Protein AF-A0A1K9ZCE0-F1 (afdb_monomer_lite)

Structure (mmCIF, N/CA/C/O backbone):
data_AF-A0A1K9ZCE0-F1
#
_entry.id   AF-A0A1K9ZCE0-F1
#
loop_
_atom_site.group_PDB
_atom_site.id
_atom_site.type_symbol
_atom_site.label_atom_id
_atom_site.label_alt_id
_atom_site.label_comp_id
_atom_site.label_asym_id
_atom_site.label_entity_id
_atom_site.label_seq_id
_atom_site.pdbx_PDB_ins_code
_atom_site.Cartn_x
_atom_site.Cartn_y
_atom_site.Cartn_z
_atom_site.occupancy
_atom_site.B_iso_or_equiv
_atom_site.auth_seq_id
_atom_site.auth_comp_id
_atom_site.auth_asym_id
_atom_site.auth_atom_id
_atom_site.pdbx_PDB_model_num
ATOM 1 N N . MET A 1 1 ? -47.570 14.172 38.822 1.00 47.16 1 MET A N 1
ATOM 2 C CA . MET A 1 1 ? -48.536 14.016 37.719 1.00 47.16 1 MET A CA 1
ATOM 3 C C . MET A 1 1 ? -49.362 12.780 37.988 1.00 47.16 1 MET A C 1
ATOM 5 O O . MET A 1 1 ? -48.856 11.893 38.671 1.00 47.16 1 MET A O 1
ATOM 9 N N . ALA A 1 2 ? -50.610 12.750 37.527 1.00 50.78 2 ALA A N 1
ATOM 10 C CA . ALA A 1 2 ? -51.388 11.518 37.539 1.00 50.78 2 ALA A CA 1
ATOM 11 C C . ALA A 1 2 ? -50.679 10.472 36.661 1.00 50.78 2 ALA A C 1
ATOM 13 O O . ALA A 1 2 ? -50.033 10.824 35.674 1.00 50.78 2 ALA A O 1
ATOM 14 N N . ASP A 1 3 ? -50.734 9.212 37.070 1.00 61.19 3 ASP A N 1
ATOM 15 C CA . ASP A 1 3 ? -50.201 8.098 36.297 1.00 61.19 3 ASP A CA 1
ATOM 16 C C . ASP A 1 3 ? -51.101 7.900 35.069 1.00 61.19 3 ASP A C 1
ATOM 18 O O . ASP A 1 3 ? -52.258 7.499 35.207 1.00 61.19 3 ASP A O 1
ATOM 22 N N . LEU A 1 4 ? -50.595 8.257 33.881 1.00 68.06 4 LEU A N 1
ATOM 23 C CA . LEU A 1 4 ? -51.331 8.101 32.624 1.00 68.06 4 LEU A CA 1
ATOM 24 C C . LEU A 1 4 ? -51.693 6.630 32.390 1.00 68.06 4 LEU A C 1
ATOM 26 O O . LEU A 1 4 ? -52.779 6.351 31.897 1.00 68.06 4 LEU A O 1
ATOM 30 N N . GLY A 1 5 ? -50.821 5.703 32.796 1.00 59.59 5 GLY A N 1
ATOM 31 C CA . GLY A 1 5 ? -51.084 4.270 32.731 1.00 59.59 5 GLY A CA 1
ATOM 32 C C . GLY A 1 5 ? -52.280 3.893 33.595 1.00 59.59 5 GLY A C 1
ATOM 33 O O . GLY A 1 5 ? -53.234 3.328 33.079 1.00 59.59 5 GLY A O 1
ATOM 34 N N . ALA A 1 6 ? -52.295 4.308 34.864 1.00 66.75 6 ALA A N 1
ATOM 35 C CA . ALA A 1 6 ? -53.421 4.036 35.763 1.00 66.75 6 ALA A CA 1
ATOM 36 C C . ALA A 1 6 ? -54.735 4.699 35.302 1.00 66.75 6 ALA A C 1
ATOM 38 O O . ALA A 1 6 ? -55.815 4.151 35.513 1.00 66.75 6 ALA A O 1
ATOM 39 N N . TYR A 1 7 ? -54.663 5.878 34.674 1.00 72.75 7 TYR A N 1
ATOM 40 C CA . TYR A 1 7 ? -55.834 6.550 34.107 1.00 72.75 7 TYR A CA 1
ATOM 41 C C . TYR A 1 7 ? -56.379 5.808 32.877 1.00 72.75 7 TYR A C 1
ATOM 43 O O . TYR A 1 7 ? -57.579 5.553 32.796 1.00 72.75 7 TYR A O 1
ATOM 51 N N . ILE A 1 8 ? -55.505 5.415 31.946 1.00 75.81 8 ILE A N 1
ATOM 52 C CA . ILE A 1 8 ? -55.889 4.634 30.762 1.00 75.81 8 ILE A CA 1
ATOM 53 C C . ILE A 1 8 ? -56.397 3.247 31.174 1.00 75.81 8 ILE A C 1
ATOM 55 O O . ILE A 1 8 ? -57.363 2.759 30.604 1.00 75.81 8 ILE A O 1
ATOM 59 N N . GLU A 1 9 ? -55.812 2.618 32.186 1.00 72.31 9 GLU A N 1
ATOM 60 C CA . GLU A 1 9 ? -56.247 1.304 32.665 1.00 72.31 9 GLU A CA 1
ATOM 61 C C . GLU A 1 9 ? -57.620 1.364 33.359 1.00 72.31 9 GLU A C 1
ATOM 63 O O . GLU A 1 9 ? -58.426 0.449 33.219 1.00 72.31 9 GLU A O 1
ATOM 68 N N . ALA A 1 10 ? -57.926 2.461 34.059 1.00 74.62 10 ALA A N 1
ATOM 69 C CA . ALA A 1 10 ? -59.204 2.637 34.747 1.00 74.62 10 ALA A CA 1
ATOM 70 C C . ALA A 1 10 ? -60.346 3.140 33.844 1.00 74.62 10 ALA A C 1
ATOM 72 O O . ALA A 1 10 ? -61.507 2.859 34.137 1.00 74.62 10 ALA A O 1
ATOM 73 N N . PHE A 1 11 ? -60.041 3.900 32.785 1.00 77.00 11 PHE A N 1
ATOM 74 C CA . PHE A 1 11 ? -61.051 4.622 31.991 1.00 77.00 11 PHE A CA 1
ATOM 75 C C . PHE A 1 11 ? -60.900 4.456 30.470 1.00 77.00 11 PHE A C 1
ATOM 77 O O . PHE A 1 11 ? -61.758 4.901 29.714 1.00 77.00 11 PHE A O 1
ATOM 84 N N . GLY A 1 12 ? -59.828 3.820 29.996 1.00 74.25 12 GLY A N 1
ATOM 85 C CA . GLY A 1 12 ? -59.473 3.740 28.576 1.00 74.25 12 GLY A CA 1
ATOM 86 C C . GLY A 1 12 ? -60.411 2.889 27.728 1.00 74.25 12 GLY A C 1
ATOM 87 O O . GLY A 1 12 ? -60.583 3.191 26.552 1.00 74.25 12 GLY A O 1
ATOM 88 N N . GLU A 1 13 ? -61.058 1.869 28.303 1.00 77.31 13 GLU A N 1
ATOM 89 C CA . GLU A 1 13 ? -62.031 1.035 27.575 1.00 77.31 13 GLU A CA 1
ATOM 90 C C . GLU A 1 13 ? -63.303 1.806 27.182 1.00 77.31 13 GLU A C 1
ATOM 92 O O . GLU A 1 13 ? -63.992 1.421 26.237 1.00 77.31 13 GLU A O 1
ATOM 97 N N . GLU A 1 14 ? -63.606 2.907 27.877 1.00 83.44 14 GLU A N 1
ATOM 98 C CA . GLU A 1 14 ? -64.779 3.752 27.619 1.00 83.44 14 GLU A CA 1
ATOM 99 C C . GLU A 1 14 ? -64.488 4.905 26.641 1.00 83.44 14 GLU A C 1
ATOM 101 O O . GLU A 1 14 ? -65.402 5.640 26.260 1.00 83.44 14 GLU A O 1
ATOM 106 N N . LEU A 1 15 ? -63.230 5.070 26.218 1.00 81.50 15 LEU A N 1
ATOM 107 C CA . LEU A 1 15 ? -62.775 6.189 25.395 1.00 81.50 15 LEU A CA 1
ATOM 108 C C . LEU A 1 15 ? -62.602 5.783 23.927 1.00 81.50 15 LEU A C 1
ATOM 110 O O . LEU A 1 15 ? -62.149 4.684 23.602 1.00 81.50 15 LEU A O 1
ATOM 114 N N . SER A 1 16 ? -62.948 6.693 23.012 1.00 85.19 16 SER A N 1
ATOM 115 C CA . SER A 1 16 ? -62.633 6.510 21.594 1.00 85.19 16 SER A CA 1
ATOM 116 C C . SER A 1 16 ? -61.132 6.700 21.343 1.00 85.19 16 SER A C 1
ATOM 118 O O . SER A 1 16 ? -60.430 7.307 22.151 1.00 85.19 16 SER A O 1
ATOM 120 N N . TYR A 1 17 ? -60.629 6.212 20.204 1.00 78.75 17 TYR A N 1
ATOM 121 C CA . TYR A 1 17 ? -59.225 6.413 19.828 1.00 78.75 17 TYR A CA 1
ATOM 122 C C . TYR A 1 17 ? -58.852 7.904 19.786 1.00 78.75 17 TYR A C 1
ATOM 124 O O . TYR A 1 17 ? -57.802 8.277 20.294 1.00 78.75 17 TYR A O 1
ATOM 132 N N . ASP A 1 18 ? -59.730 8.757 19.250 1.00 81.06 18 ASP A N 1
ATOM 133 C CA . ASP A 1 18 ? -59.490 10.202 19.149 1.00 81.06 18 ASP A CA 1
ATOM 134 C C . ASP A 1 18 ? -59.460 10.884 20.529 1.00 81.06 18 ASP A C 1
ATOM 136 O O . ASP A 1 18 ? -58.738 11.862 20.728 1.00 81.06 18 ASP A O 1
ATOM 140 N N . ASP A 1 19 ? -60.236 10.377 21.492 1.00 82.19 19 ASP A N 1
ATOM 141 C CA . ASP A 1 19 ? -60.225 10.887 22.867 1.00 82.19 19 ASP A CA 1
ATOM 142 C C . ASP A 1 19 ? -58.966 10.434 23.611 1.00 82.19 19 ASP A C 1
ATOM 144 O O . ASP A 1 19 ? -58.339 11.234 24.304 1.00 82.19 19 ASP A O 1
ATOM 148 N N . LEU A 1 20 ? -58.552 9.177 23.418 1.00 78.25 20 LEU A N 1
ATOM 149 C CA . LEU A 1 20 ? -57.281 8.656 23.922 1.00 78.25 20 LEU A CA 1
ATOM 150 C C . LEU A 1 20 ? -56.090 9.442 23.366 1.00 78.25 20 LEU A C 1
ATOM 152 O O . LEU A 1 20 ? -55.206 9.810 24.136 1.00 78.25 20 LEU A O 1
ATOM 156 N N . ASP A 1 21 ? -56.079 9.731 22.064 1.00 74.69 21 ASP A N 1
ATOM 157 C CA . ASP A 1 21 ? -55.005 10.487 21.411 1.00 74.69 21 ASP A CA 1
ATOM 158 C C . ASP A 1 21 ? -54.888 11.893 22.010 1.00 74.69 21 ASP A C 1
ATOM 160 O O . ASP A 1 21 ? -53.810 12.294 22.439 1.00 74.69 21 ASP A O 1
ATOM 164 N N . LYS A 1 22 ? -56.016 12.594 22.195 1.00 83.12 22 LYS A N 1
ATOM 165 C CA . LYS A 1 22 ? -56.039 13.902 22.873 1.00 83.12 22 LYS A CA 1
ATOM 166 C C . LYS A 1 22 ? -55.535 13.846 24.308 1.00 83.12 22 LYS A C 1
ATOM 168 O O . LYS A 1 22 ? -54.792 14.731 24.715 1.00 83.12 22 LYS A O 1
ATOM 173 N N . ILE A 1 23 ? -55.925 12.831 25.077 1.00 81.75 23 ILE A N 1
ATOM 174 C CA . ILE A 1 23 ? -55.481 12.675 26.470 1.00 81.75 23 ILE A CA 1
ATOM 175 C C . ILE A 1 23 ? -53.970 12.425 26.526 1.00 81.75 23 ILE A C 1
ATOM 177 O O . ILE A 1 23 ? -53.278 12.973 27.384 1.00 81.75 23 ILE A O 1
ATOM 181 N N . VAL A 1 24 ? -53.439 11.619 25.603 1.00 73.75 24 VAL A N 1
ATOM 182 C CA . VAL A 1 24 ? -51.998 11.373 25.486 1.00 73.75 24 VAL A CA 1
ATOM 183 C C . VAL A 1 24 ? -51.264 12.642 25.046 1.00 73.75 24 VAL A C 1
ATOM 185 O O . VAL A 1 24 ? -50.229 12.965 25.632 1.00 73.75 24 VAL A O 1
ATOM 188 N N . GLU A 1 25 ? -51.785 13.378 24.062 1.00 75.25 25 GLU A N 1
ATOM 189 C CA . GLU A 1 25 ? -51.228 14.655 23.600 1.00 75.25 25 GLU A CA 1
ATOM 190 C C . GLU A 1 25 ? -51.205 15.703 24.716 1.00 75.25 25 GLU A C 1
ATOM 192 O O . GLU A 1 25 ? -50.166 16.324 24.944 1.00 75.25 25 GLU A O 1
ATOM 197 N N . GLU A 1 26 ? -52.305 15.859 25.454 1.00 80.69 26 GLU A N 1
ATOM 198 C CA . GLU A 1 26 ? -52.417 16.782 26.587 1.00 80.69 26 GLU A CA 1
ATOM 199 C C . GLU A 1 26 ? -51.438 16.389 27.698 1.00 80.69 26 GLU A C 1
ATOM 201 O O . GLU A 1 26 ? -50.652 17.217 28.150 1.00 80.69 26 GLU A O 1
ATOM 206 N N . TYR A 1 27 ? -51.354 15.100 28.042 1.00 74.12 27 TYR A N 1
ATOM 207 C CA . TYR A 1 27 ? -50.365 14.605 28.998 1.00 74.12 27 TYR A CA 1
ATOM 208 C C . TYR A 1 27 ? -48.916 14.861 28.551 1.00 74.12 27 TYR A C 1
ATOM 210 O O . TYR A 1 27 ? -48.057 15.204 29.372 1.00 74.12 27 TYR A O 1
ATOM 218 N N . CYS A 1 28 ? -48.614 14.688 27.260 1.00 63.03 28 CYS A N 1
ATOM 219 C CA . CYS A 1 28 ? -47.294 14.981 26.700 1.00 63.03 28 CYS A CA 1
ATOM 220 C C . CYS A 1 28 ? -46.989 16.483 26.738 1.00 63.03 28 CYS A C 1
ATOM 222 O O . CYS A 1 28 ? -45.867 16.864 27.081 1.00 63.03 28 CYS A O 1
ATOM 224 N N . SER A 1 29 ? -47.979 17.320 26.422 1.00 69.62 29 SER A N 1
ATOM 225 C CA . SER A 1 29 ? -47.882 18.779 26.452 1.00 69.62 29 SER A CA 1
ATOM 226 C C . SER A 1 29 ? -47.656 19.290 27.876 1.00 69.62 29 SER A C 1
ATOM 228 O O . SER A 1 29 ? -46.691 20.013 28.116 1.00 69.62 29 SER A O 1
ATOM 230 N N . ASP A 1 30 ? -48.446 18.825 28.844 1.00 75.31 30 ASP A N 1
ATOM 231 C CA . ASP A 1 30 ? -48.308 19.163 30.265 1.00 75.31 30 ASP A CA 1
ATOM 232 C C . ASP A 1 30 ? -46.946 18.737 30.824 1.00 75.31 30 ASP A C 1
ATOM 234 O O . ASP A 1 30 ? -46.310 19.463 31.592 1.00 75.31 30 ASP A O 1
ATOM 238 N N . ASN A 1 31 ? -46.454 17.560 30.423 1.00 63.72 31 ASN A N 1
ATOM 239 C CA . ASN A 1 31 ? -45.106 17.113 30.772 1.00 63.72 31 ASN A CA 1
ATOM 240 C C . ASN A 1 31 ? -44.030 18.027 30.196 1.00 63.72 31 ASN A C 1
ATOM 242 O O . ASN A 1 31 ? -43.069 18.379 30.886 1.00 63.72 31 ASN A O 1
ATOM 246 N N . HIS A 1 32 ? -44.174 18.392 28.925 1.00 61.59 32 HIS A N 1
ATOM 247 C CA . HIS A 1 32 ? -43.244 19.275 28.247 1.00 61.59 32 HIS A CA 1
ATOM 248 C C . HIS A 1 32 ? -43.204 20.653 28.920 1.00 61.59 32 HIS A C 1
ATOM 250 O O . HIS A 1 32 ? -42.123 21.144 29.254 1.00 61.59 32 HIS A O 1
ATOM 256 N N . GLU A 1 33 ? -44.370 21.230 29.208 1.00 67.88 33 GLU A N 1
ATOM 257 C CA . GLU A 1 33 ? -44.502 22.525 29.870 1.00 67.88 33 GLU A CA 1
ATOM 258 C C . GLU A 1 33 ? -43.963 22.485 31.305 1.00 67.88 33 GLU A C 1
ATOM 260 O O . GLU A 1 33 ? -43.192 23.359 31.705 1.00 67.88 33 GLU A O 1
ATOM 265 N N . TYR A 1 34 ? -44.244 21.417 32.055 1.00 70.88 34 TYR A N 1
ATOM 266 C CA . TYR A 1 34 ? -43.667 21.198 33.380 1.00 70.88 34 TYR A CA 1
ATOM 267 C C . TYR A 1 34 ? -42.137 21.153 33.353 1.00 70.88 34 TYR A C 1
ATOM 269 O O . TYR A 1 34 ? -41.483 21.778 34.192 1.00 70.88 34 TYR A O 1
ATOM 277 N N . ILE A 1 35 ? -41.547 20.429 32.395 1.00 61.31 35 ILE A N 1
ATOM 278 C CA . ILE A 1 35 ? -40.091 20.366 32.239 1.00 61.31 35 ILE A CA 1
ATOM 279 C C . ILE A 1 35 ? -39.536 21.756 31.914 1.00 61.31 35 ILE A C 1
ATOM 281 O O . ILE A 1 35 ? -38.509 22.153 32.477 1.00 61.31 35 ILE A O 1
ATOM 285 N N . ILE A 1 36 ? -40.217 22.514 31.051 1.00 61.72 36 ILE A N 1
ATOM 286 C CA . ILE A 1 36 ? -39.819 23.876 30.690 1.00 61.72 36 ILE A CA 1
ATOM 287 C C . ILE A 1 36 ? -39.850 24.805 31.907 1.00 61.72 36 ILE A C 1
ATOM 289 O O . ILE A 1 36 ? -38.844 25.448 32.224 1.00 61.72 36 ILE A O 1
ATOM 293 N N . GLU A 1 37 ? -40.970 24.856 32.619 1.00 69.56 37 GLU A N 1
ATOM 294 C CA . GLU A 1 37 ? -41.144 25.717 33.789 1.00 69.56 37 GLU A CA 1
ATOM 295 C C . GLU A 1 37 ? -40.166 25.347 34.905 1.00 69.56 37 GLU A C 1
ATOM 297 O O . GLU A 1 37 ? -39.428 26.188 35.420 1.00 69.56 37 GLU A O 1
ATOM 302 N N . LYS A 1 38 ? -40.084 24.059 35.244 1.00 68.00 38 LYS A N 1
ATOM 303 C CA . LYS A 1 38 ? -39.293 23.600 36.386 1.00 68.00 38 LYS A CA 1
ATOM 304 C C . LYS A 1 38 ? -37.789 23.621 36.124 1.00 68.00 38 LYS A C 1
ATOM 306 O O . LYS A 1 38 ? -37.018 23.881 37.050 1.00 68.00 38 LYS A O 1
ATOM 311 N N . TYR A 1 39 ? -37.354 23.337 34.894 1.00 59.75 39 TYR A N 1
ATOM 312 C CA . TYR A 1 39 ? -35.941 23.071 34.597 1.00 59.75 39 TYR A CA 1
ATOM 313 C C . TYR A 1 39 ? -35.321 23.987 33.542 1.00 59.75 39 TYR A C 1
ATOM 315 O O . TYR A 1 39 ? -34.093 24.104 33.496 1.00 59.75 39 TYR A O 1
ATOM 323 N N . VAL A 1 40 ? -36.105 24.628 32.675 1.00 56.56 40 VAL A N 1
ATOM 324 C CA . VAL A 1 40 ? -35.580 25.389 31.529 1.00 56.56 40 VAL A CA 1
ATOM 325 C C . VAL A 1 40 ? -35.568 26.893 31.801 1.00 56.56 40 VAL A C 1
ATOM 327 O O . VAL A 1 40 ? -34.503 27.511 31.717 1.00 56.56 40 VAL A O 1
ATOM 330 N N . LYS A 1 41 ? -36.703 27.484 32.196 1.00 64.69 41 LYS A N 1
ATOM 331 C CA . LYS A 1 41 ? -36.850 28.946 32.360 1.00 64.69 41 LYS A CA 1
ATOM 332 C C . LYS A 1 41 ? -35.957 29.547 33.451 1.00 64.69 41 LYS A C 1
ATOM 334 O O . LYS A 1 41 ? -35.584 30.715 33.372 1.00 64.69 41 LYS A O 1
ATOM 339 N N . HIS A 1 42 ? -35.534 28.744 34.427 1.00 61.44 42 HIS A N 1
ATOM 340 C CA . HIS A 1 42 ? -34.658 29.175 35.524 1.00 61.44 42 HIS A CA 1
ATOM 341 C C . HIS A 1 42 ? -33.159 28.889 35.294 1.00 61.44 42 HIS A C 1
ATOM 343 O O . HIS A 1 42 ? -32.331 29.140 36.172 1.00 61.44 42 HIS A O 1
ATOM 349 N N . SER A 1 43 ? -32.782 28.369 34.122 1.00 58.56 43 SER A N 1
ATOM 350 C CA . SER A 1 43 ? -31.391 28.065 33.769 1.00 58.56 43 SER A CA 1
ATOM 351 C C . SER A 1 43 ? -30.654 29.284 33.209 1.00 58.56 43 SER A C 1
ATOM 353 O O . SER A 1 43 ? -31.200 30.050 32.423 1.00 58.56 43 SER A O 1
ATOM 355 N N . LYS A 1 44 ? -29.348 29.405 33.492 1.00 56.75 44 LYS A N 1
ATOM 356 C CA . LYS A 1 44 ? -28.463 30.408 32.856 1.00 56.75 44 LYS A CA 1
ATOM 357 C C . LYS A 1 44 ? -28.332 30.248 31.331 1.00 56.75 44 LYS A C 1
ATOM 359 O O . LYS A 1 44 ? -27.748 31.113 30.689 1.00 56.75 44 LYS A O 1
ATOM 364 N N . LYS A 1 45 ? -28.819 29.135 30.768 1.00 53.25 45 LYS A N 1
ATOM 365 C CA . LYS A 1 45 ? -28.816 28.835 29.327 1.00 53.25 45 LYS A CA 1
ATOM 366 C C . LYS A 1 45 ? -30.184 29.029 28.652 1.00 53.25 45 LYS A C 1
ATOM 368 O O . LYS A 1 45 ? -30.305 28.699 27.479 1.00 53.25 45 LYS A O 1
ATOM 373 N N . SER A 1 46 ? -31.196 29.557 29.350 1.00 60.31 46 SER A N 1
ATOM 374 C CA . SER A 1 46 ? -32.525 29.809 28.763 1.00 60.31 46 SER A CA 1
ATOM 375 C C . SER A 1 46 ? -32.474 30.751 27.554 1.00 60.31 46 SER A C 1
ATOM 377 O O . SER A 1 46 ? -33.225 30.570 26.608 1.00 60.31 46 SER A O 1
ATOM 379 N N . ALA A 1 47 ? -31.511 31.679 27.525 1.00 61.88 47 ALA A N 1
ATOM 380 C CA . ALA A 1 47 ? -31.267 32.584 26.398 1.00 61.88 47 ALA A CA 1
ATOM 381 C C . ALA A 1 47 ? -30.783 31.892 25.102 1.00 61.88 47 ALA A C 1
ATOM 383 O O . ALA A 1 47 ? -30.599 32.560 24.090 1.00 61.88 47 ALA A O 1
ATOM 384 N N . CYS A 1 48 ? -30.519 30.582 25.127 1.00 53.81 48 CYS A N 1
ATOM 385 C CA . CYS A 1 48 ? -30.100 29.798 23.960 1.00 53.81 48 CYS A CA 1
ATOM 386 C C . CYS A 1 48 ? -31.268 29.061 23.275 1.00 53.81 48 CYS A C 1
ATOM 388 O O . CYS A 1 48 ? -31.017 28.189 22.435 1.00 53.81 48 CYS A O 1
ATOM 390 N N . LEU A 1 49 ? -32.505 29.362 23.672 1.00 57.94 49 LEU A N 1
ATOM 391 C CA . LEU A 1 49 ? -33.729 28.741 23.177 1.00 57.94 49 LEU A CA 1
ATOM 392 C C . LEU A 1 49 ? -34.534 29.725 22.328 1.00 57.94 49 LEU A C 1
ATOM 394 O O . LEU A 1 49 ? -34.445 30.933 22.546 1.00 57.94 49 LEU A O 1
ATOM 398 N N . ASP A 1 50 ? -35.286 29.190 21.377 1.00 57.66 50 ASP A N 1
ATOM 399 C CA . ASP A 1 50 ? -36.191 29.930 20.510 1.00 57.66 50 ASP A CA 1
ATOM 400 C C . ASP A 1 50 ? -37.563 30.157 21.162 1.00 57.66 50 ASP A C 1
ATOM 402 O O . ASP A 1 50 ? -37.810 29.749 22.301 1.00 57.66 50 ASP A O 1
ATOM 406 N N . ASP A 1 51 ? -38.467 30.807 20.429 1.00 59.56 51 ASP A N 1
ATOM 407 C CA . ASP A 1 51 ? -39.821 31.122 20.899 1.00 59.56 51 ASP A CA 1
ATOM 408 C C . ASP A 1 51 ? -40.678 29.863 21.167 1.00 59.56 51 ASP A C 1
ATOM 410 O O . ASP A 1 51 ? -41.673 29.939 21.887 1.00 59.56 51 ASP A O 1
ATOM 414 N N . ASN A 1 52 ? -40.267 28.698 20.648 1.00 52.97 52 ASN A N 1
ATOM 415 C CA . ASN A 1 52 ? -40.864 27.386 20.913 1.00 52.97 52 ASN A CA 1
ATOM 416 C C . ASN A 1 52 ? -40.119 26.613 22.022 1.00 52.97 52 ASN A C 1
ATOM 418 O O . ASN A 1 52 ? -40.432 25.454 22.287 1.00 52.97 52 ASN A O 1
ATOM 422 N N . ASN A 1 53 ? -39.156 27.243 22.703 1.00 49.62 53 ASN A N 1
ATOM 423 C CA . ASN A 1 53 ? -38.253 26.640 23.687 1.00 49.62 53 ASN A CA 1
ATOM 424 C C . ASN A 1 53 ? -37.313 25.554 23.116 1.00 49.62 53 ASN A C 1
ATOM 426 O O . ASN A 1 53 ? -36.778 24.732 23.870 1.00 49.62 53 ASN A O 1
ATOM 430 N N . GLU A 1 54 ? -37.052 25.566 21.808 1.00 49.53 54 GLU A N 1
ATOM 431 C CA . GLU A 1 54 ? -36.082 24.699 21.139 1.00 49.53 54 GLU A CA 1
ATOM 432 C C . GLU A 1 54 ? -34.696 25.356 21.068 1.00 49.53 54 GLU A C 1
ATOM 434 O O . GLU A 1 54 ? -34.549 26.565 20.923 1.00 49.53 54 GLU A O 1
ATOM 439 N N . CYS A 1 55 ? -33.620 24.574 21.178 1.00 53.56 55 CYS A N 1
ATOM 440 C CA . CYS A 1 55 ? -32.267 25.133 21.161 1.00 53.56 55 CYS A CA 1
ATOM 441 C C . CYS A 1 55 ? -31.803 25.473 19.736 1.00 53.56 55 CYS A C 1
ATOM 443 O O . CYS A 1 55 ? -31.689 24.589 18.889 1.00 53.56 55 CYS A O 1
ATOM 445 N N . HIS A 1 56 ? -31.391 26.723 19.500 1.00 50.25 56 HIS A N 1
ATOM 446 C CA . HIS A 1 56 ? -30.853 27.166 18.204 1.00 50.25 56 HIS A CA 1
ATOM 447 C C . HIS A 1 56 ? -29.523 26.497 17.800 1.00 50.25 56 HIS A C 1
ATOM 449 O O . HIS A 1 56 ? -29.123 26.540 16.636 1.00 50.25 56 HIS A O 1
ATOM 455 N N . ALA A 1 57 ? -28.803 25.894 18.750 1.00 46.62 57 ALA A N 1
ATOM 456 C CA . ALA A 1 57 ? -27.484 25.303 18.540 1.00 46.62 57 ALA A CA 1
ATOM 457 C C . ALA A 1 57 ? -27.565 23.767 18.521 1.00 46.62 57 ALA A C 1
ATOM 459 O O . ALA A 1 57 ? -27.119 23.092 19.446 1.00 46.62 57 ALA A O 1
ATOM 460 N N . ALA A 1 58 ? -28.112 23.191 17.448 1.00 41.09 58 ALA A N 1
ATOM 461 C CA . ALA A 1 58 ? -28.233 21.736 17.285 1.00 41.09 58 ALA A CA 1
ATOM 462 C C . ALA A 1 58 ? -26.881 20.990 17.140 1.00 41.09 58 ALA A C 1
ATOM 464 O O . ALA A 1 58 ? -26.849 19.757 17.139 1.00 41.09 58 ALA A O 1
ATOM 465 N N . THR A 1 59 ? -25.748 21.700 17.034 1.00 39.44 59 THR A N 1
ATOM 466 C CA . THR A 1 59 ? -24.409 21.100 16.901 1.00 39.44 59 THR A CA 1
ATOM 467 C C . THR A 1 59 ? -23.321 21.920 17.602 1.00 39.44 59 THR A C 1
ATOM 469 O O . THR A 1 59 ? -23.158 23.101 17.302 1.00 39.44 59 THR A O 1
ATOM 472 N N . GLY A 1 60 ? -22.529 21.276 18.471 1.00 44.25 60 GLY A N 1
ATOM 473 C CA . GLY A 1 60 ? -21.365 21.858 19.162 1.00 44.25 60 GLY A CA 1
ATOM 474 C C . GLY A 1 60 ? -21.375 21.609 20.676 1.00 44.25 60 GLY A C 1
ATOM 475 O O . GLY A 1 60 ? -22.325 21.034 21.201 1.00 44.25 60 GLY A O 1
ATOM 476 N N . ASP A 1 61 ? -20.336 22.065 21.386 1.00 39.44 61 ASP A N 1
ATOM 477 C CA . ASP A 1 61 ? -20.160 21.900 22.847 1.00 39.44 61 ASP A CA 1
ATOM 478 C C . ASP A 1 61 ? -21.290 22.527 23.707 1.00 39.44 61 ASP A C 1
ATOM 480 O O . ASP A 1 61 ? -21.373 22.276 24.918 1.00 39.44 61 ASP A O 1
ATOM 484 N N . ASP A 1 62 ? -22.188 23.293 23.075 1.00 43.19 62 ASP A N 1
ATOM 485 C CA . ASP A 1 62 ? -23.266 24.065 23.699 1.00 43.19 62 ASP A CA 1
ATOM 486 C C . ASP A 1 62 ? -24.701 23.578 23.424 1.00 43.19 62 ASP A C 1
ATOM 488 O O . ASP A 1 62 ? -25.623 24.113 24.041 1.00 43.19 62 ASP A O 1
ATOM 492 N N . GLY A 1 63 ? -24.914 22.556 22.587 1.00 50.84 63 GLY A N 1
ATOM 493 C CA . GLY A 1 63 ? -26.264 22.054 22.276 1.00 50.84 63 GLY A CA 1
ATOM 494 C C . GLY A 1 63 ? -26.914 21.278 23.430 1.00 50.84 63 GLY A C 1
ATOM 495 O O . GLY A 1 63 ? -26.268 20.442 24.060 1.00 50.84 63 GLY A O 1
ATOM 496 N N . ILE A 1 64 ? -28.193 21.524 23.733 1.00 50.28 64 ILE A N 1
ATOM 497 C CA . ILE A 1 64 ? -28.963 20.755 24.730 1.00 50.28 64 ILE A CA 1
ATOM 498 C C . ILE A 1 64 ? -29.615 19.562 24.017 1.00 50.28 64 ILE A C 1
ATOM 500 O O . ILE A 1 64 ? -30.502 19.744 23.191 1.00 50.28 64 ILE A O 1
ATOM 504 N N . HIS A 1 65 ? -29.177 18.335 24.317 1.00 54.69 65 HIS A N 1
ATOM 505 C CA . HIS A 1 65 ? -29.737 17.124 23.709 1.00 54.69 65 HIS A CA 1
ATOM 506 C C . HIS A 1 65 ? -30.789 16.493 24.625 1.00 54.69 65 HIS A C 1
ATOM 508 O O . HIS A 1 65 ? -30.441 15.989 25.691 1.00 54.69 65 HIS A O 1
ATOM 514 N N . TYR A 1 66 ? -32.052 16.442 24.197 1.00 56.91 66 TYR A N 1
ATOM 515 C CA . TYR A 1 66 ? -33.005 15.493 24.777 1.00 56.91 66 TYR A CA 1
ATOM 516 C C . TYR A 1 66 ? -32.522 14.067 24.496 1.00 56.91 66 TYR A C 1
ATOM 518 O O . TYR A 1 66 ? -32.201 13.720 23.357 1.00 56.91 66 TYR A O 1
ATOM 526 N N . LEU A 1 67 ? -32.427 13.241 25.540 1.00 65.12 67 LEU A N 1
ATOM 527 C CA . LEU A 1 67 ? -31.897 11.888 25.421 1.00 65.12 67 LEU A CA 1
ATOM 528 C C . LEU A 1 67 ? -33.049 10.887 25.516 1.00 65.12 67 LEU A C 1
ATOM 530 O O . LEU A 1 67 ? -33.603 10.632 26.584 1.00 65.12 67 LEU A O 1
ATOM 534 N N . LYS A 1 68 ? -33.392 10.304 24.364 1.00 71.00 68 LYS A N 1
ATOM 535 C CA . LYS A 1 68 ? -34.201 9.088 24.289 1.00 71.00 68 LYS A CA 1
ATOM 536 C C . LYS A 1 68 ? -33.288 7.886 24.506 1.00 71.00 68 LYS A C 1
ATOM 538 O O . LYS A 1 68 ? -32.258 7.746 23.842 1.00 71.00 68 LYS A O 1
ATOM 543 N N . GLY A 1 69 ? -33.663 7.027 25.441 1.00 72.81 69 GLY A N 1
ATOM 544 C CA . GLY A 1 69 ? -32.996 5.770 25.723 1.00 72.81 69 GLY A CA 1
ATOM 545 C C . GLY A 1 69 ? -33.896 4.588 25.402 1.00 72.81 69 GLY A C 1
ATOM 546 O O . GLY A 1 69 ? -35.116 4.642 25.535 1.00 72.81 69 GLY A O 1
ATOM 547 N N . ASN A 1 70 ? -33.272 3.502 24.970 1.00 80.62 70 ASN A N 1
ATOM 548 C CA . ASN A 1 70 ? -33.881 2.188 24.980 1.00 80.62 70 ASN A CA 1
ATOM 549 C C . ASN A 1 70 ? -32.959 1.242 25.742 1.00 80.62 70 ASN A C 1
ATOM 551 O O . ASN A 1 70 ? -31.737 1.247 25.551 1.00 80.62 70 ASN A O 1
ATOM 555 N N . LYS A 1 71 ? -33.541 0.434 26.618 1.00 80.69 71 LYS A N 1
ATOM 556 C CA . LYS A 1 71 ? -32.810 -0.599 27.332 1.00 80.69 71 LYS A CA 1
ATOM 557 C C . LYS A 1 71 ? -33.455 -1.938 27.084 1.00 80.69 71 LYS A C 1
ATOM 559 O O . LYS A 1 71 ? -34.549 -2.210 27.552 1.00 80.69 71 LYS A O 1
ATOM 564 N N . THR A 1 72 ? -32.732 -2.757 26.348 1.00 81.88 72 THR A N 1
ATOM 565 C CA . THR A 1 72 ? -33.171 -4.074 25.919 1.00 81.88 72 THR A CA 1
ATOM 566 C C . THR A 1 72 ? -32.506 -5.142 26.772 1.00 81.88 72 THR A C 1
ATOM 568 O O . THR A 1 72 ? -31.308 -5.043 27.049 1.00 81.88 72 THR A O 1
ATOM 571 N N . TYR A 1 73 ? -33.275 -6.152 27.167 1.00 81.56 73 TYR A N 1
ATOM 572 C CA . TYR A 1 73 ? -32.804 -7.311 27.912 1.00 81.56 73 TYR A CA 1
ATOM 573 C C . TYR A 1 73 ? -32.919 -8.565 27.054 1.00 81.56 73 TYR A C 1
ATOM 575 O O . TYR A 1 73 ? -33.911 -8.777 26.361 1.00 81.56 73 TYR A O 1
ATOM 583 N N . GLN A 1 74 ? -31.928 -9.444 27.153 1.00 84.44 74 GLN A N 1
ATOM 584 C CA . GLN A 1 74 ? -32.062 -10.803 26.643 1.00 84.44 74 GLN A CA 1
ATOM 585 C C . GLN A 1 74 ? -33.074 -11.585 27.495 1.00 84.44 74 GLN A C 1
ATOM 587 O O . GLN A 1 74 ? -33.200 -11.354 28.702 1.00 84.44 74 GLN A O 1
ATOM 592 N N . GLN A 1 75 ? -33.755 -12.575 26.911 1.00 83.62 75 GLN A N 1
ATOM 593 C CA . GLN A 1 75 ? -34.765 -13.361 27.637 1.00 83.62 75 GLN A CA 1
ATOM 594 C C . GLN A 1 75 ? -34.208 -14.015 28.913 1.00 83.62 75 GLN A C 1
ATOM 596 O O . GLN A 1 75 ? -34.879 -14.056 29.946 1.00 83.62 75 GLN A O 1
ATOM 601 N N . HIS A 1 76 ? -32.954 -14.483 28.892 1.00 86.81 76 HIS A N 1
ATOM 602 C CA . HIS A 1 76 ? -32.313 -15.053 30.081 1.00 86.81 76 HIS A CA 1
ATOM 603 C C . HIS A 1 76 ? -31.950 -14.002 31.137 1.00 86.81 76 HIS A C 1
ATOM 605 O O . HIS A 1 76 ? -31.969 -14.320 32.324 1.00 86.81 76 HIS A O 1
ATOM 611 N N . GLU A 1 77 ? -31.647 -12.760 30.749 1.00 88.75 77 GLU A N 1
ATOM 612 C CA . GLU A 1 77 ? -31.444 -11.643 31.684 1.00 88.75 77 GLU A CA 1
ATOM 613 C C . GLU A 1 77 ? -32.744 -11.321 32.415 1.00 88.75 77 GLU A C 1
ATOM 615 O O . GLU A 1 77 ? -32.758 -11.225 33.645 1.00 88.75 77 GLU A O 1
ATOM 620 N N . HIS A 1 78 ? -33.849 -11.249 31.668 1.00 86.12 78 HIS A N 1
ATOM 621 C CA . HIS A 1 78 ? -35.172 -11.029 32.236 1.00 86.12 78 HIS A CA 1
ATOM 622 C C . HIS A 1 78 ? -35.597 -12.183 33.160 1.00 86.12 78 HIS A C 1
ATOM 624 O O . HIS A 1 78 ? -36.046 -11.954 34.285 1.00 86.12 78 HIS A O 1
ATOM 630 N N . LYS A 1 79 ? -35.348 -13.436 32.753 1.00 87.94 79 LYS A N 1
ATOM 631 C CA . LYS A 1 79 ? -35.576 -14.616 33.600 1.00 87.94 79 LYS A CA 1
ATOM 632 C C . LYS A 1 79 ? -34.777 -14.556 34.905 1.00 87.94 79 LYS A C 1
ATOM 634 O O . LYS A 1 79 ? -35.337 -14.823 35.962 1.00 87.94 79 LYS A O 1
ATOM 639 N N . ARG A 1 80 ? -33.505 -14.134 34.869 1.00 91.31 80 ARG A N 1
ATOM 640 C CA . ARG A 1 80 ? -32.707 -13.935 36.093 1.00 91.31 80 ARG A CA 1
ATOM 641 C C . ARG A 1 80 ? -33.337 -12.906 37.027 1.00 91.31 80 ARG A C 1
ATOM 643 O O . ARG A 1 80 ? -33.301 -13.115 38.233 1.00 91.31 80 ARG A O 1
ATOM 650 N N . ILE A 1 81 ? -33.911 -11.819 36.506 1.00 89.69 81 ILE A N 1
ATOM 651 C CA . ILE A 1 81 ? -34.634 -10.839 37.335 1.00 89.69 81 ILE A CA 1
ATOM 652 C C . ILE A 1 81 ? -35.850 -11.506 37.985 1.00 89.69 81 ILE A C 1
ATOM 654 O O . ILE A 1 81 ? -35.984 -11.443 39.206 1.00 89.69 81 ILE A O 1
ATOM 658 N N . LYS A 1 82 ? -36.677 -12.204 37.197 1.00 88.94 82 LYS A N 1
ATOM 659 C CA . LYS A 1 82 ? -37.859 -12.931 37.685 1.00 88.94 82 LYS A CA 1
ATOM 660 C C . LYS A 1 82 ? -37.507 -13.923 38.798 1.00 88.94 82 LYS A C 1
ATOM 662 O O . LYS A 1 82 ? -38.064 -13.832 39.886 1.00 88.94 82 LYS A O 1
ATOM 667 N N . ASP A 1 83 ? -36.516 -14.784 38.579 1.00 90.31 83 ASP A N 1
ATOM 668 C CA . ASP A 1 83 ? -36.081 -15.788 39.558 1.00 90.31 83 ASP A CA 1
ATOM 669 C C . ASP A 1 83 ? -35.578 -15.144 40.870 1.00 90.31 83 ASP A C 1
ATOM 671 O O . ASP A 1 83 ? -35.737 -15.691 41.967 1.00 90.31 83 ASP A O 1
ATOM 675 N N . LYS A 1 84 ? -34.952 -13.962 40.786 1.00 89.94 84 LYS A N 1
ATOM 676 C CA . LYS A 1 84 ? -34.443 -13.226 41.954 1.00 89.94 84 LYS A CA 1
ATOM 677 C C . LYS A 1 84 ? -35.541 -12.506 42.732 1.00 89.94 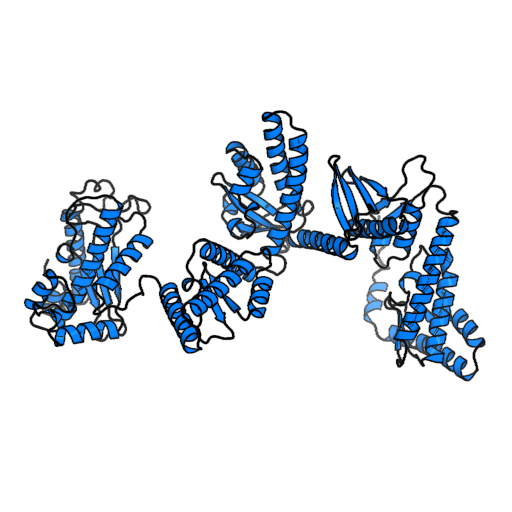84 LYS A C 1
ATOM 679 O O . LYS A 1 84 ? -35.435 -12.443 43.955 1.00 89.94 84 LYS A O 1
ATOM 684 N N . VAL A 1 85 ? -36.572 -12.009 42.049 1.00 88.12 85 VAL A N 1
ATOM 685 C CA . VAL A 1 85 ? -37.767 -11.442 42.689 1.00 88.12 85 VAL A CA 1
ATOM 686 C C . VAL A 1 85 ? -38.533 -12.546 43.412 1.00 88.12 85 VAL A C 1
ATOM 688 O O . VAL A 1 85 ? -38.687 -12.468 44.626 1.00 88.12 85 VAL A O 1
ATOM 691 N N . SER A 1 86 ? -38.874 -13.637 42.722 1.00 86.06 86 SER A N 1
ATOM 692 C CA . SER A 1 86 ? -39.675 -14.718 43.312 1.00 86.06 86 SER A CA 1
ATOM 693 C C . SER A 1 86 ? -38.956 -15.477 44.437 1.00 86.06 86 SER A C 1
ATOM 695 O O . SER A 1 86 ? -39.598 -16.107 45.271 1.00 86.06 86 SER A O 1
ATOM 697 N N . SER A 1 87 ? -37.620 -15.414 44.504 1.00 84.88 87 SER A N 1
ATOM 698 C CA . SER A 1 87 ? -36.854 -15.965 45.636 1.00 84.88 87 SER A CA 1
ATOM 699 C C . SER A 1 87 ? -36.727 -15.015 46.835 1.00 84.88 87 SER A C 1
ATOM 701 O O . SER A 1 87 ? -36.117 -15.397 47.833 1.00 84.88 87 SER A O 1
ATOM 703 N N . GLY A 1 88 ? -37.222 -13.774 46.747 1.00 80.69 88 GLY A N 1
ATOM 704 C CA . GLY A 1 88 ? -37.129 -12.760 47.807 1.00 80.69 88 GLY A CA 1
ATOM 705 C C . GLY A 1 88 ? -35.700 -12.295 48.125 1.00 80.69 88 GLY A C 1
ATOM 706 O O . GLY A 1 88 ? -35.473 -11.503 49.041 1.00 80.69 88 GLY A O 1
ATOM 707 N N . VAL A 1 89 ? -34.690 -12.758 47.376 1.00 81.44 89 VAL A N 1
ATOM 708 C CA . VAL A 1 89 ? -33.267 -12.546 47.709 1.00 81.44 89 VAL A CA 1
ATOM 709 C C . VAL A 1 89 ? -32.833 -11.079 47.593 1.00 81.44 89 VAL A C 1
ATOM 711 O O . VAL A 1 89 ? -31.785 -10.699 48.121 1.00 81.44 89 VAL A O 1
ATOM 714 N N . LEU A 1 90 ? -33.630 -10.266 46.896 1.00 81.38 90 LEU A N 1
ATOM 715 C CA . LEU A 1 90 ? -33.419 -8.833 46.693 1.00 81.38 90 LEU A CA 1
ATOM 716 C C . LEU A 1 90 ? -33.915 -7.981 47.877 1.00 81.38 90 LEU A C 1
ATOM 718 O O . LEU A 1 90 ? -33.486 -6.840 48.021 1.00 81.38 90 LEU A O 1
ATOM 722 N N . GLU A 1 91 ? -34.764 -8.536 48.746 1.00 76.75 91 GLU A N 1
ATOM 723 C CA . GLU A 1 91 ? -35.416 -7.824 49.860 1.00 76.75 91 GLU A CA 1
ATOM 724 C C . GLU A 1 91 ? -34.724 -8.080 51.213 1.00 76.75 91 GLU A C 1
ATOM 726 O O . GLU A 1 91 ? -34.825 -7.287 52.153 1.00 76.75 91 GLU A O 1
ATOM 731 N N . HIS A 1 92 ? -33.958 -9.171 51.318 1.00 73.62 92 HIS A N 1
ATOM 732 C CA . HIS A 1 92 ? -33.255 -9.543 52.544 1.00 73.62 92 HIS A CA 1
ATOM 733 C C . HIS A 1 92 ? -32.130 -8.564 52.926 1.00 73.62 92 HIS A C 1
ATOM 735 O O . HIS A 1 92 ? -31.342 -8.114 52.091 1.00 73.62 92 HIS A O 1
ATOM 741 N N . LYS A 1 93 ? -31.971 -8.329 54.241 1.00 57.94 93 LYS A N 1
ATOM 742 C CA . LYS A 1 93 ? -30.911 -7.475 54.821 1.00 57.94 93 LYS A CA 1
ATOM 743 C C . LYS A 1 93 ? -29.486 -7.900 54.434 1.00 57.94 93 LYS A C 1
ATOM 745 O O . LYS A 1 93 ? -28.604 -7.046 54.383 1.00 57.94 93 LYS A O 1
ATOM 750 N N . ASP A 1 94 ? -29.282 -9.177 54.108 1.00 64.19 94 ASP A N 1
ATOM 751 C CA . ASP A 1 94 ? -27.984 -9.736 53.709 1.00 64.19 94 ASP A CA 1
ATOM 752 C C . ASP A 1 94 ? -27.617 -9.464 52.237 1.00 64.19 94 ASP A C 1
ATOM 754 O O . ASP A 1 94 ? -26.514 -9.815 51.820 1.00 64.19 94 ASP A O 1
ATOM 758 N N . ASN A 1 95 ? -28.532 -8.868 51.453 1.00 64.38 95 ASN A N 1
ATOM 759 C CA . ASN A 1 95 ? -28.381 -8.372 50.077 1.00 64.38 95 ASN A CA 1
ATOM 760 C C . ASN A 1 95 ? -27.216 -9.004 49.286 1.00 64.38 95 ASN A C 1
ATOM 762 O O . ASN A 1 95 ? -26.242 -8.340 48.911 1.00 64.38 95 ASN A O 1
ATOM 766 N N . LYS A 1 96 ? -27.319 -10.312 49.009 1.00 70.81 96 LYS A N 1
ATOM 767 C CA . LYS A 1 96 ? -26.282 -11.070 48.282 1.00 70.81 96 LYS A CA 1
ATOM 768 C C . LYS A 1 96 ? -26.038 -10.519 46.870 1.00 70.81 96 LYS A C 1
ATOM 770 O O . LYS A 1 96 ? -24.940 -10.666 46.338 1.00 70.81 96 LYS A O 1
ATOM 775 N N . CYS A 1 97 ? -27.041 -9.857 46.290 1.00 80.19 97 CYS A N 1
ATOM 776 C CA . CYS A 1 97 ? -26.981 -9.200 44.982 1.00 80.19 97 CYS A CA 1
ATOM 777 C C . CYS A 1 97 ? -26.374 -7.786 45.023 1.00 80.19 97 CYS A C 1
ATOM 779 O O . CYS A 1 97 ? -26.124 -7.212 43.967 1.00 80.19 97 CYS A O 1
ATOM 781 N N . LYS A 1 98 ? -26.098 -7.238 46.217 1.00 83.50 98 LYS A N 1
ATOM 782 C CA . LYS A 1 98 ? -25.522 -5.901 46.449 1.00 83.50 98 LYS A CA 1
ATOM 783 C C . LYS A 1 98 ? -26.274 -4.767 45.735 1.00 83.50 98 LYS A C 1
ATOM 785 O O . LYS A 1 98 ? -25.647 -3.815 45.274 1.00 83.50 98 LYS A O 1
ATOM 790 N N . ILE A 1 99 ? -27.602 -4.860 45.650 1.00 87.88 99 ILE A N 1
ATOM 791 C CA . ILE A 1 99 ? -28.435 -3.797 45.068 1.00 87.88 99 ILE A CA 1
ATOM 792 C C . ILE A 1 99 ? -28.489 -2.559 45.976 1.00 87.88 99 ILE A C 1
ATOM 794 O O . ILE A 1 99 ? -28.182 -2.633 47.168 1.00 87.88 99 ILE A O 1
ATOM 798 N N . ASP A 1 100 ? -28.876 -1.409 45.431 1.00 88.19 100 ASP A N 1
ATOM 799 C CA . ASP A 1 100 ? -28.904 -0.160 46.193 1.00 88.19 100 ASP A CA 1
ATOM 800 C C . ASP A 1 100 ? -29.957 -0.185 47.311 1.00 88.19 100 ASP A C 1
ATOM 802 O O . ASP A 1 100 ? -31.068 -0.679 47.133 1.00 88.19 100 ASP A O 1
ATOM 806 N N . LYS A 1 101 ? -29.632 0.418 48.464 1.00 88.56 101 LYS A N 1
ATOM 807 C CA . LYS A 1 101 ? -30.555 0.511 49.615 1.00 88.56 101 LYS A CA 1
ATOM 808 C C . LYS A 1 101 ? -31.870 1.210 49.265 1.00 88.56 101 LYS A C 1
ATOM 810 O O . LYS A 1 101 ? -32.895 0.892 49.858 1.00 88.56 101 LYS A O 1
ATOM 815 N N . ASP A 1 102 ? -31.820 2.166 48.341 1.00 90.19 102 ASP A N 1
ATOM 816 C CA . ASP A 1 102 ? -32.997 2.902 47.884 1.00 90.19 102 ASP A CA 1
ATOM 817 C C . ASP A 1 102 ? -33.925 1.977 47.067 1.00 90.19 102 ASP A C 1
ATOM 819 O O . ASP A 1 102 ? -35.131 1.989 47.291 1.00 90.19 102 ASP A O 1
ATOM 823 N N . LEU A 1 103 ? -33.369 1.080 46.236 1.00 90.62 103 LEU A N 1
ATOM 824 C CA . LEU A 1 103 ? -34.143 0.053 45.528 1.00 90.62 103 LEU A CA 1
ATOM 825 C C . LEU A 1 103 ? -34.753 -0.973 46.494 1.00 90.62 103 LEU A C 1
ATOM 827 O O . LEU A 1 103 ? -35.929 -1.283 46.370 1.00 90.62 103 LEU A O 1
ATOM 831 N N . VAL A 1 104 ? -34.011 -1.442 47.505 1.00 89.56 104 VAL A N 1
ATOM 832 C CA . VAL A 1 104 ? -34.562 -2.364 48.527 1.00 89.56 104 VAL A CA 1
ATOM 833 C C . VAL A 1 104 ? -35.798 -1.767 49.211 1.00 89.56 104 VAL A C 1
ATOM 835 O O . VAL A 1 104 ? -36.782 -2.465 49.436 1.00 89.56 104 VAL A O 1
ATOM 838 N N . LYS A 1 105 ? -35.769 -0.467 49.536 1.00 89.44 105 LYS A N 1
ATOM 839 C CA . LYS A 1 105 ? -36.920 0.221 50.141 1.00 89.44 105 LYS A CA 1
ATOM 840 C C . LYS A 1 105 ? -38.127 0.269 49.208 1.00 89.44 105 LYS A C 1
ATOM 842 O O . LYS A 1 105 ? -39.232 0.067 49.693 1.00 89.44 105 LYS A O 1
ATOM 847 N N . ILE A 1 106 ? -37.910 0.524 47.915 1.00 90.12 106 ILE A N 1
ATOM 848 C CA . ILE A 1 106 ? -38.976 0.508 46.905 1.00 90.12 106 ILE A CA 1
ATOM 849 C C . ILE A 1 106 ? -39.602 -0.888 46.841 1.00 90.12 106 ILE A C 1
ATOM 851 O O . ILE A 1 106 ? -40.811 -1.011 46.980 1.00 90.12 106 ILE A O 1
ATOM 855 N N . LEU A 1 107 ? -38.786 -1.942 46.728 1.00 90.44 107 LEU A N 1
ATOM 856 C CA . LEU A 1 107 ? -39.279 -3.320 46.610 1.00 90.44 107 LEU A CA 1
ATOM 857 C C . LEU A 1 107 ? -40.095 -3.775 47.825 1.00 90.44 107 LEU A C 1
ATOM 859 O O . LEU A 1 107 ? -41.118 -4.426 47.655 1.00 90.44 107 LEU A O 1
ATOM 863 N N . ASN A 1 108 ? -39.687 -3.386 49.036 1.00 88.25 108 ASN A N 1
ATOM 864 C CA . ASN A 1 108 ? -40.428 -3.695 50.264 1.00 88.25 108 ASN A CA 1
ATOM 865 C C . ASN A 1 108 ? -41.793 -2.987 50.361 1.00 88.25 108 ASN A C 1
ATOM 867 O O . ASN A 1 108 ? -42.599 -3.358 51.210 1.00 88.25 108 ASN A O 1
ATOM 871 N N . GLY A 1 109 ? -42.029 -1.946 49.557 1.00 88.19 109 GLY A N 1
ATOM 872 C CA . GLY A 1 109 ? -43.299 -1.220 49.504 1.00 88.19 109 GLY A CA 1
ATOM 873 C C . GLY A 1 109 ? -44.281 -1.746 48.454 1.00 88.19 109 GLY A C 1
ATOM 874 O O . GLY A 1 109 ? -45.393 -1.236 48.388 1.00 88.19 109 GLY A O 1
ATOM 875 N N . LEU A 1 110 ? -43.880 -2.728 47.641 1.00 90.31 110 LEU A N 1
ATOM 876 C CA . LEU A 1 110 ? -44.673 -3.271 46.536 1.00 90.31 110 LEU A CA 1
ATOM 877 C C . LEU A 1 110 ? -45.235 -4.647 46.887 1.00 90.31 110 LEU A C 1
ATOM 879 O O . LEU A 1 110 ? -44.608 -5.428 47.610 1.00 90.31 110 LEU A O 1
ATOM 883 N N . SER A 1 111 ? -46.422 -4.942 46.365 1.00 86.19 111 SER A N 1
ATOM 884 C CA . SER A 1 111 ? -47.229 -6.085 46.796 1.00 86.19 111 SER A CA 1
ATOM 885 C C . SER A 1 111 ? -47.138 -7.281 45.849 1.00 86.19 111 SER A C 1
ATOM 887 O O . SER A 1 111 ? -47.224 -8.422 46.307 1.00 86.19 111 SER A O 1
ATOM 889 N N . SER A 1 112 ? -46.891 -7.043 44.558 1.00 87.38 112 SER A N 1
ATOM 890 C CA . SER A 1 112 ? -46.799 -8.089 43.537 1.00 87.38 112 SER A CA 1
ATOM 891 C C . SER A 1 112 ? -45.386 -8.261 42.966 1.00 87.38 112 SER A C 1
ATOM 893 O O . SER A 1 112 ? -44.573 -7.333 42.922 1.00 87.38 112 SER A O 1
ATOM 895 N N . ASP A 1 113 ? -45.087 -9.471 42.483 1.00 85.38 113 ASP A N 1
ATOM 896 C CA . ASP A 1 113 ? -43.841 -9.765 41.761 1.00 85.38 113 ASP A CA 1
ATOM 897 C C . ASP A 1 113 ? -43.719 -8.928 40.478 1.00 85.38 113 ASP A C 1
ATOM 899 O O . ASP A 1 113 ? -42.613 -8.582 40.062 1.00 85.38 113 ASP A O 1
ATOM 903 N N . GLU A 1 114 ? -44.841 -8.587 39.848 1.00 83.00 114 GLU A N 1
ATOM 904 C CA . GLU A 1 114 ? -44.877 -7.781 38.632 1.00 83.00 114 GLU A CA 1
ATOM 905 C C . GLU A 1 114 ? -44.467 -6.330 38.893 1.00 83.00 114 GLU A C 1
ATOM 907 O O . GLU A 1 114 ? -43.514 -5.852 38.271 1.00 83.00 114 GLU A O 1
ATOM 912 N N . GLU A 1 115 ? -45.075 -5.688 39.895 1.00 84.81 115 GLU A N 1
ATOM 913 C CA . GLU A 1 115 ? -44.689 -4.353 40.367 1.00 84.81 115 GLU A CA 1
ATOM 914 C C . GLU A 1 115 ? -43.197 -4.311 40.720 1.00 84.81 115 GLU A C 1
ATOM 916 O O . GLU A 1 115 ? -42.470 -3.398 40.325 1.00 84.81 115 GLU A O 1
ATOM 921 N N . LYS A 1 116 ? -42.701 -5.337 41.425 1.00 89.06 116 LYS A N 1
ATOM 922 C CA . LYS A 1 116 ? -41.286 -5.441 41.810 1.00 89.06 116 LYS A CA 1
ATOM 923 C C . LYS A 1 116 ? -40.360 -5.544 40.598 1.00 89.06 116 LYS A C 1
ATOM 925 O O . LYS A 1 116 ? -39.323 -4.879 40.565 1.00 89.06 116 LYS A O 1
ATOM 930 N N . ARG A 1 117 ? -40.705 -6.355 39.592 1.00 87.12 117 ARG A N 1
ATOM 931 C CA . ARG A 1 117 ? -39.923 -6.466 38.344 1.00 87.12 117 ARG A CA 1
ATOM 932 C C . ARG A 1 117 ? -39.913 -5.146 37.576 1.00 87.12 117 ARG A C 1
ATOM 934 O O . ARG A 1 117 ? -38.835 -4.716 37.161 1.00 87.12 117 ARG A O 1
ATOM 941 N N . SER A 1 118 ? -41.069 -4.495 37.446 1.00 84.44 118 SER A N 1
ATOM 942 C CA . SER A 1 118 ? -41.193 -3.183 36.805 1.00 84.44 118 SER A CA 1
ATOM 943 C C . SER A 1 118 ? -40.331 -2.136 37.520 1.00 84.44 118 SER A C 1
ATOM 945 O O . SER A 1 118 ? -39.502 -1.474 36.890 1.00 84.44 118 SER A O 1
ATOM 947 N N . ALA A 1 119 ? -40.397 -2.078 38.853 1.00 88.69 119 ALA A N 1
ATOM 948 C CA . ALA A 1 119 ? -39.592 -1.166 39.659 1.00 88.69 119 ALA A CA 1
ATOM 949 C C . ALA A 1 119 ? -38.081 -1.399 39.503 1.00 88.69 119 ALA A C 1
ATOM 951 O O . ALA A 1 119 ? -37.318 -0.435 39.444 1.00 88.69 119 ALA A O 1
ATOM 952 N N . ILE A 1 120 ? -37.624 -2.655 39.398 1.00 90.19 120 ILE A N 1
ATOM 953 C CA . ILE A 1 120 ? -36.211 -2.971 39.121 1.00 90.19 120 ILE A CA 1
ATOM 954 C C . ILE A 1 120 ? -35.790 -2.395 37.769 1.00 90.19 120 ILE A C 1
ATOM 956 O O . ILE A 1 120 ? -34.747 -1.743 37.687 1.00 90.19 120 ILE A O 1
ATOM 960 N N . VAL A 1 121 ? -36.578 -2.628 36.717 1.00 87.44 121 VAL A N 1
ATOM 961 C CA . VAL A 1 121 ? -36.258 -2.171 35.358 1.00 87.44 121 VAL A CA 1
ATOM 962 C C . VAL A 1 121 ? -36.189 -0.645 35.307 1.00 87.44 121 VAL A C 1
ATOM 964 O O . VAL A 1 121 ? -35.144 -0.115 34.917 1.00 87.44 121 VAL A O 1
ATOM 967 N N . THR A 1 122 ? -37.220 0.037 35.813 1.00 87.44 122 THR A N 1
ATOM 968 C CA . THR A 1 122 ? -37.286 1.503 35.933 1.00 87.44 122 THR A CA 1
ATOM 969 C C . THR A 1 122 ? -36.105 2.044 36.733 1.00 87.44 122 THR A C 1
ATOM 971 O O . THR A 1 122 ? -35.395 2.944 36.283 1.00 87.44 122 THR A O 1
ATOM 974 N N . TYR A 1 123 ? -35.811 1.460 37.899 1.00 91.69 123 TYR A N 1
ATOM 975 C CA . TYR A 1 123 ? -34.699 1.908 38.735 1.00 91.69 123 TYR A CA 1
ATOM 976 C C . TYR A 1 123 ? -33.358 1.768 38.019 1.00 91.69 123 TYR A C 1
ATOM 978 O O . TYR A 1 123 ? -32.515 2.659 38.085 1.00 91.69 123 TYR A O 1
ATOM 986 N N . MET A 1 124 ? -33.136 0.655 37.322 1.00 91.31 124 MET A N 1
ATOM 987 C CA . MET A 1 124 ? -31.899 0.449 36.580 1.00 91.31 124 MET A CA 1
ATOM 988 C C . MET A 1 124 ? -31.770 1.410 35.382 1.00 91.31 124 MET A C 1
ATOM 990 O O . MET A 1 124 ? -30.646 1.758 35.018 1.00 91.31 124 MET A O 1
ATOM 994 N N . SER A 1 125 ? -32.872 1.817 34.745 1.00 89.50 125 SER A N 1
ATOM 995 C CA . SER A 1 125 ? -32.876 2.848 33.691 1.00 89.50 125 SER A CA 1
ATOM 996 C C . SER A 1 125 ? -32.553 4.238 34.263 1.00 89.50 125 SER A C 1
ATOM 998 O O . SER A 1 125 ? -31.680 4.938 33.748 1.00 89.50 125 SER A O 1
ATOM 1000 N N . ALA A 1 126 ? -33.123 4.592 35.415 1.00 90.62 126 ALA A N 1
ATOM 1001 C CA . ALA A 1 126 ? -32.753 5.804 36.145 1.00 90.62 126 ALA A CA 1
ATOM 1002 C C . ALA A 1 126 ? -31.281 5.781 36.612 1.00 90.62 126 ALA A C 1
ATOM 1004 O O . ALA A 1 126 ? -30.566 6.782 36.545 1.00 90.62 126 ALA A O 1
ATOM 1005 N N . ASP A 1 127 ? -30.778 4.626 37.048 1.00 92.94 127 ASP A N 1
ATOM 1006 C CA . ASP A 1 127 ? -29.406 4.499 37.536 1.00 92.94 127 ASP A CA 1
ATOM 1007 C C . ASP A 1 127 ? -28.366 4.670 36.423 1.00 92.94 127 ASP A C 1
ATOM 1009 O O . ASP A 1 127 ? -27.364 5.356 36.629 1.00 92.94 127 ASP A O 1
ATOM 1013 N N . ILE A 1 128 ? -28.598 4.128 35.219 1.00 90.56 128 ILE A N 1
ATOM 1014 C CA . ILE A 1 128 ? -27.663 4.337 34.101 1.00 90.56 128 ILE A CA 1
ATOM 1015 C C . ILE A 1 128 ? -27.594 5.818 33.692 1.00 90.56 128 ILE A C 1
ATOM 1017 O O . ILE A 1 128 ? -26.504 6.318 33.393 1.00 90.56 128 ILE A O 1
ATOM 1021 N N . ILE A 1 129 ? -28.716 6.547 33.778 1.00 89.75 129 ILE A N 1
ATOM 1022 C CA . ILE A 1 129 ? -28.769 8.005 33.592 1.00 89.75 129 ILE A CA 1
ATOM 1023 C C . ILE A 1 129 ? -27.955 8.710 34.683 1.00 89.75 129 ILE A C 1
ATOM 1025 O O . ILE A 1 129 ? -27.075 9.521 34.383 1.00 89.75 129 ILE A O 1
ATOM 1029 N N . ALA A 1 130 ? -28.168 8.361 35.953 1.00 92.38 130 ALA A N 1
ATOM 1030 C CA . ALA A 1 130 ? -27.418 8.936 37.068 1.00 92.38 130 ALA A CA 1
ATOM 1031 C C . ALA A 1 130 ? -25.904 8.675 36.942 1.00 92.38 130 ALA A C 1
ATOM 1033 O O . ALA A 1 130 ? -25.076 9.554 37.203 1.00 92.38 130 ALA A O 1
ATOM 1034 N N . MET A 1 131 ? -25.505 7.479 36.504 1.00 92.88 131 MET A N 1
ATOM 1035 C CA . MET A 1 131 ? -24.109 7.135 36.229 1.00 92.88 131 MET A CA 1
ATOM 1036 C C . MET A 1 131 ? -23.525 7.985 35.096 1.00 92.88 131 MET A C 1
ATOM 1038 O O . MET A 1 131 ? -22.396 8.471 35.221 1.00 92.88 131 MET A O 1
ATOM 1042 N N . TYR A 1 132 ? -24.295 8.214 34.032 1.00 90.25 132 TYR A N 1
ATOM 1043 C CA . TYR A 1 132 ? -23.922 9.092 32.925 1.00 90.25 132 TYR A CA 1
ATOM 1044 C C . TYR A 1 132 ? -23.727 10.548 33.363 1.00 90.25 132 TYR A C 1
ATOM 1046 O O . TYR A 1 132 ? -22.699 11.160 33.049 1.00 90.25 132 TYR A O 1
ATOM 1054 N N . MET A 1 133 ? -24.648 11.074 34.172 1.00 89.06 133 MET A N 1
ATOM 1055 C CA . MET A 1 133 ? -24.545 12.407 34.766 1.00 89.06 133 MET A CA 1
ATOM 1056 C C . MET A 1 133 ? -23.294 12.541 35.644 1.00 89.06 133 MET A C 1
ATOM 1058 O O . MET A 1 133 ? -22.525 13.494 35.523 1.00 89.06 133 MET A O 1
ATOM 1062 N N . ASN A 1 134 ? -23.027 11.552 36.497 1.00 93.19 134 ASN A N 1
ATOM 1063 C CA . ASN A 1 134 ? -21.871 11.570 37.391 1.00 93.19 134 ASN A CA 1
ATOM 1064 C C . ASN A 1 134 ? -20.528 11.483 36.653 1.00 93.19 134 ASN A C 1
ATOM 1066 O O . ASN A 1 134 ? -19.577 12.170 37.033 1.00 93.19 134 ASN A O 1
ATOM 1070 N N . GLU A 1 135 ? -20.425 10.651 35.616 1.00 92.62 135 GLU A N 1
ATOM 1071 C CA . GLU A 1 135 ? -19.203 10.564 34.811 1.00 92.62 135 GLU A CA 1
ATOM 1072 C C . GLU A 1 135 ? -18.968 11.867 34.035 1.00 92.62 135 GLU A C 1
ATOM 1074 O O . GLU A 1 135 ? -17.841 12.359 33.990 1.00 92.62 135 GLU A O 1
ATOM 1079 N N . THR A 1 136 ? -20.031 12.488 33.522 1.00 88.56 136 THR A N 1
ATOM 1080 C CA . THR A 1 136 ? -19.960 13.803 32.873 1.00 88.56 136 THR A CA 1
ATOM 1081 C C . THR A 1 136 ? -19.513 14.895 33.848 1.00 88.56 136 THR A C 1
ATOM 1083 O O . THR A 1 136 ? -18.587 15.651 33.544 1.00 88.56 136 THR A O 1
ATOM 1086 N N . LYS A 1 137 ? -20.090 14.944 35.057 1.00 89.88 137 LYS A N 1
ATOM 1087 C CA . LYS A 1 137 ? -19.649 15.863 36.121 1.00 89.88 137 LYS A CA 1
ATOM 1088 C C . LYS A 1 137 ? -18.172 15.692 36.440 1.00 89.88 137 LYS A C 1
ATOM 1090 O O . LYS A 1 137 ? -17.444 16.678 36.525 1.00 89.88 137 LYS A O 1
ATOM 1095 N N . LYS A 1 138 ? -17.718 14.442 36.560 1.00 91.00 138 LYS A N 1
ATOM 1096 C CA . LYS A 1 138 ? -16.312 14.117 36.808 1.00 91.00 138 LYS A CA 1
ATOM 1097 C C . LYS A 1 138 ? -15.404 14.628 35.688 1.00 91.00 138 LYS A C 1
ATOM 1099 O O . LYS A 1 138 ? -14.371 15.216 35.986 1.00 91.00 138 LYS A O 1
ATOM 1104 N N . GLN A 1 139 ? -15.781 14.424 34.427 1.00 87.88 139 GLN A N 1
ATOM 1105 C CA . GLN A 1 139 ? -15.023 14.903 33.265 1.00 87.88 139 GLN A CA 1
ATOM 1106 C C . GLN A 1 139 ? -14.928 16.433 33.222 1.00 87.88 139 GLN A C 1
ATOM 1108 O O . GLN A 1 139 ? -13.877 16.963 32.880 1.00 87.88 139 GLN A O 1
ATOM 1113 N N . ARG A 1 140 ? -15.997 17.133 33.617 1.00 82.56 140 ARG A N 1
ATOM 1114 C CA . ARG A 1 140 ? -16.064 18.603 33.658 1.00 82.56 140 ARG A CA 1
ATOM 1115 C C . ARG A 1 140 ? -15.535 19.225 34.959 1.00 82.56 140 ARG A C 1
ATOM 1117 O O . ARG A 1 140 ? -15.583 20.439 35.110 1.00 82.56 140 ARG A O 1
ATOM 1124 N N . GLY A 1 141 ? -15.071 18.423 35.920 1.00 86.69 141 GLY A N 1
ATOM 1125 C CA . GLY A 1 141 ? -14.595 18.921 37.217 1.00 86.69 141 GLY A CA 1
ATOM 1126 C C . GLY A 1 141 ? -15.685 19.523 38.118 1.00 86.69 141 GLY A C 1
ATOM 1127 O O . GLY A 1 141 ? -15.368 20.265 39.047 1.00 86.69 141 GLY A O 1
ATOM 1128 N N . ILE A 1 142 ? -16.961 19.205 37.876 1.00 83.50 142 ILE A N 1
ATOM 1129 C 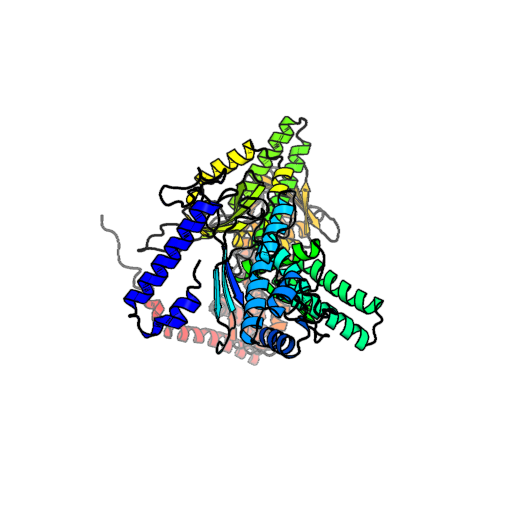CA . ILE A 1 142 ? -18.096 19.688 38.671 1.00 83.50 142 ILE A CA 1
ATOM 1130 C C . ILE A 1 142 ? -18.097 18.975 40.031 1.00 83.50 142 ILE A C 1
ATOM 1132 O O . ILE A 1 142 ? -18.156 17.745 40.105 1.00 83.50 142 ILE A O 1
ATOM 1136 N N . ARG A 1 143 ? -18.033 19.753 41.118 1.00 83.75 143 ARG A N 1
ATOM 1137 C CA . ARG A 1 143 ? -18.033 19.257 42.506 1.00 83.75 143 ARG A CA 1
ATOM 1138 C C . ARG A 1 143 ? -19.459 19.175 43.062 1.00 83.75 143 ARG A C 1
ATOM 1140 O O . ARG A 1 143 ? -20.317 19.957 42.676 1.00 83.75 143 ARG A O 1
ATOM 1147 N N . GLY A 1 144 ? -19.699 18.249 43.989 1.00 82.88 144 GLY A N 1
ATOM 1148 C CA . GLY A 1 144 ? -20.996 18.074 44.654 1.00 82.88 144 GLY A CA 1
ATOM 1149 C C . GLY A 1 144 ? -21.279 16.617 45.021 1.00 82.88 144 GLY A C 1
ATOM 1150 O O . GLY A 1 144 ? -20.446 15.735 44.784 1.00 82.88 144 GLY A O 1
ATOM 1151 N N . ARG A 1 145 ? -22.461 16.349 45.596 1.00 92.25 145 ARG A N 1
ATOM 1152 C CA . ARG A 1 145 ? -22.907 14.967 45.832 1.00 92.25 145 ARG A CA 1
ATOM 1153 C C . ARG A 1 145 ? -23.164 14.259 44.495 1.00 92.25 145 ARG A C 1
ATOM 1155 O O . ARG A 1 145 ? -23.482 14.889 43.483 1.00 92.25 145 ARG A O 1
ATOM 1162 N N . LYS A 1 146 ? -23.036 12.931 44.491 1.00 92.75 146 LYS A N 1
ATOM 1163 C CA . LYS A 1 146 ? -23.411 12.122 43.325 1.00 92.75 146 LYS A CA 1
ATOM 1164 C C . LYS A 1 146 ? -24.924 12.162 43.116 1.00 92.75 146 LYS A C 1
ATOM 1166 O O . LYS A 1 146 ? -25.678 12.134 44.090 1.00 92.75 146 LYS A O 1
ATOM 1171 N N . THR A 1 147 ? -25.323 12.182 41.851 1.00 92.69 147 THR A N 1
ATOM 1172 C CA . THR A 1 147 ? -26.700 11.912 41.420 1.00 92.69 147 THR A CA 1
ATOM 1173 C C . THR A 1 147 ? -26.976 10.432 41.618 1.00 92.69 147 THR A C 1
ATOM 1175 O O . THR A 1 147 ? -26.121 9.603 41.293 1.00 92.69 147 THR A O 1
ATOM 1178 N N . LYS A 1 148 ? -28.119 10.094 42.195 1.00 94.56 148 LYS A N 1
ATOM 1179 C CA . LYS A 1 148 ? -28.595 8.723 42.382 1.00 94.56 148 LYS A CA 1
ATOM 1180 C C . LYS A 1 148 ? -29.769 8.458 41.448 1.00 94.56 148 LYS A C 1
ATOM 1182 O O . LYS A 1 148 ? -30.407 9.402 41.005 1.00 94.56 148 LYS A O 1
ATOM 1187 N N . ALA A 1 149 ? -30.102 7.188 41.230 1.00 92.25 149 ALA A N 1
ATOM 1188 C CA . ALA A 1 149 ? -31.282 6.800 40.457 1.00 92.25 149 ALA A CA 1
ATOM 1189 C C . ALA A 1 149 ? -32.572 7.473 40.966 1.00 92.25 149 ALA A C 1
ATOM 1191 O O . ALA A 1 149 ? -33.344 7.983 40.172 1.00 92.25 149 ALA A O 1
ATOM 1192 N N . ILE A 1 150 ? -32.760 7.565 42.289 1.00 90.38 150 ILE A N 1
ATOM 1193 C CA . ILE A 1 150 ? -33.946 8.204 42.891 1.00 90.38 150 ILE A CA 1
ATOM 1194 C C . ILE A 1 150 ? -34.000 9.728 42.706 1.00 90.38 150 ILE A C 1
ATOM 1196 O O . ILE A 1 150 ? -35.036 10.333 42.947 1.00 90.38 150 ILE A O 1
ATOM 1200 N N . ASP A 1 151 ? -32.886 10.357 42.317 1.00 89.19 151 ASP A N 1
ATOM 1201 C CA . ASP A 1 151 ? -32.884 11.778 41.971 1.00 89.19 151 ASP A CA 1
ATOM 1202 C C . ASP A 1 151 ? -33.381 12.002 40.529 1.00 89.19 151 ASP A C 1
ATOM 1204 O O . ASP A 1 151 ? -33.688 13.135 40.182 1.00 89.19 151 ASP A O 1
ATOM 1208 N N . ILE A 1 152 ? -33.417 10.966 39.678 1.00 87.31 152 ILE A N 1
ATOM 1209 C CA . ILE A 1 152 ? -33.737 11.087 38.251 1.00 87.31 152 ILE A CA 1
ATOM 1210 C C . ILE A 1 152 ? -35.247 11.072 38.033 1.00 87.31 152 ILE A C 1
ATOM 1212 O O . ILE A 1 152 ? -35.931 10.120 38.399 1.00 87.31 152 ILE A O 1
ATOM 1216 N N . GLU A 1 153 ? -35.734 12.104 37.353 1.00 79.69 153 GLU A N 1
ATOM 1217 C CA . GLU A 1 153 ? -37.070 12.136 36.768 1.00 79.69 153 GLU A CA 1
ATOM 1218 C C . GLU A 1 153 ? -36.976 11.680 35.307 1.00 79.69 153 GLU A C 1
ATOM 1220 O O . GLU A 1 153 ? -36.187 12.217 34.524 1.00 79.69 153 GLU A O 1
ATOM 1225 N N . MET A 1 154 ? -37.740 10.649 34.955 1.00 80.94 154 MET A N 1
ATOM 1226 C CA . MET A 1 154 ? -37.803 10.111 33.600 1.00 80.94 154 MET A CA 1
ATOM 1227 C C . MET A 1 154 ? -39.215 9.613 33.302 1.00 80.94 154 MET A C 1
ATOM 1229 O O . MET A 1 154 ? -39.900 9.120 34.196 1.00 80.94 154 MET A O 1
ATOM 1233 N N . MET A 1 155 ? -39.610 9.693 32.036 1.00 74.75 155 MET A N 1
ATOM 1234 C CA . MET A 1 155 ? -40.769 8.966 31.524 1.00 74.75 155 MET A CA 1
ATOM 1235 C C . MET A 1 155 ? -40.277 7.619 31.009 1.00 74.75 155 MET A C 1
ATOM 1237 O O . MET A 1 155 ? -39.265 7.582 30.312 1.00 74.75 155 MET A O 1
ATOM 1241 N N . SER A 1 156 ? -40.951 6.531 31.364 1.00 75.38 156 SER A N 1
ATOM 1242 C CA . SER A 1 156 ? -40.590 5.164 30.980 1.00 75.38 156 SER A CA 1
ATOM 1243 C C . SER A 1 156 ? -41.838 4.439 30.491 1.00 75.38 156 SER A C 1
ATOM 1245 O O . SER A 1 156 ? -42.911 4.599 31.065 1.00 75.38 156 SER A O 1
ATOM 1247 N N . ASN A 1 157 ? -41.689 3.678 29.414 1.00 76.56 157 ASN A N 1
ATOM 1248 C CA . ASN A 1 157 ? -42.702 2.810 28.846 1.00 76.56 157 ASN A CA 1
ATOM 1249 C C . ASN A 1 157 ? -42.093 1.413 28.682 1.00 76.56 157 ASN A C 1
ATOM 1251 O O . ASN A 1 157 ? -41.133 1.223 27.924 1.00 76.56 157 ASN A O 1
ATOM 1255 N N . GLN A 1 158 ? -42.625 0.452 29.434 1.00 76.31 158 GLN A N 1
ATOM 1256 C CA . GLN A 1 158 ? -42.073 -0.890 29.546 1.00 76.31 158 GLN A CA 1
ATOM 1257 C C . GLN A 1 158 ? -42.811 -1.879 28.649 1.00 76.31 158 GLN A C 1
ATOM 1259 O O . GLN A 1 158 ? -44.023 -2.031 28.719 1.00 76.31 158 GLN A O 1
ATOM 1264 N N . HIS A 1 159 ? -42.029 -2.624 27.882 1.00 77.06 159 HIS A N 1
ATOM 1265 C CA . HIS A 1 159 ? -42.460 -3.636 26.934 1.00 77.06 159 HIS A CA 1
ATOM 1266 C C . HIS A 1 159 ? -41.848 -4.976 27.351 1.00 77.06 159 HIS A C 1
ATOM 1268 O O . HIS A 1 159 ? -40.734 -5.310 26.944 1.00 77.06 159 HIS A O 1
ATOM 1274 N N . ILE A 1 160 ? -42.490 -5.692 28.282 1.00 68.38 160 ILE A N 1
ATOM 1275 C CA . ILE A 1 160 ? -41.850 -6.802 29.012 1.00 68.38 160 ILE A CA 1
ATOM 1276 C C . ILE A 1 160 ? -42.556 -8.152 28.826 1.00 68.38 160 ILE A C 1
ATOM 1278 O O . ILE A 1 160 ? -41.894 -9.118 28.440 1.00 68.38 160 ILE A O 1
ATOM 1282 N N . GLU A 1 161 ? -43.850 -8.273 29.131 1.00 63.06 161 GLU A N 1
ATOM 1283 C CA . GLU A 1 161 ? -44.549 -9.565 29.060 1.00 63.06 161 GLU A CA 1
ATOM 1284 C C . GLU A 1 161 ? -45.065 -9.866 27.643 1.00 63.06 161 GLU A C 1
ATOM 1286 O O . GLU A 1 161 ? -45.645 -9.013 26.984 1.00 63.06 161 GLU A O 1
ATOM 1291 N N . GLY A 1 162 ? -44.837 -11.094 27.159 1.00 61.28 162 GLY A N 1
ATOM 1292 C CA . GLY A 1 162 ? -45.297 -11.553 25.839 1.00 61.28 162 GLY A CA 1
ATOM 1293 C C . GLY A 1 162 ? -44.443 -11.109 24.644 1.00 61.28 162 GLY A C 1
ATOM 1294 O O . GLY A 1 162 ? -44.652 -11.609 23.540 1.00 61.28 162 GLY A O 1
ATOM 1295 N N . GLU A 1 163 ? -43.453 -10.237 24.850 1.00 61.06 163 GLU A N 1
ATOM 1296 C CA . GLU A 1 163 ? -42.580 -9.753 23.781 1.00 61.06 163 GLU A CA 1
ATOM 1297 C C . GLU A 1 163 ? -41.321 -10.610 23.589 1.00 61.06 163 GLU A C 1
ATOM 1299 O O . GLU A 1 163 ? -40.662 -11.034 24.541 1.00 61.06 163 GLU A O 1
ATOM 1304 N N . GLU A 1 164 ? -40.936 -10.824 22.326 1.00 62.75 164 GLU A N 1
ATOM 1305 C CA . GLU A 1 164 ? -39.715 -11.556 21.962 1.00 62.75 164 GLU A CA 1
ATOM 1306 C C . GLU A 1 164 ? -38.448 -10.847 22.478 1.00 62.75 164 GLU A C 1
ATOM 1308 O O . GLU A 1 164 ? -37.439 -11.499 22.768 1.00 62.75 164 GLU A O 1
ATOM 1313 N N . ASN A 1 165 ? -38.531 -9.524 22.657 1.00 68.88 165 ASN A N 1
ATOM 1314 C CA . ASN A 1 165 ? -37.431 -8.648 23.030 1.00 68.88 165 ASN A CA 1
ATOM 1315 C C . ASN A 1 165 ? -37.807 -7.702 24.191 1.00 68.88 165 ASN A C 1
ATOM 1317 O O . ASN A 1 165 ? -38.075 -6.529 23.935 1.00 68.88 165 ASN A O 1
ATOM 1321 N N . PRO A 1 166 ? -37.812 -8.163 25.458 1.00 75.75 166 PRO A N 1
ATOM 1322 C CA . PRO A 1 166 ? -38.194 -7.333 26.599 1.00 75.75 166 PRO A CA 1
ATOM 1323 C C . PRO A 1 166 ? -37.339 -6.062 26.708 1.00 75.75 166 PRO A C 1
ATOM 1325 O O . PRO A 1 166 ? -36.107 -6.134 26.793 1.00 75.75 166 PRO A O 1
ATOM 1328 N N . HIS A 1 167 ? -37.962 -4.887 26.718 1.00 81.06 167 HIS A N 1
ATOM 1329 C CA . HIS A 1 167 ? -37.253 -3.612 26.730 1.00 81.06 167 HIS A CA 1
ATOM 1330 C C . HIS A 1 167 ? -38.011 -2.485 27.444 1.00 81.06 167 HIS A C 1
ATOM 1332 O O . HIS A 1 167 ? -39.204 -2.561 27.703 1.00 81.06 167 HIS A O 1
ATOM 1338 N N . ASP A 1 168 ? -37.279 -1.432 27.793 1.00 82.19 168 ASP A N 1
ATOM 1339 C CA . ASP A 1 168 ? -37.801 -0.198 28.377 1.00 82.19 168 ASP A CA 1
ATOM 1340 C C . ASP A 1 168 ? -37.428 0.983 27.476 1.00 82.19 168 ASP A C 1
ATOM 1342 O O . ASP A 1 168 ? -36.250 1.185 27.146 1.00 82.19 168 ASP A O 1
ATOM 1346 N N . HIS A 1 169 ? -38.437 1.739 27.057 1.00 79.62 169 HIS A N 1
ATOM 1347 C CA . HIS A 1 169 ? -38.294 3.011 26.373 1.00 79.62 169 HIS A CA 1
ATOM 1348 C C . HIS A 1 169 ? -38.382 4.133 27.388 1.00 79.62 169 HIS A C 1
ATOM 1350 O O . HIS A 1 169 ? -39.426 4.328 27.992 1.00 79.62 169 HIS A O 1
ATOM 1356 N N . PHE A 1 170 ? -37.324 4.927 27.521 1.00 79.00 170 PHE A N 1
ATOM 1357 C CA . PHE A 1 170 ? -37.342 6.045 28.452 1.00 79.00 170 PHE A CA 1
ATOM 1358 C C . PHE A 1 170 ? -36.875 7.348 27.820 1.00 79.00 170 PHE A C 1
ATOM 1360 O O . PHE A 1 170 ? -36.032 7.385 26.919 1.00 79.00 170 PHE A O 1
ATOM 1367 N N . MET A 1 171 ? -37.428 8.440 28.324 1.00 72.31 171 MET A N 1
ATOM 1368 C CA . MET A 1 171 ? -37.045 9.803 27.995 1.00 72.31 171 MET A CA 1
ATOM 1369 C C . MET A 1 171 ? -36.602 10.513 29.262 1.00 72.31 171 MET A C 1
ATOM 1371 O O . MET A 1 171 ? -37.261 10.427 30.298 1.00 72.31 171 MET A O 1
ATOM 1375 N N . PHE A 1 172 ? -35.483 11.229 29.171 1.00 75.75 172 PHE A N 1
ATOM 1376 C CA . PHE A 1 172 ? -34.969 12.009 30.288 1.00 75.75 172 PHE A CA 1
ATOM 1377 C C . PHE A 1 172 ? -34.340 13.322 29.826 1.00 75.75 172 PHE A C 1
ATOM 1379 O O . PHE A 1 172 ? -33.816 13.445 28.713 1.00 75.75 172 PHE A O 1
ATOM 1386 N N . SER A 1 173 ? -34.381 14.308 30.720 1.00 71.06 173 SER A N 1
ATOM 1387 C CA . SER A 1 173 ? -33.740 15.603 30.516 1.00 71.06 173 SER A CA 1
ATOM 1388 C C . SER A 1 173 ? -32.226 15.510 30.775 1.00 71.06 173 SER A C 1
ATOM 1390 O O . SER A 1 173 ? -31.809 14.860 31.738 1.00 71.06 173 SER A O 1
ATOM 1392 N N . PRO A 1 174 ? -31.368 16.196 29.991 1.00 71.94 174 PRO A N 1
ATOM 1393 C CA . PRO A 1 174 ? -29.940 16.346 30.300 1.00 71.94 174 PRO A CA 1
ATOM 1394 C C . PRO A 1 174 ? -29.662 17.213 31.547 1.00 71.94 174 PRO A C 1
ATOM 1396 O O . PRO A 1 174 ? -28.501 17.495 31.864 1.00 71.94 174 PRO A O 1
ATOM 1399 N N . PHE A 1 175 ? -30.705 17.668 32.246 1.00 76.25 175 PHE A N 1
ATOM 1400 C CA . PHE A 1 175 ? -30.618 18.382 33.511 1.00 76.25 175 PHE A CA 1
ATOM 1401 C C . PHE A 1 175 ? -30.266 17.436 34.661 1.00 76.25 175 PHE A C 1
ATOM 1403 O O . PHE A 1 175 ? -31.012 16.509 34.960 1.00 76.25 175 PHE A O 1
ATOM 1410 N N . ASP A 1 176 ? -29.147 17.686 35.341 1.00 81.75 176 ASP A N 1
ATOM 1411 C CA . ASP A 1 176 ? -28.817 16.989 36.580 1.00 81.75 176 ASP A CA 1
ATOM 1412 C C . ASP A 1 176 ? -29.453 17.704 37.784 1.00 81.75 176 ASP A C 1
ATOM 1414 O O . ASP A 1 176 ? -28.958 18.762 38.192 1.00 81.75 176 ASP A O 1
ATOM 1418 N N . PRO A 1 177 ? -30.484 17.115 38.416 1.00 78.25 177 PRO A N 1
ATOM 1419 C CA . PRO A 1 177 ? -31.258 17.762 39.476 1.00 78.25 177 PRO A CA 1
ATOM 1420 C C . PRO A 1 177 ? -30.439 18.013 40.743 1.00 78.25 177 PRO A C 1
ATOM 1422 O O . PRO A 1 177 ? -30.786 18.856 41.565 1.00 78.25 177 PRO A O 1
ATOM 1425 N N . VAL A 1 178 ? -29.316 17.311 40.899 1.00 86.12 178 VAL A N 1
ATOM 1426 C CA . VAL A 1 178 ? -28.414 17.486 42.037 1.00 86.12 178 VAL A CA 1
ATOM 1427 C C . VAL A 1 178 ? -27.485 18.675 41.866 1.00 86.12 178 VAL A C 1
ATOM 1429 O O . VAL A 1 178 ? -27.167 19.345 42.848 1.00 86.12 178 VAL A O 1
ATOM 1432 N N . SER A 1 179 ? -26.991 18.906 40.651 1.00 80.94 179 SER A N 1
ATOM 1433 C CA . SER A 1 179 ? -26.119 20.049 40.385 1.00 80.94 179 SER A CA 1
ATOM 1434 C C . SER A 1 179 ? -26.887 21.284 39.927 1.00 80.94 179 SER A C 1
ATOM 1436 O O . SER A 1 179 ? -26.316 22.371 39.939 1.00 80.94 179 SER A O 1
ATOM 1438 N N . GLY A 1 180 ? -28.160 21.133 39.550 1.00 76.62 180 GLY A N 1
ATOM 1439 C CA . GLY A 1 180 ? -28.974 22.215 39.007 1.00 76.62 180 GLY A CA 1
ATOM 1440 C C . GLY A 1 180 ? -28.499 22.668 37.625 1.00 76.62 180 GLY A C 1
ATOM 1441 O O . GLY A 1 180 ? -28.693 23.825 37.260 1.00 76.62 180 GLY A O 1
ATOM 1442 N N . MET A 1 181 ? -27.802 21.801 36.881 1.00 71.75 181 MET A N 1
ATOM 1443 C CA . MET A 1 181 ? -27.163 22.153 35.614 1.00 71.75 181 MET A CA 1
ATOM 1444 C C . MET A 1 181 ? -27.499 21.165 34.506 1.00 71.75 181 MET A C 1
ATOM 1446 O O . MET A 1 181 ? -27.528 19.954 34.715 1.00 71.75 181 MET A O 1
ATOM 1450 N N . TYR A 1 182 ? -27.624 21.691 33.291 1.00 73.38 182 TYR A N 1
ATOM 1451 C CA . TYR A 1 182 ? -27.575 20.898 32.068 1.00 73.38 182 TYR A CA 1
ATOM 1452 C C . TYR A 1 182 ? -26.153 20.408 31.808 1.00 73.38 182 TYR A C 1
ATOM 1454 O O . TYR A 1 182 ? -25.216 21.211 31.745 1.00 73.38 182 TYR A O 1
ATOM 1462 N N . ILE A 1 183 ? -25.981 19.095 31.652 1.00 73.56 183 ILE A N 1
ATOM 1463 C CA . ILE A 1 183 ? -24.659 18.485 31.512 1.00 73.56 183 ILE A CA 1
ATOM 1464 C C . ILE A 1 183 ? -24.560 17.573 30.287 1.00 73.56 183 ILE A C 1
ATOM 1466 O O . ILE A 1 183 ? -25.278 16.590 30.151 1.00 73.56 183 ILE A O 1
ATOM 1470 N N . ASN A 1 184 ? -23.578 17.865 29.428 1.00 71.62 184 ASN A N 1
ATOM 1471 C CA . ASN A 1 184 ? -23.224 17.042 28.270 1.00 71.62 184 ASN A CA 1
ATOM 1472 C C . ASN A 1 184 ? -21.806 16.470 28.410 1.00 71.62 184 ASN A C 1
ATOM 1474 O O . ASN A 1 184 ? -20.903 17.168 28.886 1.00 71.62 184 ASN A O 1
ATOM 1478 N N . PRO A 1 185 ? -21.545 15.230 27.979 1.00 73.75 185 PRO A N 1
ATOM 1479 C CA . PRO A 1 185 ? -20.201 14.666 27.997 1.00 73.75 185 PRO A CA 1
ATOM 1480 C C . PRO A 1 185 ? -19.290 15.404 27.014 1.00 73.75 185 PRO A C 1
ATOM 1482 O O . PRO A 1 185 ? -19.733 15.802 25.943 1.00 73.75 185 PRO A O 1
ATOM 1485 N N . MET A 1 186 ? -17.998 15.521 27.336 1.00 72.88 186 MET A N 1
ATOM 1486 C CA . MET A 1 186 ? -17.008 16.034 26.370 1.00 72.88 186 MET A CA 1
ATOM 1487 C C . MET A 1 186 ? -16.793 15.064 25.194 1.00 72.88 186 MET A C 1
ATOM 1489 O O . MET A 1 186 ? -16.393 15.467 24.111 1.00 72.88 186 MET A O 1
ATOM 1493 N N . ALA A 1 187 ? -17.050 13.767 25.405 1.00 76.62 187 ALA A N 1
ATOM 1494 C CA . ALA A 1 187 ? -16.962 12.734 24.377 1.00 76.62 187 ALA A CA 1
ATOM 1495 C C . ALA A 1 187 ? -18.060 11.679 24.586 1.00 76.62 187 ALA A C 1
ATOM 1497 O O . ALA A 1 187 ? -17.872 10.715 25.332 1.00 76.62 187 ALA A O 1
ATOM 1498 N N . PHE A 1 188 ? -19.207 11.856 23.919 1.00 78.31 188 PHE A N 1
ATOM 1499 C CA . PHE A 1 188 ? -20.412 11.038 24.118 1.00 78.31 188 PHE A CA 1
ATOM 1500 C C . PHE A 1 188 ? -20.148 9.527 24.078 1.00 78.31 188 PHE A C 1
ATOM 1502 O O . PHE A 1 188 ? -20.439 8.827 25.048 1.00 78.31 188 PHE A O 1
ATOM 1509 N N . SER A 1 189 ? -19.531 9.021 23.004 1.00 77.62 189 SER A N 1
ATOM 1510 C CA . SER A 1 189 ? -19.295 7.581 22.823 1.00 77.62 189 SER A CA 1
ATOM 1511 C C . SER A 1 189 ? -18.394 6.981 23.905 1.00 77.62 189 SER A C 1
ATOM 1513 O O . SER A 1 189 ? -18.652 5.878 24.387 1.00 77.62 189 SER A O 1
ATOM 1515 N N . TYR A 1 190 ? -17.360 7.715 24.326 1.00 81.38 190 TYR A N 1
ATOM 1516 C CA . TYR A 1 190 ? -16.441 7.270 25.375 1.00 81.38 190 TYR A CA 1
ATOM 1517 C C . TYR A 1 190 ? -17.125 7.246 26.747 1.00 81.38 190 TYR A C 1
ATOM 1519 O O . TYR A 1 190 ? -17.026 6.255 27.475 1.00 81.38 190 TYR A O 1
ATOM 1527 N N . THR A 1 191 ? -17.869 8.304 27.081 1.00 85.94 191 THR A N 1
ATOM 1528 C CA . THR A 1 191 ? -18.640 8.378 28.328 1.00 85.94 191 THR A CA 1
ATOM 1529 C C . THR A 1 191 ? -19.689 7.278 28.388 1.00 85.94 191 THR A C 1
ATOM 1531 O O . THR A 1 191 ? -19.742 6.551 29.380 1.00 85.94 191 THR A O 1
ATOM 1534 N N . LYS A 1 192 ? -20.458 7.085 27.309 1.00 86.19 192 LYS A N 1
ATOM 1535 C CA . LYS A 1 192 ? -21.458 6.018 27.196 1.00 86.19 192 LYS A CA 1
ATOM 1536 C C . LYS A 1 192 ? -20.836 4.643 27.436 1.00 86.19 192 LYS A C 1
ATOM 1538 O O . LYS A 1 192 ? -21.316 3.903 28.289 1.00 86.19 192 LYS A O 1
ATOM 1543 N N . GLN A 1 193 ? -19.734 4.320 26.755 1.00 86.75 193 GLN A N 1
ATOM 1544 C CA . GLN A 1 193 ? -19.055 3.035 26.935 1.00 86.75 193 GLN A CA 1
ATOM 1545 C C . GLN A 1 193 ? -18.596 2.827 28.384 1.00 86.75 193 GLN A C 1
ATOM 1547 O O . GLN A 1 193 ? -18.825 1.769 28.968 1.00 86.75 193 GLN A O 1
ATOM 1552 N N . LYS A 1 194 ? -17.973 3.839 28.991 1.00 90.19 194 LYS A N 1
ATOM 1553 C CA . LYS A 1 194 ? -17.478 3.760 30.369 1.00 90.19 194 LYS A CA 1
ATOM 1554 C C . LYS A 1 194 ? -18.605 3.567 31.386 1.00 90.19 194 LYS A C 1
ATOM 1556 O O . LYS A 1 194 ? -18.455 2.780 32.321 1.00 90.19 194 LYS A O 1
ATOM 1561 N N . VAL A 1 195 ? -19.727 4.254 31.183 1.00 91.62 195 VAL A N 1
ATOM 1562 C CA . VAL A 1 195 ? -20.940 4.115 31.997 1.00 91.62 195 VAL A CA 1
ATOM 1563 C C . VAL A 1 195 ? -21.524 2.716 31.849 1.00 91.62 195 VAL A C 1
ATOM 1565 O O . VAL A 1 195 ? -21.767 2.070 32.862 1.00 91.62 195 VAL A O 1
ATOM 1568 N N . HIS A 1 196 ? -21.657 2.207 30.623 1.00 90.44 196 HIS A N 1
ATOM 1569 C CA . HIS A 1 196 ? -22.165 0.856 30.375 1.00 90.44 196 HIS A CA 1
ATOM 1570 C C . HIS A 1 196 ? -21.272 -0.225 31.017 1.00 90.44 196 HIS A C 1
ATOM 1572 O O . HIS A 1 196 ? -21.790 -1.148 31.632 1.00 90.44 196 HIS A O 1
ATOM 1578 N N . ILE A 1 197 ? -19.938 -0.090 30.972 1.00 90.06 197 ILE A N 1
ATOM 1579 C CA . ILE A 1 197 ? -19.012 -1.024 31.651 1.00 90.06 197 ILE A CA 1
ATOM 1580 C C . ILE A 1 197 ? -19.245 -1.028 33.168 1.00 90.06 197 ILE A C 1
ATOM 1582 O O . ILE A 1 197 ? -19.249 -2.079 33.813 1.00 90.06 197 ILE A O 1
ATOM 1586 N N . ALA A 1 198 ? -19.408 0.154 33.764 1.00 92.69 198 ALA A N 1
ATOM 1587 C CA . ALA A 1 198 ? -19.678 0.263 35.190 1.00 92.69 198 ALA A CA 1
ATOM 1588 C C . ALA A 1 198 ? -21.074 -0.281 35.546 1.00 92.69 198 ALA A C 1
ATOM 1590 O O . ALA A 1 198 ? -21.231 -0.900 36.599 1.00 92.69 198 ALA A O 1
ATOM 1591 N N . PHE A 1 199 ? -22.054 -0.076 34.663 1.00 92.69 199 PHE A N 1
ATOM 1592 C CA . PHE A 1 199 ? -23.422 -0.558 34.801 1.00 92.69 199 PHE A CA 1
ATOM 1593 C C . PHE A 1 199 ? -23.473 -2.091 34.790 1.00 92.69 199 PHE A C 1
ATOM 1595 O O . PHE A 1 199 ? -23.993 -2.685 35.731 1.00 92.69 199 PHE A O 1
ATOM 1602 N N . GLU A 1 200 ? -22.836 -2.740 33.808 1.00 91.25 200 GLU A N 1
ATOM 1603 C CA . GLU A 1 200 ? -22.707 -4.204 33.758 1.00 91.25 200 GLU A CA 1
ATOM 1604 C C . GLU A 1 200 ? -22.132 -4.751 35.061 1.00 91.25 200 GLU A C 1
ATOM 1606 O O . GLU A 1 200 ? -22.713 -5.644 35.674 1.00 91.25 200 GLU A O 1
ATOM 1611 N N . LYS A 1 201 ? -21.031 -4.163 35.542 1.00 91.19 201 LYS A N 1
ATOM 1612 C CA . LYS A 1 201 ? -20.386 -4.604 36.781 1.00 91.19 201 LYS A CA 1
ATOM 1613 C C . LYS A 1 201 ? -21.320 -4.491 37.991 1.00 91.19 201 LYS A C 1
ATOM 1615 O O . LYS A 1 201 ? -21.344 -5.399 38.826 1.00 91.19 201 LYS A O 1
ATOM 1620 N N . LYS A 1 202 ? -22.072 -3.388 38.096 1.00 91.88 202 LYS A N 1
ATOM 1621 C CA . LYS A 1 202 ? -23.028 -3.145 39.189 1.00 91.88 202 LYS A CA 1
ATOM 1622 C C . LYS A 1 202 ? -24.181 -4.152 39.163 1.00 91.88 202 LYS A C 1
ATOM 1624 O O . LYS A 1 202 ? -24.535 -4.689 40.208 1.00 91.88 202 LYS A O 1
ATOM 1629 N N . TYR A 1 203 ? -24.699 -4.467 37.979 1.00 91.75 203 TYR A N 1
ATOM 1630 C CA . TYR A 1 203 ? -25.844 -5.360 37.783 1.00 91.75 203 TYR A CA 1
ATOM 1631 C C . TYR A 1 203 ? -25.456 -6.772 37.328 1.00 91.75 203 TYR A C 1
ATOM 1633 O O . TYR A 1 203 ? -26.248 -7.475 36.709 1.00 91.75 203 TYR A O 1
ATOM 1641 N N . SER A 1 204 ? -24.256 -7.234 37.685 1.00 91.12 204 SER A N 1
ATOM 1642 C CA . SER A 1 204 ? -23.726 -8.555 37.298 1.00 91.12 204 SER A CA 1
ATOM 1643 C C . SER A 1 204 ? -24.535 -9.760 37.785 1.00 91.12 204 SER A C 1
ATOM 1645 O O . SER A 1 204 ? -24.324 -10.878 37.324 1.00 91.12 204 SER A O 1
ATOM 1647 N N . TRP A 1 205 ? -25.481 -9.545 38.700 1.00 90.19 205 TRP A N 1
ATOM 1648 C CA . TRP A 1 205 ? -26.423 -10.560 39.160 1.00 90.19 205 TRP A CA 1
ATOM 1649 C C . TRP A 1 205 ? -27.571 -10.826 38.167 1.00 90.19 205 TRP A C 1
ATOM 1651 O O . TRP A 1 205 ? -28.192 -11.885 38.259 1.00 90.19 205 TRP A O 1
ATOM 1661 N N . CYS A 1 206 ? -27.851 -9.907 37.234 1.00 90.19 206 CYS A N 1
ATOM 1662 C CA . CYS A 1 206 ? -28.898 -10.063 36.215 1.00 90.19 206 CYS A CA 1
ATOM 1663 C C . CYS A 1 206 ? -28.454 -9.751 34.780 1.00 90.19 206 CYS A C 1
ATOM 1665 O O . CYS A 1 206 ? -29.033 -10.329 33.863 1.00 90.19 206 CYS A O 1
ATOM 1667 N N . VAL A 1 207 ? -27.425 -8.926 34.573 1.00 89.50 207 VAL A N 1
ATOM 1668 C CA . VAL A 1 207 ? -26.953 -8.473 33.252 1.00 89.50 207 VAL A CA 1
ATOM 1669 C C . VAL A 1 207 ? -25.675 -9.202 32.837 1.00 89.50 207 VAL A C 1
ATOM 1671 O O . VAL A 1 207 ? -24.762 -9.412 33.645 1.00 89.50 207 VAL A O 1
ATOM 1674 N N . ASP A 1 208 ? -25.591 -9.566 31.561 1.00 87.00 208 ASP A N 1
ATOM 1675 C CA . ASP A 1 208 ? -24.411 -10.193 30.979 1.00 87.00 208 ASP A CA 1
ATOM 1676 C C . ASP A 1 208 ? -23.193 -9.263 31.008 1.00 87.00 208 ASP A C 1
ATOM 1678 O O . ASP A 1 208 ? -23.262 -8.060 30.767 1.00 87.00 208 ASP A O 1
ATOM 1682 N N . GLN A 1 209 ? -22.029 -9.841 31.295 1.00 86.00 209 GLN A N 1
ATOM 1683 C CA . GLN A 1 209 ? -20.786 -9.082 31.395 1.00 86.00 209 GLN A CA 1
ATOM 1684 C C . GLN A 1 209 ? -20.055 -9.018 30.048 1.00 86.00 209 GLN A C 1
ATOM 1686 O O . GLN A 1 209 ? -19.990 -10.001 29.295 1.00 86.00 209 GLN A O 1
ATOM 1691 N N . GLY A 1 210 ? -19.431 -7.872 29.779 1.00 77.81 210 GLY A N 1
ATOM 1692 C CA . GLY A 1 210 ? -18.524 -7.664 28.658 1.00 77.81 210 GLY A CA 1
ATOM 1693 C C . GLY A 1 210 ? -19.198 -7.262 27.345 1.00 77.81 210 GLY A C 1
ATOM 1694 O O . GLY A 1 210 ? -18.529 -7.291 26.315 1.00 77.81 210 GLY A O 1
ATOM 1695 N N . ILE A 1 211 ? -20.480 -6.890 27.335 1.00 81.81 211 ILE A N 1
ATOM 1696 C CA . ILE A 1 211 ? -21.155 -6.410 26.117 1.00 81.81 211 ILE A CA 1
ATOM 1697 C C . ILE A 1 211 ? -20.699 -4.973 25.805 1.00 81.81 211 ILE A C 1
ATOM 1699 O O . ILE A 1 211 ? -20.366 -4.645 24.667 1.00 81.81 211 ILE A O 1
ATOM 1703 N N . ALA A 1 212 ? -20.559 -4.135 26.830 1.00 83.12 212 ALA A N 1
ATOM 1704 C CA . ALA A 1 212 ? -20.206 -2.722 26.768 1.00 83.12 212 ALA A CA 1
ATOM 1705 C C . ALA A 1 212 ? -18.793 -2.474 26.228 1.00 83.12 212 ALA A C 1
ATOM 1707 O O . ALA A 1 212 ? -18.537 -1.479 25.547 1.00 83.12 212 ALA A O 1
ATOM 1708 N N . ILE A 1 213 ? -17.858 -3.392 26.494 1.00 82.50 213 ILE A N 1
ATOM 1709 C CA . ILE A 1 213 ? -16.509 -3.336 25.907 1.00 82.50 213 ILE A CA 1
ATOM 1710 C C . ILE A 1 213 ? -16.508 -3.669 24.403 1.00 82.50 213 ILE A C 1
ATOM 1712 O O . ILE A 1 213 ? -15.492 -3.449 23.742 1.00 82.50 213 ILE A O 1
ATOM 1716 N N . GLY A 1 214 ? -17.638 -4.151 23.873 1.00 84.06 214 GLY A N 1
ATOM 1717 C CA . GLY A 1 214 ? -17.860 -4.566 22.492 1.00 84.06 214 GLY A CA 1
ATOM 1718 C C . GLY A 1 214 ? -17.605 -6.059 22.282 1.00 84.06 214 GLY A C 1
ATOM 1719 O O . GLY A 1 214 ? -16.591 -6.584 22.747 1.00 84.06 214 GLY A O 1
ATOM 1720 N N . TYR A 1 215 ? -18.488 -6.719 21.519 1.00 82.94 215 TYR A N 1
ATOM 1721 C CA . TYR A 1 215 ? -18.399 -8.151 21.185 1.00 82.94 215 TYR A CA 1
ATOM 1722 C C . TYR A 1 215 ? -17.005 -8.560 20.702 1.00 82.94 215 TYR A C 1
ATOM 1724 O O . TYR A 1 215 ? -16.408 -9.460 21.278 1.00 82.94 215 TYR A O 1
ATOM 1732 N N . TRP A 1 216 ? -16.420 -7.797 19.772 1.00 86.69 216 TRP A N 1
ATOM 1733 C CA . TRP A 1 216 ? -15.072 -8.052 19.249 1.00 86.69 216 TRP A CA 1
ATOM 1734 C C . TRP A 1 216 ? -14.005 -8.179 20.350 1.00 86.69 216 TRP A C 1
ATOM 1736 O O . TRP A 1 216 ? -13.159 -9.071 20.319 1.00 86.69 216 TRP A O 1
ATOM 1746 N N . LYS A 1 217 ? -14.058 -7.301 21.361 1.00 87.75 217 LYS A N 1
ATOM 1747 C CA . LYS A 1 217 ? -13.104 -7.301 22.477 1.00 87.75 217 LYS A CA 1
ATOM 1748 C C . LYS A 1 217 ? -13.408 -8.397 23.492 1.00 87.75 217 LYS A C 1
ATOM 1750 O O . LYS A 1 217 ? -12.475 -8.982 24.037 1.00 87.75 217 LYS A O 1
ATOM 1755 N N . LYS A 1 218 ? -14.688 -8.683 23.740 1.00 86.06 218 LYS A N 1
ATOM 1756 C CA . LYS A 1 218 ? -15.119 -9.800 24.591 1.00 86.06 218 LYS A CA 1
ATOM 1757 C C . LYS A 1 218 ? -14.653 -11.138 24.017 1.00 86.06 218 LYS A C 1
ATOM 1759 O O . LYS A 1 218 ? -13.990 -11.887 24.729 1.00 86.06 218 LYS A O 1
ATOM 1764 N N . GLU A 1 219 ? -14.937 -11.385 22.742 1.00 89.75 219 GLU A N 1
ATOM 1765 C CA . GLU A 1 219 ? -14.497 -12.567 21.991 1.00 89.75 219 GLU A CA 1
ATOM 1766 C C . GLU A 1 219 ? -12.975 -12.687 22.012 1.00 89.75 219 GLU A C 1
ATOM 1768 O O . GLU A 1 219 ? -12.450 -13.730 22.384 1.00 89.75 219 GLU A O 1
ATOM 1773 N N . GLY A 1 220 ? -12.254 -11.591 21.748 1.00 91.75 220 GLY A N 1
ATOM 1774 C CA . GLY A 1 220 ? -10.793 -11.604 21.741 1.00 91.75 220 GLY A CA 1
ATOM 1775 C C . GLY A 1 220 ? -10.186 -11.985 23.094 1.00 91.75 220 GLY A C 1
ATOM 1776 O O . GLY A 1 220 ? -9.266 -12.805 23.161 1.00 91.75 220 GLY A O 1
ATOM 1777 N N . LEU A 1 221 ? -10.719 -11.430 24.188 1.00 91.06 221 LEU A N 1
ATOM 1778 C CA . LEU A 1 221 ? -10.280 -11.748 25.550 1.00 91.06 221 LEU A CA 1
ATOM 1779 C C . LEU A 1 221 ? -10.597 -13.193 25.950 1.00 91.06 221 LEU A C 1
ATOM 1781 O O . LEU A 1 221 ? -9.810 -13.796 26.682 1.00 91.06 221 LEU A O 1
ATOM 1785 N N . PHE A 1 222 ? -11.736 -13.728 25.507 1.00 91.25 222 PHE A N 1
ATOM 1786 C CA . PHE A 1 222 ? -12.125 -15.112 25.755 1.00 91.25 222 PHE A CA 1
ATOM 1787 C C . PHE A 1 222 ? -11.235 -16.079 24.968 1.00 91.25 222 PHE A C 1
ATOM 1789 O O . PHE A 1 222 ? -10.577 -16.913 25.583 1.00 91.25 222 PHE A O 1
ATOM 1796 N N . ALA A 1 223 ? -11.078 -15.853 23.663 1.00 94.81 223 ALA A N 1
ATOM 1797 C CA . ALA A 1 223 ? -10.202 -16.633 22.795 1.00 94.81 223 ALA A CA 1
ATOM 1798 C C . ALA A 1 223 ? -8.751 -16.643 23.300 1.00 94.81 223 ALA A C 1
ATOM 1800 O O . ALA A 1 223 ? -8.107 -17.683 23.347 1.00 94.81 223 ALA A O 1
ATOM 1801 N N . ARG A 1 224 ? -8.233 -15.513 23.807 1.00 95.44 224 ARG A N 1
ATOM 1802 C CA . ARG A 1 224 ? -6.904 -15.492 24.445 1.00 95.44 224 ARG A CA 1
ATOM 1803 C C . ARG A 1 224 ? -6.813 -16.455 25.634 1.00 95.44 224 ARG A C 1
ATOM 1805 O O . ARG A 1 224 ? -5.772 -17.077 25.832 1.00 95.44 224 ARG A O 1
ATOM 1812 N N . ARG A 1 225 ? -7.846 -16.516 26.478 1.00 94.25 225 ARG A N 1
ATOM 1813 C CA . ARG A 1 225 ? -7.857 -17.406 27.650 1.00 94.25 225 ARG A CA 1
ATOM 1814 C C . ARG A 1 225 ? -7.945 -18.864 27.224 1.00 94.25 225 ARG A C 1
ATOM 1816 O O . ARG A 1 225 ? -7.199 -19.669 27.768 1.00 94.25 225 ARG A O 1
ATOM 1823 N N . GLU A 1 226 ? -8.808 -19.171 26.262 1.00 96.12 226 GLU A N 1
ATOM 1824 C CA . GLU A 1 226 ? -8.953 -20.523 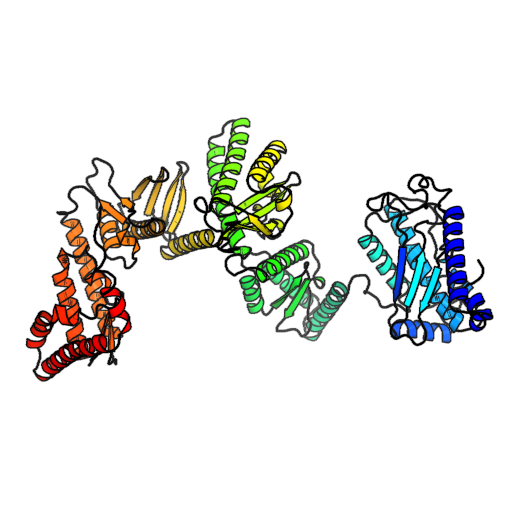25.718 1.00 96.12 226 GLU A CA 1
ATOM 1825 C C . GLU A 1 226 ? -7.674 -21.002 25.044 1.00 96.12 226 GLU A C 1
ATOM 1827 O O . GLU A 1 226 ? -7.213 -22.092 25.353 1.00 96.12 226 GLU A O 1
ATOM 1832 N N . PHE A 1 227 ? -7.031 -20.162 24.231 1.00 96.44 227 PHE A N 1
ATOM 1833 C CA . PHE A 1 227 ? -5.762 -20.495 23.590 1.00 96.44 227 PHE A CA 1
ATOM 1834 C C . PHE A 1 227 ? -4.670 -20.817 24.618 1.00 96.44 227 PHE A C 1
ATOM 1836 O O . PHE A 1 227 ? -3.997 -21.839 24.528 1.00 96.44 227 PHE A O 1
ATOM 1843 N N . LEU A 1 228 ? -4.519 -19.982 25.655 1.00 95.62 228 LEU A N 1
ATOM 1844 C CA . LEU A 1 228 ? -3.541 -20.246 26.714 1.00 95.62 228 LEU A CA 1
ATOM 1845 C C . LEU A 1 228 ? -3.874 -21.523 27.502 1.00 95.62 228 LEU A C 1
ATOM 1847 O O . LEU A 1 228 ? -2.956 -22.226 27.916 1.00 95.62 228 LEU A O 1
ATOM 1851 N N . ALA A 1 229 ? -5.158 -21.827 27.713 1.00 95.12 229 ALA A N 1
ATOM 1852 C CA . ALA A 1 229 ? -5.588 -23.068 28.353 1.00 95.12 229 ALA A CA 1
ATOM 1853 C C . ALA A 1 229 ? -5.321 -24.296 27.467 1.00 95.12 229 ALA A C 1
ATOM 1855 O O . ALA A 1 229 ? -4.855 -25.311 27.978 1.00 95.12 229 ALA A O 1
ATOM 1856 N N . GLU A 1 230 ? -5.545 -24.189 26.155 1.00 95.94 230 GLU A N 1
ATOM 1857 C CA . GLU A 1 230 ? -5.244 -25.228 25.165 1.00 95.94 230 GLU A CA 1
ATOM 1858 C C . GLU A 1 230 ? -3.742 -25.540 25.135 1.00 95.94 230 GLU A C 1
ATOM 1860 O O . GLU A 1 230 ? -3.359 -26.704 25.225 1.00 95.94 230 GLU A O 1
ATOM 1865 N N . CYS A 1 231 ? -2.873 -24.521 25.126 1.00 94.12 231 CYS A N 1
ATOM 1866 C CA . CYS A 1 231 ? -1.423 -24.725 25.207 1.00 94.12 231 CYS A CA 1
ATOM 1867 C C . CYS A 1 231 ? -1.014 -25.524 26.455 1.00 94.12 231 CYS A C 1
ATOM 1869 O O . CYS A 1 231 ? -0.187 -26.431 26.365 1.00 94.12 231 CYS A O 1
ATOM 1871 N N . ILE A 1 232 ? -1.601 -25.205 27.615 1.00 94.81 232 ILE A N 1
ATOM 1872 C CA . ILE A 1 232 ? -1.324 -25.914 28.873 1.00 94.81 232 ILE A CA 1
ATOM 1873 C C . ILE A 1 232 ? -1.849 -27.350 28.819 1.00 94.81 232 ILE A C 1
ATOM 1875 O O . ILE A 1 232 ? -1.152 -28.274 29.236 1.00 94.81 232 ILE A O 1
ATOM 1879 N N . ALA A 1 233 ? -3.056 -27.552 28.283 1.00 93.44 233 ALA A N 1
ATOM 1880 C CA . ALA A 1 233 ? -3.638 -28.879 28.097 1.00 93.44 233 ALA A CA 1
ATOM 1881 C C . ALA A 1 233 ? -2.790 -29.753 27.155 1.00 93.44 233 ALA A C 1
ATOM 1883 O O . ALA A 1 233 ? -2.675 -30.956 27.373 1.00 93.44 233 ALA A O 1
ATOM 1884 N N . ASN A 1 234 ? -2.122 -29.133 26.180 1.00 92.31 234 ASN A N 1
ATOM 1885 C CA . ASN A 1 234 ? -1.186 -29.775 25.256 1.00 92.31 234 ASN A CA 1
ATOM 1886 C C . ASN A 1 234 ? 0.233 -29.952 25.837 1.00 92.31 234 ASN A C 1
ATOM 1888 O O . ASN A 1 234 ? 1.172 -30.255 25.102 1.00 92.31 234 ASN A O 1
ATOM 1892 N N . GLY A 1 235 ? 0.410 -29.779 27.151 1.00 91.94 235 GLY A N 1
ATOM 1893 C CA . GLY A 1 235 ? 1.646 -30.109 27.864 1.00 91.94 235 GLY A CA 1
ATOM 1894 C C . GLY A 1 235 ? 2.648 -28.964 28.021 1.00 91.94 235 GLY A C 1
ATOM 1895 O O . GLY A 1 235 ? 3.724 -29.191 28.571 1.00 91.94 235 GLY A O 1
ATOM 1896 N N . GLN A 1 236 ? 2.321 -27.741 27.591 1.00 94.88 236 GLN A N 1
ATOM 1897 C CA . GLN A 1 236 ? 3.187 -26.581 27.819 1.00 94.88 236 GLN A CA 1
ATOM 1898 C C . GLN A 1 236 ? 3.055 -26.059 29.254 1.00 94.88 236 GLN A C 1
ATOM 1900 O O . GLN A 1 236 ? 1.962 -25.982 29.817 1.00 94.88 236 GLN A O 1
ATOM 1905 N N . ASN A 1 237 ? 4.156 -25.597 29.845 1.00 95.38 237 ASN A N 1
ATOM 1906 C CA . ASN A 1 237 ? 4.062 -24.800 31.068 1.00 95.38 237 ASN A CA 1
ATOM 1907 C C . ASN A 1 237 ? 3.613 -23.356 30.759 1.00 95.38 237 ASN A C 1
ATOM 1909 O O . ASN A 1 237 ? 3.626 -22.891 29.620 1.00 95.38 237 ASN A O 1
ATOM 1913 N N . TRP A 1 238 ? 3.242 -22.591 31.791 1.00 94.56 238 TRP A N 1
ATOM 1914 C CA . TRP A 1 238 ? 2.738 -21.220 31.612 1.00 94.56 238 TRP A CA 1
ATOM 1915 C C . TRP A 1 238 ? 3.719 -20.277 30.894 1.00 94.56 238 TRP A C 1
ATOM 1917 O O . TRP A 1 238 ? 3.302 -19.358 30.184 1.00 94.56 238 TRP A O 1
ATOM 1927 N N . LYS A 1 239 ? 5.031 -20.478 31.076 1.00 95.00 239 LYS A N 1
ATOM 1928 C CA . LYS A 1 239 ? 6.062 -19.654 30.433 1.00 95.00 239 LYS A CA 1
ATOM 1929 C C . LYS A 1 239 ? 6.149 -19.964 28.938 1.00 95.00 239 LYS A C 1
ATOM 1931 O O . LYS A 1 239 ? 6.270 -19.031 28.148 1.00 95.00 239 LYS A O 1
ATOM 1936 N N . GLU A 1 240 ? 6.048 -21.236 28.569 1.00 95.00 240 GLU A N 1
ATOM 1937 C CA . GLU A 1 240 ? 5.985 -21.706 27.182 1.00 95.00 240 GLU A CA 1
ATOM 1938 C C . GLU A 1 240 ? 4.706 -21.236 26.489 1.00 95.00 240 GLU A C 1
ATOM 1940 O O . GLU A 1 240 ? 4.809 -20.551 25.477 1.00 95.00 240 GLU A O 1
ATOM 1945 N N . ALA A 1 241 ? 3.533 -21.440 27.097 1.00 93.94 241 ALA A N 1
ATOM 1946 C CA . ALA A 1 241 ? 2.253 -20.977 26.550 1.00 93.94 241 ALA A CA 1
ATOM 1947 C C . ALA A 1 241 ? 2.251 -19.462 26.291 1.00 93.94 241 ALA A C 1
ATOM 1949 O O . ALA A 1 241 ? 1.827 -18.975 25.238 1.00 93.94 241 ALA A O 1
ATOM 1950 N N . ARG A 1 242 ? 2.798 -18.685 27.235 1.00 94.25 242 ARG A N 1
ATOM 1951 C CA . ARG A 1 242 ? 2.955 -17.236 27.072 1.00 94.25 242 ARG A CA 1
ATOM 1952 C C . ARG A 1 242 ? 3.942 -16.876 25.961 1.00 94.25 242 ARG A C 1
ATOM 1954 O O . ARG A 1 242 ? 3.735 -15.863 25.292 1.00 94.25 242 ARG A O 1
ATOM 1961 N N . LYS A 1 243 ? 5.012 -17.655 25.788 1.00 94.81 243 LYS A N 1
ATOM 1962 C CA . LYS A 1 243 ? 5.980 -17.468 24.704 1.00 94.81 243 LYS A CA 1
ATOM 1963 C C . LYS A 1 243 ? 5.315 -17.729 23.352 1.00 94.81 243 LYS A C 1
ATOM 1965 O O . LYS A 1 243 ? 5.309 -16.813 22.543 1.00 94.81 243 LYS A O 1
ATOM 1970 N N . SER A 1 244 ? 4.649 -18.869 23.163 1.00 92.69 244 SER A N 1
ATOM 1971 C CA . SER A 1 244 ? 3.912 -19.192 21.931 1.00 92.69 244 SER A CA 1
ATOM 1972 C C . SER A 1 244 ? 2.898 -18.107 21.557 1.00 92.69 244 SER A C 1
ATOM 1974 O O . SER A 1 244 ? 2.872 -17.637 20.422 1.00 92.69 244 SER A O 1
ATOM 1976 N N . TYR A 1 245 ? 2.128 -17.614 22.532 1.00 94.75 245 TYR A N 1
ATOM 1977 C CA . TYR A 1 245 ? 1.210 -16.489 22.328 1.00 94.75 245 TYR A CA 1
ATOM 1978 C C . TYR A 1 245 ? 1.919 -15.195 21.867 1.00 94.75 245 TYR A C 1
ATOM 1980 O O . TYR A 1 245 ? 1.438 -14.491 20.976 1.00 94.75 245 TYR A O 1
ATOM 1988 N N . ASN A 1 246 ? 3.066 -14.855 22.465 1.00 94.75 246 ASN A N 1
ATOM 1989 C CA . ASN A 1 246 ? 3.840 -13.672 22.078 1.00 94.75 246 ASN A CA 1
ATOM 1990 C C . ASN A 1 246 ? 4.530 -13.839 20.715 1.00 94.75 246 ASN A C 1
ATOM 1992 O O . ASN A 1 246 ? 4.673 -12.850 19.993 1.00 94.75 246 ASN A O 1
ATOM 1996 N N . ASP A 1 247 ? 4.930 -15.059 20.359 1.00 94.44 247 ASP A N 1
ATOM 1997 C CA . ASP A 1 247 ? 5.546 -15.383 19.073 1.00 94.44 247 ASP A CA 1
ATOM 1998 C C . ASP A 1 247 ? 4.526 -15.186 17.941 1.00 94.44 247 ASP A C 1
ATOM 2000 O O . ASP A 1 247 ? 4.838 -14.520 16.955 1.00 94.44 247 ASP A O 1
ATOM 2004 N N . ILE A 1 248 ? 3.268 -15.616 18.127 1.00 95.00 248 ILE A N 1
ATOM 2005 C CA . ILE A 1 248 ? 2.161 -15.326 17.192 1.00 95.00 248 ILE A CA 1
ATOM 2006 C C . ILE A 1 248 ? 1.997 -13.816 17.003 1.00 95.00 248 ILE A C 1
ATOM 2008 O O . ILE A 1 248 ? 1.995 -13.324 15.872 1.00 95.00 248 ILE A O 1
ATOM 2012 N N . LYS A 1 249 ? 1.909 -13.058 18.107 1.00 95.75 249 LYS A N 1
ATOM 2013 C CA . LYS A 1 249 ? 1.779 -11.594 18.049 1.00 95.75 249 LYS A CA 1
ATOM 2014 C C . LYS A 1 249 ? 2.924 -10.963 17.253 1.00 95.75 249 LYS A C 1
ATOM 2016 O O . LYS A 1 249 ? 2.680 -10.098 16.416 1.00 95.75 249 LYS A O 1
ATOM 2021 N N . SER A 1 250 ? 4.155 -11.382 17.533 1.00 94.75 250 SER A N 1
ATOM 2022 C CA . SER A 1 250 ? 5.366 -10.829 16.919 1.00 94.75 250 SER A CA 1
ATOM 2023 C C . SER A 1 250 ? 5.443 -11.173 15.434 1.00 94.75 250 SER A C 1
ATOM 2025 O O . SER A 1 250 ? 5.712 -10.291 14.625 1.00 94.75 250 SER A O 1
ATOM 2027 N N . ASN A 1 251 ? 5.123 -12.414 15.058 1.00 95.06 251 ASN A N 1
ATOM 2028 C CA . ASN A 1 251 ? 5.065 -12.852 13.664 1.00 95.06 251 ASN A CA 1
ATOM 2029 C C . ASN A 1 251 ? 4.062 -12.026 12.860 1.00 95.06 251 ASN A C 1
ATOM 2031 O O . ASN A 1 251 ? 4.415 -11.503 11.805 1.00 95.06 251 ASN A O 1
ATOM 2035 N N . ILE A 1 252 ? 2.847 -11.850 13.387 1.00 96.06 252 ILE A N 1
ATOM 2036 C CA . ILE A 1 252 ? 1.827 -11.017 12.745 1.00 96.06 252 ILE A CA 1
ATOM 2037 C C . ILE A 1 252 ? 2.326 -9.576 12.637 1.00 96.06 252 ILE A C 1
ATOM 2039 O O . ILE A 1 252 ? 2.324 -9.024 11.542 1.00 96.06 252 ILE A O 1
ATOM 2043 N N . GLN A 1 253 ? 2.792 -8.979 13.741 1.00 94.88 253 GLN A N 1
ATOM 2044 C CA . GLN A 1 253 ? 3.240 -7.585 13.766 1.00 94.88 253 GLN A CA 1
ATOM 2045 C C . GLN A 1 253 ? 4.354 -7.311 12.752 1.00 94.88 253 GLN A C 1
ATOM 2047 O O . GLN A 1 253 ? 4.295 -6.308 12.044 1.00 94.88 253 GLN A O 1
ATOM 2052 N N . ASN A 1 254 ? 5.350 -8.193 12.679 1.00 93.69 254 ASN A N 1
ATOM 2053 C CA . ASN A 1 254 ? 6.499 -8.040 11.793 1.00 93.69 254 ASN A CA 1
ATOM 2054 C C . ASN A 1 254 ? 6.090 -8.116 10.319 1.00 93.69 254 ASN A C 1
ATOM 2056 O O . ASN A 1 254 ? 6.535 -7.295 9.522 1.00 93.69 254 ASN A O 1
ATOM 2060 N N . GLU A 1 255 ? 5.217 -9.058 9.953 1.00 94.12 255 GLU A N 1
ATOM 2061 C CA . GLU A 1 255 ? 4.778 -9.205 8.562 1.00 94.12 255 GLU A CA 1
ATOM 2062 C C . GLU A 1 255 ? 3.861 -8.051 8.135 1.00 94.12 255 GLU A C 1
ATOM 2064 O O . GLU A 1 255 ? 4.102 -7.445 7.093 1.00 94.12 255 GLU A O 1
ATOM 2069 N N . ILE A 1 256 ? 2.870 -7.668 8.951 1.00 91.69 256 ILE A N 1
ATOM 2070 C CA . ILE A 1 256 ? 1.936 -6.580 8.595 1.00 91.69 256 ILE A CA 1
ATOM 2071 C C . ILE A 1 256 ? 2.587 -5.189 8.604 1.00 91.69 256 ILE A C 1
ATOM 2073 O O . ILE A 1 256 ? 2.022 -4.250 8.049 1.00 91.69 256 ILE A O 1
ATOM 2077 N N . SER A 1 257 ? 3.745 -5.046 9.258 1.00 89.00 257 SER A N 1
ATOM 2078 C CA . SER A 1 257 ? 4.532 -3.805 9.270 1.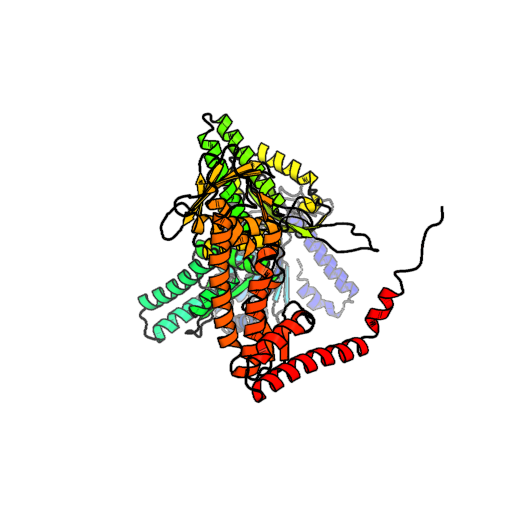00 89.00 257 SER A CA 1
ATOM 2079 C C . SER A 1 257 ? 5.618 -3.782 8.191 1.00 89.00 257 SER A C 1
ATOM 2081 O O . SER A 1 257 ? 6.349 -2.799 8.097 1.00 89.00 257 SER A O 1
ATOM 2083 N N . SER A 1 258 ? 5.764 -4.857 7.412 1.00 86.31 258 SER A N 1
ATOM 2084 C CA . SER A 1 258 ? 6.730 -4.922 6.316 1.00 86.31 258 SER A CA 1
ATOM 2085 C C . SER A 1 258 ? 6.254 -4.131 5.095 1.00 86.31 258 SER A C 1
ATOM 2087 O O . SER A 1 258 ? 5.069 -3.847 4.948 1.00 86.31 258 SER A O 1
ATOM 2089 N N . ASN A 1 259 ? 7.173 -3.829 4.176 1.00 76.50 259 ASN A N 1
ATOM 2090 C CA . ASN A 1 259 ? 6.852 -3.141 2.919 1.00 76.50 259 ASN A CA 1
ATOM 2091 C C . ASN A 1 259 ? 6.212 -4.067 1.862 1.00 76.50 259 ASN A C 1
ATOM 2093 O O . ASN A 1 259 ? 6.022 -3.654 0.723 1.00 76.50 259 ASN A O 1
ATOM 2097 N N . LYS A 1 260 ? 5.896 -5.322 2.212 1.00 83.50 260 LYS A N 1
ATOM 2098 C CA . LYS A 1 260 ? 5.282 -6.293 1.298 1.00 83.50 260 LYS A CA 1
ATOM 2099 C C . LYS A 1 260 ? 3.849 -5.886 0.938 1.00 83.50 260 LYS A C 1
ATOM 2101 O O . LYS A 1 260 ? 3.160 -5.202 1.700 1.00 83.50 260 LYS A O 1
ATOM 2106 N N . SER A 1 261 ? 3.359 -6.367 -0.203 1.00 81.50 261 SER A N 1
ATOM 2107 C CA . SER A 1 261 ? 1.946 -6.220 -0.560 1.00 81.50 261 SER A CA 1
ATOM 2108 C C . SER A 1 261 ? 1.039 -6.959 0.433 1.00 81.50 261 SER A C 1
ATOM 2110 O O . SER A 1 261 ? 1.434 -7.936 1.074 1.00 81.50 261 SER A O 1
ATOM 2112 N N . THR A 1 262 ? -0.226 -6.539 0.532 1.00 86.44 262 THR A N 1
ATOM 2113 C CA . THR A 1 262 ? -1.215 -7.184 1.415 1.00 86.44 262 THR A CA 1
ATOM 2114 C C . THR A 1 262 ? -1.366 -8.682 1.127 1.00 86.44 262 THR A C 1
ATOM 2116 O O . THR A 1 262 ? -1.514 -9.476 2.054 1.00 86.44 262 THR A O 1
ATOM 2119 N N . ALA A 1 263 ? -1.263 -9.084 -0.144 1.00 85.56 263 ALA A N 1
ATOM 2120 C CA . ALA A 1 263 ? -1.324 -10.481 -0.564 1.00 85.56 263 ALA A CA 1
ATOM 2121 C C . ALA A 1 263 ? -0.085 -11.288 -0.137 1.00 85.56 263 ALA A C 1
ATOM 2123 O O . ALA A 1 263 ? -0.231 -12.406 0.350 1.00 85.56 263 ALA A O 1
ATOM 2124 N N . GLU A 1 264 ? 1.118 -10.726 -0.279 1.00 88.81 264 GLU A N 1
ATOM 2125 C CA . GLU A 1 264 ? 2.366 -11.379 0.143 1.00 88.81 264 GLU A CA 1
ATOM 2126 C C . GLU A 1 264 ? 2.452 -11.525 1.660 1.00 88.81 264 GLU A C 1
ATOM 2128 O O . GLU A 1 264 ? 2.909 -12.556 2.144 1.00 88.81 264 GLU A O 1
ATOM 2133 N N . VAL A 1 265 ? 1.979 -10.532 2.421 1.00 91.50 265 VAL A N 1
ATOM 2134 C CA . VAL A 1 265 ? 1.878 -10.627 3.886 1.00 91.50 265 VAL A CA 1
ATOM 2135 C C . VAL A 1 265 ? 0.981 -11.797 4.290 1.00 91.50 265 VAL A C 1
ATOM 2137 O O . VAL A 1 265 ? 1.368 -12.606 5.132 1.00 91.50 265 VAL A O 1
ATOM 2140 N N . ILE A 1 266 ? -0.198 -11.917 3.668 1.00 92.06 266 ILE A N 1
ATOM 2141 C CA . ILE A 1 266 ? -1.135 -13.017 3.942 1.00 92.06 266 ILE A CA 1
ATOM 2142 C C . ILE A 1 266 ? -0.516 -14.366 3.556 1.00 92.06 266 ILE A C 1
ATOM 2144 O O . ILE A 1 266 ? -0.608 -15.313 4.331 1.00 92.06 266 ILE A O 1
ATOM 2148 N N . ALA A 1 267 ? 0.147 -14.461 2.399 1.00 93.31 267 ALA A N 1
ATOM 2149 C CA . ALA A 1 267 ? 0.816 -15.688 1.964 1.00 93.31 267 ALA A CA 1
ATOM 2150 C C . ALA A 1 267 ? 1.965 -16.094 2.907 1.00 93.31 267 ALA A C 1
ATOM 2152 O O . ALA A 1 267 ? 2.020 -17.238 3.348 1.00 93.31 267 ALA A O 1
ATOM 2153 N N . SER A 1 268 ? 2.818 -15.141 3.288 1.00 95.06 268 SER A N 1
ATOM 2154 C CA . SER A 1 268 ? 3.946 -15.331 4.213 1.00 95.06 268 SER A CA 1
ATOM 2155 C C . SER A 1 268 ? 3.493 -15.808 5.597 1.00 95.06 268 SER A C 1
ATOM 2157 O O . SER A 1 268 ? 4.114 -16.679 6.204 1.00 95.06 268 SER A O 1
ATOM 2159 N N . LEU A 1 269 ? 2.388 -15.264 6.117 1.00 96.00 269 LEU A N 1
ATOM 2160 C CA . LEU A 1 269 ? 1.822 -15.711 7.393 1.00 96.00 269 LEU A CA 1
ATOM 2161 C C . LEU A 1 269 ? 1.155 -17.082 7.282 1.00 96.00 269 LEU A C 1
ATOM 2163 O O . LEU A 1 269 ? 1.300 -17.895 8.196 1.00 96.00 269 LEU A O 1
ATOM 2167 N N . LYS A 1 270 ? 0.514 -17.373 6.147 1.00 95.44 270 LYS A N 1
ATOM 2168 C CA . LYS A 1 270 ? -0.064 -18.687 5.865 1.00 95.44 270 LYS A CA 1
ATOM 2169 C C . LYS A 1 270 ? 0.995 -19.791 5.840 1.00 95.44 270 LYS A C 1
ATOM 2171 O O . LYS A 1 270 ? 0.757 -20.860 6.382 1.00 95.44 270 LYS A O 1
ATOM 2176 N N . GLU A 1 271 ? 2.180 -19.528 5.288 1.00 94.69 271 GLU A N 1
ATOM 2177 C CA . GLU A 1 271 ? 3.321 -20.462 5.336 1.00 94.69 271 GLU A CA 1
ATOM 2178 C C . GLU A 1 271 ? 3.808 -20.750 6.768 1.00 94.69 271 GLU A C 1
ATOM 2180 O O . GLU A 1 271 ? 4.406 -21.793 7.020 1.00 94.69 271 GLU A O 1
ATOM 2185 N N . LYS A 1 272 ? 3.525 -19.851 7.719 1.00 94.19 272 LYS A N 1
ATOM 2186 C CA . LYS A 1 272 ? 3.812 -20.016 9.155 1.00 94.19 272 LYS A CA 1
ATOM 2187 C C . LYS A 1 272 ? 2.626 -20.598 9.939 1.00 94.19 272 LYS A C 1
ATOM 2189 O O . LYS A 1 272 ? 2.642 -20.547 11.167 1.00 94.19 272 LYS A O 1
ATOM 2194 N N . GLY A 1 273 ? 1.593 -21.081 9.248 1.00 95.44 273 GLY A N 1
ATOM 2195 C CA . GLY A 1 273 ? 0.374 -21.630 9.841 1.00 95.44 273 GLY A CA 1
ATOM 2196 C C . GLY A 1 273 ? -0.547 -20.596 10.491 1.00 95.44 273 GLY A C 1
ATOM 2197 O O . GLY A 1 273 ? -1.325 -20.948 11.373 1.00 95.44 273 GLY A O 1
ATOM 2198 N N . ILE A 1 274 ? -0.450 -19.318 10.098 1.00 97.25 274 ILE A N 1
ATOM 2199 C CA . ILE A 1 274 ? -1.293 -18.221 10.595 1.00 97.25 274 ILE A CA 1
ATOM 2200 C C . ILE A 1 274 ? -2.168 -17.708 9.448 1.00 97.25 274 ILE A C 1
ATOM 2202 O O . ILE A 1 274 ? -1.688 -17.033 8.534 1.00 97.25 274 ILE A O 1
ATOM 2206 N N . HIS A 1 275 ? -3.472 -17.957 9.517 1.00 96.19 275 HIS A N 1
ATOM 2207 C CA . HIS A 1 275 ? -4.429 -17.483 8.519 1.00 96.19 275 HIS A CA 1
ATOM 2208 C C . HIS A 1 275 ? -5.082 -16.194 8.996 1.00 96.19 275 HIS A C 1
ATOM 2210 O O . HIS A 1 275 ? -5.707 -16.133 10.055 1.00 96.19 275 HIS A O 1
ATOM 2216 N N . LEU A 1 276 ? -4.928 -15.142 8.196 1.00 94.75 276 LEU A N 1
ATOM 2217 C CA . LEU A 1 276 ? -5.526 -13.844 8.467 1.00 94.75 276 LEU A CA 1
ATOM 2218 C C . LEU A 1 276 ? -6.782 -13.647 7.627 1.00 94.75 276 LEU A C 1
ATOM 2220 O O . LEU A 1 276 ? -6.725 -13.728 6.400 1.00 94.75 276 LEU A O 1
ATOM 2224 N N . THR A 1 277 ? -7.875 -13.262 8.283 1.00 92.81 277 THR A N 1
ATOM 2225 C CA . THR A 1 277 ? -9.093 -12.787 7.615 1.00 92.81 277 THR A CA 1
ATOM 2226 C C . THR A 1 277 ? -9.343 -11.332 8.018 1.00 92.81 277 THR A C 1
ATOM 2228 O O . THR A 1 277 ? -9.914 -11.072 9.087 1.00 92.81 277 THR A O 1
ATOM 2231 N N . PRO A 1 278 ? -8.858 -10.355 7.223 1.00 88.44 278 PRO A N 1
ATOM 2232 C CA . PRO A 1 278 ? -8.973 -8.942 7.557 1.00 88.44 278 PRO A CA 1
ATOM 2233 C C . PRO A 1 278 ? -10.410 -8.445 7.379 1.00 88.44 278 PRO A C 1
ATOM 2235 O O . PRO A 1 278 ? -11.040 -8.681 6.349 1.00 88.44 278 PRO A O 1
ATOM 2238 N N . ASN A 1 279 ? -10.893 -7.699 8.369 1.00 83.69 279 ASN A N 1
ATOM 2239 C CA . ASN A 1 279 ? -12.150 -6.956 8.337 1.00 83.69 279 ASN A CA 1
ATOM 2240 C C . ASN A 1 279 ? -11.854 -5.443 8.384 1.00 83.69 279 ASN A C 1
ATOM 2242 O O . ASN A 1 279 ? -10.706 -5.004 8.427 1.00 83.69 279 ASN A O 1
ATOM 2246 N N . SER A 1 280 ? -12.907 -4.631 8.422 1.00 77.44 280 SER A N 1
ATOM 2247 C CA . SER A 1 280 ? -12.820 -3.171 8.498 1.00 77.44 280 SER A CA 1
ATOM 2248 C C . SER A 1 280 ? -12.346 -2.646 9.858 1.00 77.44 280 SER A C 1
ATOM 2250 O O . SER A 1 280 ? -12.688 -3.220 10.899 1.00 77.44 280 SER A O 1
ATOM 2252 N N . PHE A 1 281 ? -11.693 -1.480 9.867 1.00 79.12 281 PHE A N 1
ATOM 2253 C CA . PHE A 1 281 ? -11.404 -0.678 11.071 1.00 79.12 281 PHE A CA 1
ATOM 2254 C C . PHE A 1 281 ? -10.551 -1.380 12.148 1.00 79.12 281 PHE A C 1
ATOM 2256 O O . PHE A 1 281 ? -10.881 -1.345 13.336 1.00 79.12 281 PHE A O 1
ATOM 2263 N N . GLY A 1 282 ? -9.439 -2.013 11.764 1.00 84.56 282 GLY A N 1
ATOM 2264 C CA . GLY A 1 282 ? -8.509 -2.651 12.708 1.00 84.56 282 GLY A CA 1
ATOM 2265 C C . GLY A 1 282 ? -9.011 -3.971 13.303 1.00 84.56 282 GLY A C 1
ATOM 2266 O O . GLY A 1 282 ? -8.481 -4.458 14.307 1.00 84.56 282 GLY A O 1
ATOM 2267 N N . LYS A 1 283 ? -10.047 -4.558 12.701 1.00 90.00 283 LYS A N 1
ATOM 2268 C CA . LYS A 1 283 ? -10.580 -5.869 13.069 1.00 90.00 283 LYS A CA 1
ATOM 2269 C C . LYS A 1 283 ? -10.062 -6.910 12.086 1.00 90.00 283 LYS A C 1
ATOM 2271 O O . LYS A 1 283 ? -10.158 -6.720 10.885 1.00 90.00 283 LYS A O 1
ATOM 2276 N N . MET A 1 284 ? -9.524 -8.011 12.585 1.00 93.94 284 MET A N 1
ATOM 2277 C CA . MET A 1 284 ? -9.076 -9.145 11.778 1.00 93.94 284 MET A CA 1
ATOM 2278 C C . MET A 1 284 ? -9.189 -10.431 12.599 1.00 93.94 284 MET A C 1
ATOM 2280 O O . MET A 1 284 ? -8.817 -10.439 13.777 1.00 93.94 284 MET A O 1
ATOM 2284 N N . LYS A 1 285 ? -9.740 -11.485 11.993 1.00 95.81 285 LYS A N 1
ATOM 2285 C CA . LYS A 1 285 ? -9.741 -12.836 12.570 1.00 95.81 285 LYS A CA 1
ATOM 2286 C C . LYS A 1 285 ? -8.416 -13.526 12.262 1.00 95.81 285 LYS A C 1
ATOM 2288 O O . LYS A 1 285 ? -7.801 -13.239 11.231 1.00 95.81 285 LYS A O 1
ATOM 2293 N N . ILE A 1 286 ? -7.976 -14.375 13.180 1.00 97.06 286 ILE A N 1
ATOM 2294 C CA . ILE A 1 286 ? -6.674 -15.034 13.167 1.00 97.06 286 ILE A CA 1
ATOM 2295 C C . ILE A 1 286 ? -6.906 -16.505 13.516 1.00 97.06 286 ILE A C 1
ATOM 2297 O O . ILE A 1 286 ? -7.208 -16.835 14.662 1.00 97.06 286 ILE A O 1
ATOM 2301 N N . GLU A 1 287 ? -6.758 -17.373 12.525 1.00 96.69 287 GLU A N 1
ATOM 2302 C CA . GLU A 1 287 ? -6.830 -18.827 12.687 1.00 96.69 287 GLU A CA 1
ATOM 2303 C C . GLU A 1 287 ? -5.415 -19.409 12.636 1.00 96.69 287 GLU A C 1
ATOM 2305 O O . GLU A 1 287 ? -4.534 -18.867 11.963 1.00 96.69 287 GLU A O 1
ATOM 2310 N N . LEU A 1 288 ? -5.186 -20.496 13.369 1.00 96.00 288 LEU A N 1
ATOM 2311 C CA . LEU A 1 288 ? -3.891 -21.167 13.451 1.00 96.00 288 LEU A CA 1
ATOM 2312 C C . LEU A 1 288 ? -4.072 -22.627 13.039 1.00 96.00 288 LEU A C 1
ATOM 2314 O O . LEU A 1 288 ? -5.027 -23.252 13.489 1.00 96.00 288 LEU A O 1
ATOM 2318 N N . ASP A 1 289 ? -3.153 -23.178 12.246 1.00 92.44 289 ASP A N 1
ATOM 2319 C CA . ASP A 1 289 ? -3.241 -24.582 11.799 1.00 92.44 289 ASP A CA 1
ATOM 2320 C C . ASP A 1 289 ? -3.300 -25.569 12.976 1.00 92.44 289 ASP A C 1
ATOM 2322 O O . ASP A 1 289 ? -4.051 -26.544 12.952 1.00 92.44 289 ASP A O 1
ATOM 2326 N N . ASP A 1 290 ? -2.546 -25.273 14.035 1.00 88.38 290 ASP A N 1
ATOM 2327 C CA . ASP A 1 290 ? -2.369 -26.156 15.187 1.00 88.38 290 ASP A CA 1
ATOM 2328 C C . ASP A 1 290 ? -3.297 -25.822 16.374 1.00 88.38 290 ASP A C 1
ATOM 2330 O O . ASP A 1 290 ? -3.076 -26.318 17.480 1.00 88.38 290 ASP A O 1
ATOM 2334 N N . SER A 1 291 ? -4.321 -24.973 16.193 1.00 91.25 291 SER A N 1
ATOM 2335 C CA . SER A 1 291 ? -5.248 -24.595 17.273 1.00 91.25 291 SER A CA 1
ATOM 2336 C C . SER A 1 291 ? -6.702 -24.603 16.826 1.00 91.25 291 SER A C 1
ATOM 2338 O O . SER A 1 291 ? -7.037 -24.206 15.714 1.00 91.25 291 SER A O 1
ATOM 2340 N N . LYS A 1 292 ? -7.602 -25.006 17.729 1.00 90.25 292 LYS A N 1
ATOM 2341 C CA . LYS A 1 292 ? -9.052 -24.919 17.489 1.00 90.25 292 LYS A CA 1
ATOM 2342 C C . LYS A 1 292 ? -9.635 -23.568 17.901 1.00 90.25 292 LYS A C 1
ATOM 2344 O O . LYS A 1 292 ? -10.824 -23.331 17.694 1.00 90.25 292 LYS A O 1
ATOM 2349 N N . VAL A 1 293 ? -8.825 -22.702 18.506 1.00 93.62 293 VAL A N 1
ATOM 2350 C CA . VAL A 1 293 ? -9.258 -21.409 19.028 1.00 93.62 293 VAL A CA 1
ATOM 2351 C C . VAL A 1 293 ? -9.051 -20.325 17.971 1.00 93.62 293 VAL A C 1
ATOM 2353 O O . VAL A 1 293 ? -7.920 -19.991 17.622 1.00 93.62 293 VAL A O 1
ATOM 2356 N N . GLU A 1 294 ? -10.144 -19.726 17.494 1.00 95.75 294 GLU A N 1
ATOM 2357 C CA . GLU A 1 294 ? -10.089 -18.554 16.611 1.00 95.75 294 GLU A CA 1
ATOM 2358 C C . GLU A 1 294 ? -9.733 -17.308 17.436 1.00 95.75 294 GLU A C 1
ATOM 2360 O O . GLU A 1 294 ? -10.515 -16.832 18.264 1.00 95.75 294 GLU A O 1
ATOM 2365 N N . LEU A 1 295 ? -8.540 -16.761 17.212 1.00 96.38 295 LEU A N 1
ATOM 2366 C CA . LEU A 1 295 ? -8.116 -15.500 17.807 1.00 96.38 295 LEU A CA 1
ATOM 2367 C C . LEU A 1 295 ? -8.631 -14.322 16.976 1.00 96.38 295 LEU A C 1
ATOM 2369 O O . LEU A 1 295 ? -8.976 -14.431 15.799 1.00 96.38 295 LEU A O 1
ATOM 2373 N N . ASN A 1 296 ? -8.624 -13.134 17.572 1.00 95.44 296 ASN A N 1
ATOM 2374 C CA . ASN A 1 296 ? -8.887 -11.905 16.839 1.00 95.44 296 ASN A CA 1
ATOM 2375 C C . ASN A 1 296 ? -7.936 -10.785 17.280 1.00 95.44 296 ASN A C 1
ATOM 2377 O O . ASN A 1 296 ? -7.156 -10.935 18.221 1.00 95.44 296 ASN A O 1
ATOM 2381 N N . THR A 1 297 ? -7.963 -9.635 16.607 1.00 93.88 297 THR A N 1
ATOM 2382 C CA . THR A 1 297 ? -7.023 -8.539 16.923 1.00 93.88 297 THR A CA 1
ATOM 2383 C C . THR A 1 297 ? -7.125 -8.034 18.360 1.00 93.88 297 THR A C 1
ATOM 2385 O O . THR A 1 297 ? -6.120 -7.593 18.914 1.00 93.88 297 THR A O 1
ATOM 2388 N N . ALA A 1 298 ? -8.296 -8.145 18.993 1.00 92.88 298 ALA A N 1
ATOM 2389 C CA . ALA A 1 298 ? -8.498 -7.773 20.389 1.00 92.88 298 ALA A CA 1
ATOM 2390 C C . ALA A 1 298 ? -8.057 -8.858 21.388 1.00 92.88 298 ALA A C 1
ATOM 2392 O O . ALA A 1 298 ? -8.017 -8.590 22.592 1.00 92.88 298 ALA A O 1
ATOM 2393 N N . SER A 1 299 ? -7.683 -10.054 20.919 1.00 94.38 299 SER A N 1
ATOM 2394 C CA . SER A 1 299 ? -6.947 -11.032 21.725 1.00 94.38 299 SER A CA 1
ATOM 2395 C C . SER A 1 299 ? -5.585 -10.488 22.142 1.00 94.38 299 SER A C 1
ATOM 2397 O O . SER A 1 299 ? -5.111 -10.808 23.229 1.00 94.38 299 SER A O 1
ATOM 2399 N N . PHE A 1 300 ? -4.987 -9.613 21.330 1.00 94.38 300 PHE A N 1
ATOM 2400 C CA . PHE A 1 300 ? -3.671 -9.033 21.563 1.00 94.38 300 PHE A CA 1
ATOM 2401 C C . PHE A 1 300 ? -3.749 -7.649 22.210 1.00 94.38 300 PHE A C 1
ATOM 2403 O O . PHE A 1 300 ? -4.726 -6.920 22.085 1.00 94.38 300 PHE A O 1
ATOM 2410 N N . THR A 1 301 ? -2.688 -7.273 22.926 1.00 86.88 301 THR A N 1
ATOM 2411 C CA . THR A 1 301 ? -2.571 -5.957 23.570 1.00 86.88 301 THR A CA 1
ATOM 2412 C C . THR A 1 301 ? -1.301 -5.258 23.113 1.00 86.88 301 THR A C 1
ATOM 2414 O O . THR A 1 301 ? -0.236 -5.884 23.100 1.00 86.88 301 THR A O 1
ATOM 2417 N N . GLY A 1 302 ? -1.372 -3.960 22.828 1.00 89.06 302 GLY A N 1
ATOM 2418 C CA . GLY A 1 302 ? -0.202 -3.115 22.587 1.00 89.06 302 GLY A CA 1
ATOM 2419 C C . GLY A 1 302 ? -0.448 -2.097 21.484 1.00 89.06 302 GLY A C 1
ATOM 2420 O O . GLY A 1 302 ? -0.896 -2.459 20.401 1.00 89.06 302 GLY A O 1
ATOM 2421 N N . LYS A 1 303 ? -0.100 -0.836 21.756 1.00 88.62 303 LYS A N 1
ATOM 2422 C CA . LYS A 1 303 ? -0.367 0.293 20.858 1.00 88.62 303 LYS A CA 1
ATOM 2423 C C . LYS A 1 303 ? 0.244 0.099 19.468 1.00 88.62 303 LYS A C 1
ATOM 2425 O O . LYS A 1 303 ? -0.428 0.359 18.479 1.00 88.62 303 LYS A O 1
ATOM 2430 N N . ASP A 1 304 ? 1.473 -0.403 19.389 1.00 88.69 304 ASP A N 1
ATOM 2431 C CA . ASP A 1 304 ? 2.158 -0.585 18.102 1.00 88.69 304 ASP A CA 1
ATOM 2432 C C . ASP A 1 304 ? 1.492 -1.669 17.251 1.00 88.69 304 ASP A C 1
ATOM 2434 O O . ASP A 1 304 ? 1.303 -1.487 16.051 1.00 88.69 304 ASP A O 1
ATOM 2438 N N . PHE A 1 305 ? 1.048 -2.758 17.886 1.00 92.19 305 PHE A N 1
ATOM 2439 C CA . PHE A 1 305 ? 0.282 -3.811 17.220 1.00 92.19 305 PHE A CA 1
ATOM 2440 C C . PHE A 1 305 ? -1.066 -3.284 16.719 1.00 92.19 305 PHE A C 1
ATOM 2442 O O . PHE A 1 305 ? -1.418 -3.502 15.567 1.00 92.19 305 PHE A O 1
ATOM 2449 N N . GLU A 1 306 ? -1.797 -2.542 17.555 1.00 90.12 306 GLU A N 1
ATOM 2450 C CA . GLU A 1 306 ? -3.080 -1.934 17.179 1.00 90.12 306 GLU A CA 1
ATOM 2451 C C . GLU A 1 306 ? -2.933 -0.967 15.996 1.00 90.12 306 GLU A C 1
ATOM 2453 O O . GLU A 1 306 ? -3.745 -0.988 15.071 1.00 90.12 306 GLU A O 1
ATOM 2458 N N . VAL A 1 307 ? -1.880 -0.143 15.993 1.00 87.62 307 VAL A N 1
ATOM 2459 C CA . VAL A 1 307 ? -1.576 0.779 14.889 1.00 87.62 307 VAL A CA 1
ATOM 2460 C C . VAL A 1 307 ? -1.233 0.012 13.613 1.00 87.62 307 VAL A C 1
ATOM 2462 O O . VAL A 1 307 ? -1.767 0.345 12.554 1.00 87.62 307 VAL A O 1
ATOM 2465 N N . ALA A 1 308 ? -0.384 -1.013 13.704 1.00 89.50 308 ALA A N 1
ATOM 2466 C CA . ALA A 1 308 ? 0.016 -1.828 12.560 1.00 89.50 308 ALA A CA 1
ATOM 2467 C C . ALA A 1 308 ? -1.183 -2.571 11.947 1.00 89.50 308 ALA A C 1
ATOM 2469 O O . ALA A 1 308 ? -1.414 -2.489 10.743 1.00 89.50 308 ALA A O 1
ATOM 2470 N N . VAL A 1 309 ? -2.015 -3.200 12.783 1.00 91.69 309 VAL A N 1
ATOM 2471 C CA . VAL A 1 309 ? -3.261 -3.859 12.367 1.00 91.69 309 VAL A CA 1
ATOM 2472 C C . VAL A 1 309 ? -4.205 -2.869 11.700 1.00 91.69 309 VAL A C 1
ATOM 2474 O O . VAL A 1 309 ? -4.729 -3.156 10.627 1.00 91.69 309 VAL A O 1
ATOM 2477 N N . LYS A 1 310 ? -4.418 -1.693 12.302 1.00 88.56 310 LYS A N 1
ATOM 2478 C CA . LYS A 1 310 ? -5.293 -0.671 11.726 1.00 88.56 310 LYS A CA 1
ATOM 2479 C C . LYS A 1 310 ? -4.825 -0.282 10.324 1.00 88.56 310 LYS A C 1
ATOM 2481 O O . LYS A 1 310 ? -5.622 -0.373 9.393 1.00 88.56 310 LYS A O 1
ATOM 2486 N N . LYS A 1 311 ? -3.544 0.066 10.163 1.00 86.12 311 LYS A N 1
ATOM 2487 C CA . LYS A 1 311 ? -2.959 0.399 8.854 1.00 86.12 311 LYS A CA 1
ATOM 2488 C C . LYS A 1 311 ? -3.131 -0.736 7.845 1.00 86.12 311 LYS A C 1
ATOM 2490 O O . LYS A 1 311 ? -3.591 -0.496 6.734 1.00 86.12 311 LYS A O 1
ATOM 2495 N N . PHE A 1 312 ? -2.810 -1.967 8.245 1.00 89.62 312 PHE A N 1
ATOM 2496 C CA . PHE A 1 312 ? -2.926 -3.138 7.381 1.00 89.62 312 PHE A CA 1
ATOM 2497 C C . PHE A 1 312 ? -4.368 -3.374 6.916 1.00 89.62 312 PHE A C 1
ATOM 2499 O O . PHE A 1 312 ? -4.602 -3.551 5.725 1.00 89.62 312 PHE A O 1
ATOM 2506 N N . THR A 1 313 ? -5.346 -3.311 7.826 1.00 88.94 313 THR A N 1
ATOM 2507 C CA . THR A 1 313 ? -6.766 -3.471 7.469 1.00 88.94 313 THR A CA 1
ATOM 2508 C C . THR A 1 313 ? -7.270 -2.352 6.558 1.00 88.94 313 THR A C 1
ATOM 2510 O O . THR A 1 313 ? -7.932 -2.643 5.570 1.00 88.94 313 THR A O 1
ATOM 2513 N N . GLU A 1 314 ? -6.907 -1.090 6.818 1.00 84.88 314 GLU A N 1
ATOM 2514 C CA . GLU A 1 314 ? -7.280 0.041 5.954 1.00 84.88 314 GLU A CA 1
ATOM 2515 C C . GLU A 1 314 ? -6.689 -0.108 4.543 1.00 84.88 314 GLU A C 1
ATOM 2517 O O . GLU A 1 314 ? -7.378 0.139 3.552 1.00 84.88 314 GLU A O 1
ATOM 2522 N N . ARG A 1 315 ? -5.432 -0.564 4.440 1.00 85.38 315 ARG A N 1
ATOM 2523 C CA . ARG A 1 315 ? -4.789 -0.868 3.155 1.00 85.38 315 ARG A CA 1
ATOM 2524 C C . ARG A 1 315 ? -5.466 -2.035 2.444 1.00 85.38 315 ARG A C 1
ATOM 2526 O O . ARG A 1 315 ? -5.748 -1.928 1.258 1.00 85.38 315 ARG A O 1
ATOM 2533 N N . PHE A 1 316 ? -5.760 -3.121 3.157 1.00 85.69 316 PHE A N 1
ATOM 2534 C CA . PHE A 1 316 ? -6.448 -4.283 2.597 1.00 85.69 316 PHE A CA 1
ATOM 2535 C C . PHE A 1 316 ? -7.830 -3.917 2.045 1.00 85.69 316 PHE A C 1
ATOM 2537 O O . PHE A 1 316 ? -8.191 -4.331 0.944 1.00 85.69 316 PHE A O 1
ATOM 2544 N N . GLU A 1 317 ? -8.599 -3.107 2.775 1.00 82.19 317 GLU A N 1
ATOM 2545 C CA . GLU A 1 317 ? -9.898 -2.623 2.308 1.00 82.19 317 GLU A CA 1
ATOM 2546 C C . GLU A 1 317 ? -9.778 -1.749 1.065 1.00 82.19 317 GLU A C 1
ATOM 2548 O O . GLU A 1 317 ? -10.538 -1.941 0.112 1.00 82.19 317 GLU A O 1
ATOM 2553 N N . ALA A 1 318 ? -8.811 -0.828 1.059 1.00 78.31 318 ALA A N 1
ATOM 2554 C CA . ALA A 1 318 ? -8.517 -0.022 -0.113 1.00 78.31 318 ALA A CA 1
ATOM 2555 C C . ALA A 1 318 ? -8.189 -0.933 -1.305 1.00 78.31 318 ALA A C 1
ATOM 2557 O O . ALA A 1 318 ? -8.904 -0.894 -2.304 1.00 78.31 318 ALA A O 1
ATOM 2558 N N . ASP A 1 319 ? -7.216 -1.837 -1.168 1.00 80.31 319 ASP A N 1
ATOM 2559 C CA . ASP A 1 319 ? -6.790 -2.766 -2.222 1.00 80.31 319 ASP A CA 1
ATOM 2560 C C . ASP A 1 319 ? -7.933 -3.639 -2.755 1.00 80.31 319 ASP A C 1
ATOM 2562 O O . ASP A 1 319 ? -8.021 -3.859 -3.964 1.00 80.31 319 ASP A O 1
ATOM 2566 N N . ARG A 1 320 ? -8.842 -4.111 -1.888 1.00 75.81 320 ARG A N 1
ATOM 2567 C CA . ARG A 1 320 ? -9.984 -4.953 -2.287 1.00 75.81 320 ARG A CA 1
ATOM 2568 C C . ARG A 1 320 ? -10.932 -4.239 -3.250 1.00 75.81 320 ARG A C 1
ATOM 2570 O O . ARG A 1 320 ? -11.564 -4.882 -4.084 1.00 75.81 320 ARG A O 1
ATOM 2577 N N . THR A 1 321 ? -11.056 -2.922 -3.123 1.00 68.38 321 THR A N 1
ATOM 2578 C CA . THR A 1 321 ? -11.939 -2.108 -3.973 1.00 68.38 321 THR A CA 1
ATOM 2579 C C . THR A 1 321 ? -11.280 -1.644 -5.273 1.00 68.38 321 THR A C 1
ATOM 2581 O O . THR A 1 321 ? -11.952 -1.074 -6.136 1.00 68.38 321 THR A O 1
ATOM 2584 N N . LEU A 1 322 ? -9.979 -1.895 -5.441 1.00 69.00 322 LEU A N 1
ATOM 2585 C CA . LEU A 1 322 ? -9.167 -1.341 -6.518 1.00 69.00 322 LEU A CA 1
ATOM 2586 C C . LEU A 1 322 ? -8.848 -2.384 -7.588 1.00 69.00 322 LEU A C 1
ATOM 2588 O O . LEU A 1 322 ? -8.683 -3.575 -7.329 1.00 69.00 322 LEU A O 1
ATOM 2592 N N . LYS A 1 323 ? -8.724 -1.922 -8.837 1.00 62.59 323 LYS A N 1
ATOM 2593 C CA . LYS A 1 323 ? -8.201 -2.760 -9.926 1.00 62.59 323 LYS A CA 1
ATOM 2594 C C . LYS A 1 323 ? -6.722 -3.072 -9.667 1.00 62.59 323 LYS A C 1
ATOM 2596 O O . LYS A 1 323 ? -6.016 -2.278 -9.054 1.00 62.59 323 LYS A O 1
ATOM 2601 N N . SER A 1 324 ? -6.217 -4.186 -10.199 1.00 56.62 324 SER A N 1
ATOM 2602 C CA . SER A 1 324 ? -4.851 -4.688 -9.940 1.00 56.62 324 SER A CA 1
ATOM 2603 C C . SER A 1 324 ? -3.710 -3.695 -10.227 1.00 56.62 324 SER A C 1
ATOM 2605 O O . SER A 1 324 ? -2.634 -3.824 -9.646 1.00 56.62 324 SER A O 1
ATOM 2607 N N . GLY A 1 325 ? -3.911 -2.712 -11.111 1.00 52.97 325 GLY A N 1
ATOM 2608 C CA . GLY A 1 325 ? -2.949 -1.640 -11.411 1.00 52.97 325 GLY A CA 1
ATOM 2609 C C . GLY A 1 325 ? -3.036 -0.404 -10.504 1.00 52.97 325 GLY A C 1
ATOM 2610 O O . GLY A 1 325 ? -2.255 0.517 -10.682 1.00 52.97 325 GLY A O 1
ATOM 2611 N N . GLN A 1 326 ? -3.986 -0.360 -9.570 1.00 65.75 326 GLN A N 1
ATOM 2612 C CA . GLN A 1 326 ? -4.312 0.812 -8.741 1.00 65.75 326 GLN A CA 1
ATOM 2613 C C . GLN A 1 326 ? -4.156 0.529 -7.249 1.00 65.75 326 GLN A C 1
ATOM 2615 O O . GLN A 1 326 ? -4.614 1.312 -6.424 1.00 65.75 326 GLN A O 1
ATOM 2620 N N . LYS A 1 327 ? -3.572 -0.619 -6.912 1.00 78.44 327 LYS A N 1
ATOM 2621 C CA . LYS A 1 327 ? -3.366 -1.030 -5.533 1.00 78.44 327 LYS A CA 1
ATOM 2622 C C . LYS A 1 327 ? -2.429 -0.057 -4.810 1.00 78.44 327 LYS A C 1
ATOM 2624 O O . LYS A 1 327 ? -1.565 0.575 -5.423 1.00 78.44 327 LYS A O 1
ATOM 2629 N N . VAL A 1 328 ? -2.648 0.077 -3.507 1.00 84.31 328 VAL A N 1
ATOM 2630 C CA . VAL A 1 328 ? -1.969 1.039 -2.632 1.00 84.31 328 VAL A CA 1
ATOM 2631 C C . VAL A 1 328 ? -0.466 0.772 -2.573 1.00 84.31 328 VAL A C 1
ATOM 2633 O O . VAL A 1 328 ? 0.308 1.720 -2.501 1.00 84.31 328 VAL A O 1
ATOM 2636 N N . ASP A 1 329 ? -0.063 -0.495 -2.674 1.00 83.44 329 ASP A N 1
ATOM 2637 C CA . ASP A 1 329 ? 1.336 -0.927 -2.744 1.00 83.44 329 ASP A CA 1
ATOM 2638 C C . ASP A 1 329 ? 2.095 -0.293 -3.915 1.00 83.44 329 ASP A C 1
ATOM 2640 O O . ASP A 1 329 ? 3.143 0.309 -3.720 1.00 83.44 329 ASP A O 1
ATOM 2644 N N . LYS A 1 330 ? 1.517 -0.310 -5.114 1.00 86.88 330 LYS A N 1
ATOM 2645 C CA . LYS A 1 330 ? 2.146 0.265 -6.310 1.00 86.88 330 LYS A CA 1
ATOM 2646 C C . LYS A 1 330 ? 2.280 1.777 -6.228 1.00 86.88 330 LYS A C 1
ATOM 2648 O O . LYS A 1 330 ? 3.275 2.338 -6.678 1.00 86.88 330 LYS A O 1
ATOM 2653 N N . ILE A 1 331 ? 1.267 2.440 -5.668 1.00 90.38 331 ILE A N 1
ATOM 2654 C CA . ILE A 1 331 ? 1.303 3.887 -5.427 1.00 90.38 331 ILE A CA 1
ATOM 2655 C C . ILE A 1 331 ? 2.436 4.218 -4.448 1.00 90.38 331 ILE A C 1
ATOM 2657 O O . ILE A 1 331 ? 3.182 5.171 -4.664 1.00 90.38 331 ILE A O 1
ATOM 2661 N N . GLU A 1 332 ? 2.569 3.426 -3.386 1.00 90.81 332 GLU A N 1
ATOM 2662 C CA . GLU A 1 332 ? 3.599 3.587 -2.365 1.00 90.81 332 GLU A CA 1
ATOM 2663 C C . GLU A 1 332 ? 5.013 3.338 -2.899 1.00 90.81 332 GLU A C 1
ATOM 2665 O O . GLU A 1 332 ? 5.905 4.125 -2.591 1.00 90.81 332 GLU A O 1
ATOM 2670 N N . ASP A 1 333 ? 5.217 2.324 -3.739 1.00 89.19 333 ASP A N 1
ATOM 2671 C CA . ASP A 1 333 ? 6.501 2.050 -4.400 1.00 89.19 333 ASP A CA 1
ATOM 2672 C C . ASP A 1 333 ? 6.949 3.232 -5.276 1.00 89.19 333 ASP A C 1
ATOM 2674 O O . ASP A 1 333 ? 8.083 3.713 -5.173 1.00 89.19 333 ASP A O 1
ATOM 2678 N N . VAL A 1 334 ? 6.028 3.752 -6.101 1.00 91.56 334 VAL A N 1
ATOM 2679 C CA . VAL A 1 334 ? 6.288 4.906 -6.976 1.00 91.56 334 VAL A CA 1
ATOM 2680 C C . VAL A 1 334 ? 6.647 6.138 -6.153 1.00 91.56 334 VAL A C 1
ATOM 2682 O O . VAL A 1 334 ? 7.634 6.814 -6.443 1.00 91.56 334 VAL A O 1
ATOM 2685 N N . LEU A 1 335 ? 5.877 6.419 -5.100 1.00 93.88 335 LEU A N 1
ATOM 2686 C CA . LEU A 1 335 ? 6.134 7.543 -4.203 1.00 93.88 335 LEU A CA 1
ATOM 2687 C C . LEU A 1 335 ? 7.447 7.395 -3.433 1.00 93.88 335 LEU A C 1
ATOM 2689 O O . LEU A 1 335 ? 8.150 8.390 -3.257 1.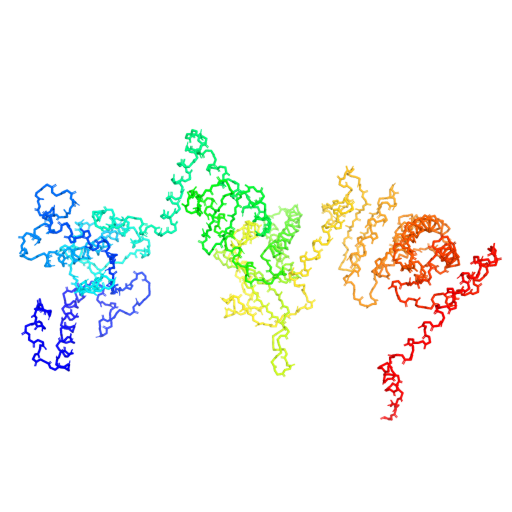00 93.88 335 LEU A O 1
ATOM 2693 N N . THR A 1 336 ? 7.782 6.179 -3.000 1.00 92.38 336 THR A N 1
ATOM 2694 C CA . THR A 1 336 ? 9.030 5.880 -2.286 1.00 92.38 336 THR A CA 1
ATOM 2695 C C . THR A 1 336 ? 10.233 6.151 -3.192 1.00 92.38 336 THR A C 1
ATOM 2697 O O . THR A 1 336 ? 11.132 6.899 -2.819 1.00 92.38 336 THR A O 1
ATOM 2700 N N . THR A 1 337 ? 10.190 5.682 -4.440 1.00 89.62 337 THR A N 1
ATOM 2701 C CA . THR A 1 337 ? 11.233 5.985 -5.433 1.00 89.62 337 THR A CA 1
ATOM 2702 C C . THR A 1 337 ? 11.366 7.491 -5.687 1.00 89.62 337 THR A C 1
ATOM 2704 O O . THR A 1 337 ? 12.473 8.024 -5.774 1.00 89.62 337 THR A O 1
ATOM 2707 N N . ILE A 1 338 ? 10.241 8.205 -5.810 1.00 92.75 338 ILE A N 1
ATOM 2708 C CA . ILE A 1 338 ? 10.244 9.656 -6.037 1.00 92.75 338 ILE A CA 1
ATOM 2709 C C . ILE A 1 338 ? 10.885 10.391 -4.855 1.00 92.75 338 ILE A C 1
ATOM 2711 O O . ILE A 1 338 ? 11.756 11.235 -5.076 1.00 92.75 338 ILE A O 1
ATOM 2715 N N . ILE A 1 339 ? 10.491 10.074 -3.616 1.00 93.56 339 ILE A N 1
ATOM 2716 C CA . ILE A 1 339 ? 11.018 10.768 -2.437 1.00 93.56 339 ILE A CA 1
ATOM 2717 C C . ILE A 1 339 ? 12.503 10.471 -2.218 1.00 93.56 339 ILE A C 1
ATOM 2719 O O . ILE A 1 339 ? 13.248 11.385 -1.875 1.00 93.56 339 ILE A O 1
ATOM 2723 N N . GLU A 1 340 ? 12.957 9.242 -2.468 1.00 89.62 340 GLU A N 1
ATOM 2724 C CA . GLU A 1 340 ? 14.374 8.870 -2.385 1.00 89.62 340 GLU A CA 1
ATOM 2725 C C . GLU A 1 340 ? 15.217 9.658 -3.387 1.00 89.62 340 GLU A C 1
ATOM 2727 O O . GLU A 1 340 ? 16.205 10.284 -3.001 1.00 89.62 340 GLU A O 1
ATOM 2732 N N . LYS A 1 341 ? 14.788 9.729 -4.653 1.00 85.44 341 LYS A N 1
ATOM 2733 C CA . LYS A 1 341 ? 15.480 10.544 -5.661 1.00 85.44 341 LYS A CA 1
ATOM 2734 C C . LYS A 1 341 ? 15.513 12.018 -5.262 1.00 85.44 341 LYS A C 1
ATOM 2736 O O . LYS A 1 341 ? 16.541 12.671 -5.402 1.00 85.44 341 LYS A O 1
ATOM 2741 N N . THR A 1 342 ? 14.403 12.559 -4.755 1.00 90.88 342 THR A N 1
ATOM 2742 C CA . THR A 1 342 ? 14.368 13.958 -4.305 1.00 90.88 342 THR A CA 1
ATOM 2743 C C . THR A 1 342 ? 15.282 14.197 -3.103 1.00 90.88 342 THR A C 1
ATOM 2745 O O . THR A 1 342 ? 15.902 15.253 -3.026 1.00 90.88 342 THR A O 1
ATOM 2748 N N . LYS A 1 343 ? 15.406 13.240 -2.174 1.00 90.44 343 LYS A N 1
ATOM 2749 C CA . LYS A 1 343 ? 16.341 13.339 -1.044 1.00 90.44 343 LYS A CA 1
ATOM 2750 C C . LYS A 1 343 ? 17.789 13.412 -1.516 1.00 90.44 343 LYS A C 1
ATOM 2752 O O . LYS A 1 343 ? 18.517 14.264 -1.025 1.00 90.44 343 LYS A O 1
ATOM 2757 N N . VAL A 1 344 ? 18.178 12.586 -2.487 1.00 84.75 344 VAL A N 1
ATOM 2758 C CA . VAL A 1 344 ? 19.535 12.611 -3.061 1.00 84.75 344 VAL A CA 1
ATOM 2759 C C . VAL A 1 344 ? 19.850 13.982 -3.668 1.00 84.75 344 VAL A C 1
ATOM 2761 O O . VAL A 1 344 ? 20.903 14.556 -3.387 1.00 84.75 344 VAL A O 1
ATOM 2764 N N . ASP A 1 345 ? 18.925 14.545 -4.451 1.00 83.50 345 ASP A N 1
ATOM 2765 C CA . ASP A 1 345 ? 19.093 15.887 -5.021 1.00 83.50 345 ASP A CA 1
ATOM 2766 C C . ASP A 1 345 ? 19.141 16.972 -3.937 1.00 83.50 345 ASP A C 1
ATOM 2768 O O . ASP A 1 345 ? 20.005 17.846 -3.973 1.00 83.50 345 ASP A O 1
ATOM 2772 N N . LEU A 1 346 ? 18.266 16.886 -2.930 1.00 90.94 346 LEU A N 1
ATOM 2773 C CA . LEU A 1 346 ? 18.254 17.819 -1.807 1.00 90.94 346 LEU A CA 1
ATOM 2774 C C . LEU A 1 346 ? 19.560 17.762 -1.005 1.00 90.94 346 LEU A C 1
ATOM 2776 O O . LEU A 1 346 ? 20.088 18.804 -0.633 1.00 90.94 346 LEU A O 1
ATOM 2780 N N . GLU A 1 347 ? 20.101 16.575 -0.734 1.00 89.12 347 GLU A N 1
ATOM 2781 C CA . GLU A 1 347 ? 21.381 16.418 -0.036 1.00 89.12 347 GLU A CA 1
ATOM 2782 C C . GLU A 1 347 ? 22.529 17.065 -0.813 1.00 89.12 347 GLU A C 1
ATOM 2784 O O . GLU A 1 347 ? 23.355 17.763 -0.219 1.00 89.12 347 GLU A O 1
ATOM 2789 N N . ARG A 1 348 ? 22.564 16.889 -2.139 1.00 84.31 348 ARG A N 1
ATOM 2790 C CA . ARG A 1 348 ? 23.531 17.566 -3.012 1.00 84.31 348 ARG A CA 1
ATOM 2791 C C . ARG A 1 348 ? 23.389 19.085 -2.915 1.00 84.31 348 ARG A C 1
ATOM 2793 O O . ARG A 1 348 ? 24.379 19.777 -2.684 1.00 84.31 348 ARG A O 1
ATOM 2800 N N . ASP A 1 349 ? 22.174 19.602 -3.048 1.00 85.50 349 ASP A N 1
ATOM 2801 C CA . ASP A 1 349 ? 21.922 21.043 -3.052 1.00 85.50 349 ASP A CA 1
ATOM 2802 C C . ASP A 1 349 ? 22.199 21.670 -1.670 1.00 85.50 349 ASP A C 1
ATOM 2804 O O . ASP A 1 349 ? 22.723 22.781 -1.580 1.00 85.50 349 ASP A O 1
ATOM 2808 N N . LEU A 1 350 ? 21.945 20.937 -0.580 1.00 89.44 350 LEU A N 1
ATOM 2809 C CA . LEU A 1 350 ? 22.280 21.358 0.784 1.00 89.44 350 LEU A CA 1
ATOM 2810 C C . LEU A 1 350 ? 23.789 21.398 1.044 1.00 89.44 350 LEU A C 1
ATOM 2812 O O . LEU A 1 350 ? 24.235 22.280 1.773 1.00 89.44 350 LEU A O 1
ATOM 2816 N N . LYS A 1 351 ? 24.584 20.499 0.446 1.00 87.94 351 LYS A N 1
ATOM 2817 C CA . LYS A 1 351 ? 26.057 20.579 0.511 1.00 87.94 351 LYS A CA 1
ATOM 2818 C C . LYS A 1 351 ? 26.590 21.848 -0.167 1.00 87.94 351 LYS A C 1
ATOM 2820 O O . LYS A 1 351 ? 27.614 22.376 0.260 1.00 87.94 351 LYS A O 1
ATOM 2825 N N . LEU A 1 352 ? 25.914 22.326 -1.216 1.00 85.19 352 LEU A N 1
ATOM 2826 C CA . LEU A 1 352 ? 26.278 23.547 -1.946 1.00 85.19 352 LEU A CA 1
ATOM 2827 C C . LEU A 1 352 ? 25.769 24.828 -1.259 1.00 85.19 352 LEU A C 1
ATOM 2829 O O . LEU A 1 352 ? 26.347 25.898 -1.446 1.00 85.19 352 LEU A O 1
ATOM 2833 N N . ALA A 1 353 ? 24.705 24.729 -0.461 1.00 89.94 353 ALA A N 1
ATOM 2834 C CA . ALA A 1 353 ? 24.101 25.844 0.260 1.00 89.94 353 ALA A CA 1
ATOM 2835 C C . ALA A 1 353 ? 24.860 26.167 1.563 1.00 89.94 353 ALA A C 1
ATOM 2837 O O . ALA A 1 353 ? 24.716 25.487 2.583 1.00 89.94 353 ALA A O 1
ATOM 2838 N N . THR A 1 354 ? 25.637 27.251 1.554 1.00 90.19 354 THR A N 1
ATOM 2839 C CA . THR A 1 354 ? 26.502 27.648 2.678 1.00 90.19 354 THR A CA 1
ATOM 2840 C C . THR A 1 354 ? 25.805 28.532 3.716 1.00 90.19 354 THR A C 1
ATOM 2842 O O . THR A 1 354 ? 26.331 28.688 4.818 1.00 90.19 354 THR A O 1
ATOM 2845 N N . THR A 1 355 ? 24.617 29.079 3.417 1.00 92.50 355 THR A N 1
ATOM 2846 C CA . THR A 1 355 ? 23.838 29.925 4.346 1.00 92.50 355 THR A CA 1
ATOM 2847 C C . THR A 1 355 ? 22.456 29.343 4.690 1.00 92.50 355 THR A C 1
ATOM 2849 O O . THR A 1 355 ? 21.887 28.598 3.886 1.00 92.50 355 THR A O 1
ATOM 2852 N N . PRO A 1 356 ? 21.861 29.695 5.851 1.00 91.44 356 PRO A N 1
ATOM 2853 C CA . PRO A 1 356 ? 20.511 29.256 6.223 1.00 91.44 356 PRO A CA 1
ATOM 2854 C C . PRO A 1 356 ? 19.431 29.622 5.193 1.00 91.44 356 PRO A C 1
ATOM 2856 O O . PRO A 1 356 ? 18.577 28.794 4.876 1.00 91.44 356 PRO A O 1
ATOM 2859 N N . GLU A 1 357 ? 19.485 30.823 4.614 1.00 91.94 357 GLU A N 1
ATOM 2860 C CA . GLU A 1 357 ? 18.577 31.253 3.545 1.00 91.94 357 GLU A CA 1
ATOM 2861 C C . GLU A 1 357 ? 18.709 30.379 2.293 1.00 91.94 357 GLU A C 1
ATOM 2863 O O . GLU A 1 357 ? 17.699 29.939 1.741 1.00 91.94 357 GLU A O 1
ATOM 2868 N N . GLN A 1 358 ? 19.938 30.070 1.864 1.00 92.12 358 GLN A N 1
ATOM 2869 C CA . GLN A 1 358 ? 20.171 29.174 0.726 1.00 92.12 358 GLN A CA 1
ATOM 2870 C C . GLN A 1 358 ? 19.647 27.764 1.011 1.00 92.12 358 GLN A C 1
ATOM 2872 O O . GLN A 1 358 ? 19.037 27.149 0.139 1.00 92.12 358 GLN A O 1
ATOM 2877 N N . GLN A 1 359 ? 19.811 27.269 2.241 1.00 92.69 359 GLN A N 1
ATOM 2878 C CA . GLN A 1 359 ? 19.273 25.972 2.653 1.00 92.69 359 GLN A CA 1
ATOM 2879 C C . GLN A 1 359 ? 17.739 25.965 2.666 1.00 92.69 359 GLN A C 1
ATOM 2881 O O . GLN A 1 359 ? 17.132 24.984 2.233 1.00 92.69 359 GLN A O 1
ATOM 2886 N N . LYS A 1 360 ? 17.092 27.054 3.111 1.00 93.06 360 LYS A N 1
ATOM 2887 C CA . LYS A 1 360 ? 15.628 27.203 3.034 1.00 93.06 360 LYS A CA 1
ATOM 2888 C C . LYS A 1 360 ? 15.155 27.151 1.579 1.00 93.06 360 LYS A C 1
ATOM 2890 O O . LYS A 1 360 ? 14.221 26.415 1.269 1.00 93.06 360 LYS A O 1
ATOM 2895 N N . ILE A 1 361 ? 15.824 27.876 0.682 1.00 93.06 361 ILE A N 1
ATOM 2896 C CA . ILE A 1 361 ? 15.511 27.878 -0.755 1.00 93.06 361 ILE A CA 1
ATOM 2897 C C . ILE A 1 361 ? 15.704 26.482 -1.364 1.00 93.06 361 ILE A C 1
ATOM 2899 O O . ILE A 1 361 ? 14.812 26.006 -2.064 1.00 93.06 361 ILE A O 1
ATOM 2903 N N . ALA A 1 362 ? 16.811 25.797 -1.058 1.00 93.25 362 ALA A N 1
ATOM 2904 C CA . ALA A 1 362 ? 17.079 24.439 -1.538 1.00 93.25 362 ALA A CA 1
ATOM 2905 C C . ALA A 1 362 ? 15.967 23.460 -1.127 1.00 93.25 362 ALA A C 1
ATOM 2907 O O . ALA A 1 362 ? 15.464 22.703 -1.955 1.00 93.25 362 ALA A O 1
ATOM 2908 N N . LYS A 1 363 ? 15.499 23.530 0.125 1.00 95.81 363 LYS A N 1
ATOM 2909 C CA . LYS A 1 363 ? 14.393 22.692 0.610 1.00 95.81 363 LYS A CA 1
ATOM 2910 C C . LYS A 1 363 ? 13.055 22.991 -0.075 1.00 95.81 363 LYS A C 1
ATOM 2912 O O . LYS A 1 363 ? 12.337 22.059 -0.438 1.00 95.81 363 LYS A O 1
ATOM 2917 N N . LEU A 1 364 ? 12.730 24.267 -0.296 1.00 94.88 364 LEU A N 1
ATOM 2918 C CA . LEU A 1 364 ? 11.520 24.662 -1.029 1.00 94.88 364 LEU A CA 1
ATOM 2919 C C . LEU A 1 364 ? 11.571 24.211 -2.495 1.00 94.88 364 LEU A C 1
ATOM 2921 O O . LEU A 1 364 ? 10.566 23.737 -3.028 1.00 94.88 364 LEU A O 1
ATOM 2925 N N . ASN A 1 365 ? 12.736 24.312 -3.137 1.00 93.94 365 ASN A N 1
ATOM 2926 C CA . ASN A 1 365 ? 12.948 23.815 -4.494 1.00 93.94 365 ASN A CA 1
ATOM 2927 C C . ASN A 1 365 ? 12.829 22.289 -4.556 1.00 93.94 365 ASN A C 1
ATOM 2929 O O . ASN A 1 365 ? 12.147 21.780 -5.441 1.00 93.94 365 ASN A O 1
ATOM 2933 N N . ALA A 1 366 ? 13.371 21.563 -3.577 1.00 95.00 366 ALA A N 1
ATOM 2934 C CA . ALA A 1 366 ? 13.202 20.117 -3.489 1.00 95.00 366 ALA A CA 1
ATOM 2935 C C . ALA A 1 366 ? 11.729 19.707 -3.315 1.00 95.00 366 ALA A C 1
ATOM 2937 O O . ALA A 1 366 ? 11.295 18.727 -3.915 1.00 95.00 366 ALA A O 1
ATOM 2938 N N . PHE A 1 367 ? 10.919 20.472 -2.570 1.00 96.12 367 PHE A N 1
ATOM 2939 C CA . PHE A 1 367 ? 9.476 20.217 -2.502 1.00 96.12 367 PHE A CA 1
ATOM 2940 C C . PHE A 1 367 ? 8.767 20.476 -3.838 1.00 96.12 367 PHE A C 1
ATOM 2942 O O . PHE A 1 367 ? 7.875 19.718 -4.220 1.00 96.12 367 PHE A O 1
ATOM 2949 N N . LYS A 1 368 ? 9.152 21.525 -4.575 1.00 94.31 368 LYS A N 1
ATOM 2950 C CA . LYS A 1 368 ? 8.637 21.763 -5.935 1.00 94.31 368 LYS A CA 1
ATOM 2951 C C . LYS A 1 368 ? 8.994 20.609 -6.868 1.00 94.31 368 LYS A C 1
ATOM 2953 O O . LYS A 1 368 ? 8.109 20.094 -7.543 1.00 94.31 368 LYS A O 1
ATOM 2958 N N . GLU A 1 369 ? 10.241 20.159 -6.830 1.00 93.69 369 GLU A N 1
ATOM 2959 C CA . GLU A 1 369 ? 10.725 19.031 -7.623 1.00 93.69 369 GLU A CA 1
ATOM 2960 C C . GLU A 1 369 ? 9.999 17.727 -7.261 1.00 93.69 369 GLU A C 1
ATOM 2962 O O . GLU A 1 369 ? 9.559 16.993 -8.142 1.00 93.69 369 GLU A O 1
ATOM 2967 N N . PHE A 1 370 ? 9.770 17.469 -5.969 1.00 95.81 370 PHE A N 1
ATOM 2968 C CA . PHE A 1 370 ? 8.938 16.354 -5.510 1.00 95.81 370 PHE A CA 1
ATOM 2969 C C . PHE A 1 370 ? 7.537 16.395 -6.132 1.00 95.81 370 PHE A C 1
ATOM 2971 O O . PHE A 1 370 ? 7.075 15.393 -6.675 1.00 95.81 370 PHE A O 1
ATOM 2978 N N . LYS A 1 371 ? 6.867 17.557 -6.105 1.00 93.69 371 LYS A N 1
ATOM 2979 C CA . LYS A 1 371 ? 5.537 17.722 -6.714 1.00 93.69 371 LYS A CA 1
ATOM 2980 C C . LYS A 1 371 ? 5.560 17.475 -8.221 1.00 93.69 371 LYS A C 1
ATOM 2982 O O . LYS A 1 371 ? 4.650 16.819 -8.717 1.00 93.69 371 LYS A O 1
ATOM 2987 N N . ILE A 1 372 ? 6.573 17.974 -8.932 1.00 91.50 372 ILE A N 1
ATOM 2988 C CA . ILE A 1 372 ? 6.728 17.772 -10.382 1.00 91.50 372 ILE A CA 1
ATOM 2989 C C . ILE A 1 372 ? 6.913 16.284 -10.690 1.00 91.50 372 ILE A C 1
ATOM 2991 O O . ILE A 1 372 ? 6.206 15.738 -11.532 1.00 91.50 372 ILE A O 1
ATOM 2995 N N . ARG A 1 373 ? 7.787 15.590 -9.954 1.00 93.12 373 ARG A N 1
ATOM 2996 C CA . ARG A 1 373 ? 7.984 14.139 -10.106 1.00 93.12 373 ARG A CA 1
ATOM 2997 C C . ARG A 1 373 ? 6.713 13.351 -9.817 1.00 9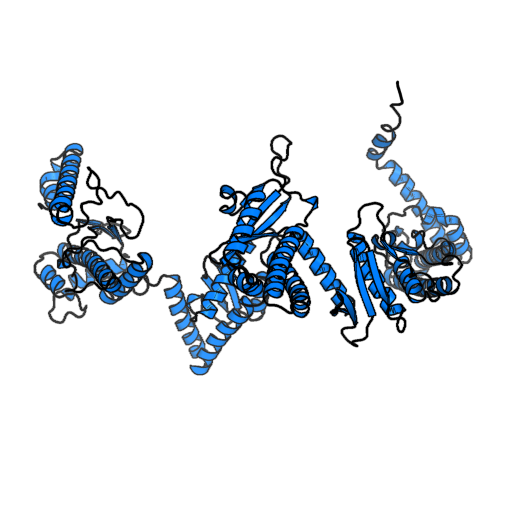3.12 373 ARG A C 1
ATOM 2999 O O . ARG A 1 373 ? 6.382 12.444 -10.573 1.00 93.12 373 ARG A O 1
ATOM 3006 N N . CYS A 1 374 ? 5.975 13.712 -8.764 1.00 93.81 374 CYS A N 1
ATOM 3007 C CA . CYS A 1 374 ? 4.659 13.134 -8.500 1.00 93.81 374 CYS A CA 1
ATOM 3008 C C . CYS A 1 374 ? 3.700 13.378 -9.668 1.00 93.81 374 CYS A C 1
ATOM 3010 O O . CYS A 1 374 ? 3.071 12.432 -10.134 1.00 93.81 374 CYS A O 1
ATOM 3012 N N . HIS A 1 375 ? 3.617 14.609 -10.169 1.00 91.56 375 HIS A N 1
ATOM 3013 C CA . HIS A 1 375 ? 2.738 14.961 -11.279 1.00 91.56 375 HIS A CA 1
ATOM 3014 C C . HIS A 1 375 ? 3.057 14.135 -12.531 1.00 91.56 375 HIS A C 1
ATOM 3016 O O . HIS A 1 375 ? 2.157 13.511 -13.086 1.00 91.56 375 HIS A O 1
ATOM 3022 N N . ASN A 1 376 ? 4.335 14.032 -12.904 1.00 90.06 376 ASN A N 1
ATOM 3023 C CA . ASN A 1 376 ? 4.798 13.235 -14.044 1.00 90.06 376 ASN A CA 1
ATOM 3024 C C . ASN A 1 376 ? 4.503 11.734 -13.873 1.00 90.06 376 ASN A C 1
ATOM 3026 O O . ASN A 1 376 ? 4.316 11.027 -14.858 1.00 90.06 376 ASN A O 1
ATOM 3030 N N . ALA A 1 377 ? 4.409 11.250 -12.633 1.00 91.00 377 ALA A N 1
ATOM 3031 C CA . ALA A 1 377 ? 4.012 9.885 -12.289 1.00 91.00 377 ALA A CA 1
ATOM 3032 C C . ALA A 1 377 ? 2.484 9.690 -12.155 1.00 91.00 377 ALA A C 1
ATOM 3034 O O . ALA A 1 377 ? 2.028 8.628 -11.720 1.00 91.00 377 ALA A O 1
ATOM 3035 N N . GLY A 1 378 ? 1.681 10.712 -12.469 1.00 91.06 378 GLY A N 1
ATOM 3036 C CA . GLY A 1 378 ? 0.222 10.661 -12.375 1.00 91.06 378 GLY A CA 1
ATOM 3037 C C . GLY A 1 378 ? -0.293 10.783 -10.945 1.00 91.06 378 GLY A C 1
ATOM 3038 O O . GLY A 1 378 ? -1.302 10.166 -10.594 1.00 91.06 378 GLY A O 1
ATOM 3039 N N . LEU A 1 379 ? 0.400 11.542 -10.094 1.00 92.81 379 LEU A N 1
ATOM 3040 C CA . LEU A 1 379 ? 0.049 11.782 -8.696 1.00 92.81 379 LEU A CA 1
ATOM 3041 C C . LEU A 1 379 ? -0.031 13.279 -8.408 1.00 92.81 379 LEU A C 1
ATOM 3043 O O . LEU A 1 379 ? 0.943 14.012 -8.543 1.00 92.81 379 LEU A O 1
ATOM 3047 N N . ILE A 1 380 ? -1.178 13.728 -7.905 1.00 91.44 380 ILE A N 1
ATOM 3048 C CA . ILE A 1 380 ? -1.349 15.103 -7.434 1.00 91.44 380 ILE A CA 1
ATOM 3049 C C . ILE A 1 380 ? -1.265 15.123 -5.910 1.00 91.44 380 ILE A C 1
ATOM 3051 O O . ILE A 1 380 ? -2.079 14.507 -5.210 1.00 91.44 380 ILE A O 1
ATOM 3055 N N . VAL A 1 381 ? -0.277 15.852 -5.400 1.00 93.00 381 VAL A N 1
ATOM 3056 C CA . VAL A 1 381 ? -0.040 16.036 -3.967 1.00 93.00 381 VAL A CA 1
ATOM 3057 C C . VAL A 1 381 ? -1.064 17.013 -3.391 1.00 93.00 381 VAL A C 1
ATOM 3059 O O . VAL A 1 381 ? -1.256 18.100 -3.923 1.00 93.00 381 VAL A O 1
ATOM 3062 N N . ASN A 1 382 ? -1.714 16.640 -2.289 1.00 91.94 382 ASN A N 1
ATOM 3063 C CA . ASN A 1 382 ? -2.554 17.534 -1.500 1.00 91.94 382 ASN A CA 1
ATOM 3064 C C . ASN A 1 382 ? -2.110 17.503 -0.034 1.00 91.94 382 ASN A C 1
ATOM 3066 O O . ASN A 1 382 ? -2.441 16.567 0.699 1.00 91.94 382 ASN A O 1
ATOM 3070 N N . LEU A 1 383 ? -1.385 18.540 0.384 1.00 92.19 383 LEU A N 1
ATOM 3071 C CA . LEU A 1 383 ? -0.922 18.745 1.756 1.00 92.19 383 LEU A CA 1
ATOM 3072 C C . LEU A 1 383 ? -1.566 19.995 2.361 1.00 92.19 383 LEU A C 1
ATOM 3074 O O . LEU A 1 383 ? -1.402 21.088 1.823 1.00 92.19 383 LEU A O 1
ATOM 3078 N N . ASN A 1 384 ? -2.257 19.850 3.493 1.00 88.06 384 ASN A N 1
ATOM 3079 C CA . ASN A 1 384 ? -2.900 20.973 4.178 1.00 88.06 384 ASN A CA 1
ATOM 3080 C C . ASN A 1 384 ? -2.095 21.491 5.386 1.00 88.06 384 ASN A C 1
ATOM 3082 O O . ASN A 1 384 ? -1.156 20.846 5.850 1.00 88.06 384 ASN A O 1
ATOM 3086 N N . LYS A 1 385 ? -2.514 22.635 5.950 1.00 86.75 385 LYS A N 1
ATOM 3087 C CA . LYS A 1 385 ? -1.834 23.279 7.091 1.00 86.75 385 LYS A CA 1
ATOM 3088 C C . LYS A 1 385 ? -1.791 22.444 8.374 1.00 86.75 385 LYS A C 1
ATOM 3090 O O . LYS A 1 385 ? -0.914 22.636 9.204 1.00 86.75 385 LYS A O 1
ATOM 3095 N N . GLN A 1 386 ? -2.724 21.506 8.553 1.00 85.88 386 GLN A N 1
ATOM 3096 C CA . GLN A 1 386 ? -2.714 20.575 9.688 1.00 85.88 386 GLN A CA 1
ATOM 3097 C C . GLN A 1 386 ? -1.717 19.413 9.495 1.00 85.88 386 GLN A C 1
ATOM 3099 O O . GLN A 1 386 ? -1.602 18.551 10.368 1.00 85.88 386 GLN A O 1
ATOM 3104 N N . GLY A 1 387 ? -1.020 19.356 8.356 1.00 86.69 387 GLY A N 1
ATOM 3105 C CA . GLY A 1 387 ? -0.123 18.262 7.990 1.00 86.69 387 GLY A CA 1
ATOM 3106 C C . GLY A 1 387 ? -0.850 16.991 7.554 1.00 86.69 387 GLY A C 1
ATOM 3107 O O . GLY A 1 387 ? -0.232 15.927 7.480 1.00 86.69 387 GLY A O 1
ATOM 3108 N N . ASN A 1 388 ? -2.154 17.077 7.267 1.00 88.75 388 ASN A N 1
ATOM 3109 C CA . ASN A 1 388 ? -2.880 15.984 6.636 1.00 88.75 388 ASN A CA 1
ATOM 3110 C C . ASN A 1 388 ? -2.541 15.970 5.151 1.00 88.75 388 ASN A C 1
ATOM 3112 O O . ASN A 1 388 ? -2.603 17.000 4.477 1.00 88.75 388 ASN A O 1
ATOM 3116 N N . MET A 1 389 ? -2.229 14.780 4.650 1.00 91.25 389 MET A N 1
ATOM 3117 C CA . MET A 1 389 ? -1.798 14.589 3.278 1.00 91.25 389 MET A CA 1
ATOM 3118 C C . MET A 1 389 ? -2.635 13.529 2.576 1.00 91.25 389 MET A C 1
ATOM 3120 O O . MET A 1 389 ? -2.983 12.496 3.159 1.00 91.25 389 MET A O 1
ATOM 3124 N N . ALA A 1 390 ? -2.941 13.789 1.313 1.00 91.69 390 ALA A N 1
ATOM 3125 C CA . ALA A 1 390 ? -3.503 12.823 0.392 1.00 91.69 390 ALA A CA 1
ATOM 3126 C C . ALA A 1 390 ? -2.838 12.946 -0.981 1.00 91.69 390 ALA A C 1
ATOM 3128 O O . ALA A 1 390 ? -2.401 14.026 -1.371 1.00 91.69 390 ALA A O 1
ATOM 3129 N N . TYR A 1 391 ? -2.820 11.845 -1.720 1.00 92.56 391 TYR A N 1
ATOM 3130 C CA . TYR A 1 391 ? -2.341 11.783 -3.094 1.00 92.56 391 TYR A CA 1
ATOM 3131 C C . TYR A 1 391 ? -3.511 11.415 -3.993 1.00 92.56 391 TYR A C 1
ATOM 3133 O O . TYR A 1 391 ? -4.254 10.479 -3.689 1.00 92.56 391 TYR A O 1
ATOM 3141 N N . HIS A 1 392 ? -3.706 12.155 -5.078 1.00 90.69 392 HIS A N 1
ATOM 3142 C CA . HIS A 1 392 ? -4.736 11.840 -6.060 1.00 90.69 392 HIS A CA 1
ATOM 3143 C C . HIS A 1 392 ? -4.085 11.167 -7.255 1.00 90.69 392 HIS A C 1
ATOM 3145 O O . HIS A 1 392 ? -3.280 11.789 -7.941 1.00 90.69 392 HIS A O 1
ATOM 3151 N N . THR A 1 393 ? -4.425 9.906 -7.506 1.00 91.56 393 THR A N 1
ATOM 3152 C CA . THR A 1 393 ? -3.938 9.200 -8.695 1.00 91.56 393 THR A CA 1
ATOM 3153 C C . THR A 1 393 ? -4.734 9.640 -9.909 1.00 91.56 393 THR A C 1
ATOM 3155 O O . THR A 1 393 ? -5.969 9.617 -9.849 1.00 91.56 393 THR A O 1
ATOM 3158 N N . VAL A 1 394 ? -4.048 9.937 -11.002 1.00 89.19 394 VAL A N 1
ATOM 3159 C CA . VAL A 1 394 ? -4.626 10.276 -12.299 1.00 89.19 394 VAL A CA 1
ATOM 3160 C C . VAL A 1 394 ? -4.782 9.019 -13.152 1.00 89.19 394 VAL A C 1
ATOM 3162 O O . VAL A 1 394 ? -3.916 8.142 -13.165 1.00 89.19 394 VAL A O 1
ATOM 3165 N N . GLN A 1 395 ? -5.924 8.900 -13.826 1.00 87.12 395 GLN A N 1
ATOM 3166 C CA . GLN A 1 395 ? -6.255 7.786 -14.713 1.00 87.12 395 GLN A CA 1
ATOM 3167 C C . GLN A 1 395 ? -7.013 8.294 -15.930 1.00 87.12 395 GLN A C 1
ATOM 3169 O O . GLN A 1 395 ? -7.856 9.182 -15.790 1.00 87.12 395 GLN A O 1
ATOM 3174 N N . ASP A 1 396 ? -6.801 7.652 -17.073 1.00 85.81 396 ASP A N 1
ATOM 3175 C CA . ASP A 1 396 ? -7.580 7.914 -18.277 1.00 85.81 396 ASP A CA 1
ATOM 3176 C C . ASP A 1 396 ? -9.063 7.621 -18.040 1.00 85.81 396 ASP A C 1
ATOM 3178 O O . ASP A 1 396 ? -9.453 6.558 -17.537 1.00 85.81 396 ASP A O 1
ATOM 3182 N N . ASN A 1 397 ? -9.911 8.559 -18.445 1.00 82.62 397 ASN A N 1
ATOM 3183 C CA . ASN A 1 397 ? -11.349 8.388 -18.453 1.00 82.62 397 ASN A CA 1
ATOM 3184 C C . ASN A 1 397 ? -11.861 8.299 -19.892 1.00 82.62 397 ASN A C 1
ATOM 3186 O O . ASN A 1 397 ? -12.069 9.299 -20.571 1.00 82.62 397 ASN A O 1
ATOM 3190 N N . ASN A 1 398 ? -12.149 7.073 -20.325 1.00 76.25 398 ASN A N 1
ATOM 3191 C CA . ASN A 1 398 ? -12.721 6.798 -21.646 1.00 76.25 398 ASN A CA 1
ATOM 3192 C C . ASN A 1 398 ? -14.256 6.883 -21.672 1.00 76.25 398 ASN A C 1
ATOM 3194 O O . ASN A 1 398 ? -14.886 6.440 -22.636 1.00 76.25 398 ASN A O 1
ATOM 3198 N N . PHE A 1 399 ? -14.881 7.402 -20.611 1.00 73.25 399 PHE A N 1
ATOM 3199 C CA . PHE A 1 399 ? -16.329 7.536 -20.554 1.00 73.25 399 PHE A CA 1
ATOM 3200 C C . PHE A 1 399 ? -16.805 8.612 -21.535 1.00 73.25 399 PHE A C 1
ATOM 3202 O O . PHE A 1 399 ? -16.475 9.790 -21.400 1.00 73.25 399 PHE A O 1
ATOM 3209 N N . LYS A 1 400 ? -17.605 8.196 -22.520 1.00 72.56 400 LYS A N 1
ATOM 3210 C CA . LYS A 1 400 ? -18.214 9.083 -23.514 1.00 72.56 400 LYS A CA 1
ATOM 3211 C C . LYS A 1 400 ? -19.676 9.312 -23.169 1.00 72.56 400 LYS A C 1
ATOM 3213 O O . LYS A 1 400 ? -20.440 8.354 -23.067 1.00 72.56 400 LYS A O 1
ATOM 3218 N N . LYS A 1 401 ? -20.081 10.575 -23.085 1.00 63.75 401 LYS A N 1
ATOM 3219 C CA . LYS A 1 401 ? -21.488 10.977 -23.027 1.00 63.75 401 LYS A CA 1
ATOM 3220 C C . LYS A 1 401 ? -21.840 11.592 -24.378 1.00 63.75 401 LYS A C 1
ATOM 3222 O O . LYS A 1 401 ? -21.165 12.506 -24.834 1.00 63.75 401 LYS A O 1
ATOM 3227 N N . ASN A 1 402 ? -22.837 11.037 -25.068 1.00 71.31 402 ASN A N 1
ATOM 3228 C CA . ASN A 1 402 ? -23.227 11.463 -26.423 1.00 71.31 402 ASN A CA 1
ATOM 3229 C C . ASN A 1 402 ? -22.069 11.474 -27.448 1.00 71.31 402 ASN A C 1
ATOM 3231 O O . ASN A 1 402 ? -22.026 12.309 -28.343 1.00 71.31 402 ASN A O 1
ATOM 3235 N N . GLY A 1 403 ? -21.103 10.557 -27.311 1.00 69.44 403 GLY A N 1
ATOM 3236 C CA . GLY A 1 403 ? -19.942 10.468 -28.207 1.00 69.44 403 GLY A CA 1
ATOM 3237 C C . GLY A 1 403 ? -18.796 11.440 -27.896 1.00 69.44 403 GLY A C 1
ATOM 3238 O O . GLY A 1 403 ? -17.731 11.296 -28.495 1.00 69.44 403 GLY A O 1
ATOM 3239 N N . VAL A 1 404 ? -18.966 12.349 -26.928 1.00 62.88 404 VAL A N 1
ATOM 3240 C CA . VAL A 1 404 ? -17.957 13.326 -26.492 1.00 62.88 404 VAL A CA 1
ATOM 3241 C C . VAL A 1 404 ? -17.386 12.920 -25.129 1.00 62.88 404 VAL A C 1
ATOM 3243 O O . VAL A 1 404 ? -18.108 12.445 -24.248 1.00 62.88 404 VAL A O 1
ATOM 3246 N N . ILE A 1 405 ? -16.073 13.074 -24.959 1.00 68.19 405 ILE A N 1
ATOM 3247 C CA . ILE A 1 405 ? -15.401 12.930 -23.662 1.00 68.19 405 ILE A CA 1
ATOM 3248 C C . ILE A 1 405 ? -15.475 14.300 -22.974 1.00 68.19 405 ILE A C 1
ATOM 3250 O O . ILE A 1 405 ? -14.762 15.214 -23.367 1.00 68.19 405 ILE A O 1
ATOM 3254 N N . GLU A 1 406 ? -16.368 14.463 -21.992 1.00 72.69 406 GLU A N 1
ATOM 3255 C CA . GLU A 1 406 ? -16.493 15.721 -21.222 1.00 72.69 406 GLU A CA 1
ATOM 3256 C C . GLU A 1 406 ? -15.334 15.908 -20.225 1.00 72.69 406 GLU A C 1
ATOM 3258 O O . GLU A 1 406 ? -14.892 17.028 -19.986 1.00 72.69 406 GLU A O 1
ATOM 3263 N N . ASN A 1 407 ? -14.846 14.803 -19.650 1.00 81.62 407 ASN A N 1
ATOM 3264 C CA . ASN A 1 407 ? -13.723 14.760 -18.715 1.00 81.62 407 ASN A CA 1
ATOM 3265 C C . ASN A 1 407 ? -12.764 13.658 -19.153 1.00 81.62 407 ASN A C 1
ATOM 3267 O O . ASN A 1 407 ? -13.162 12.490 -19.159 1.00 81.62 407 ASN A O 1
ATOM 3271 N N . ASN A 1 408 ? -11.528 14.000 -19.502 1.00 82.88 408 ASN A N 1
ATOM 3272 C CA . ASN A 1 408 ? -10.549 13.023 -19.977 1.00 82.88 408 ASN A CA 1
ATOM 3273 C C . ASN A 1 408 ? -9.859 12.235 -18.853 1.00 82.88 408 ASN A C 1
ATOM 3275 O O . ASN A 1 408 ? -9.245 11.211 -19.144 1.00 82.88 408 ASN A O 1
ATOM 3279 N N . ALA A 1 409 ? -10.006 12.642 -17.586 1.00 86.44 409 ALA A N 1
ATOM 3280 C CA . ALA A 1 409 ? -9.353 11.988 -16.459 1.00 86.44 409 ALA A CA 1
ATOM 3281 C C . ALA A 1 409 ? -10.275 11.692 -15.271 1.00 86.44 409 ALA A C 1
ATOM 3283 O O . ALA A 1 409 ? -11.254 12.387 -14.984 1.00 86.44 409 ALA A O 1
ATOM 3284 N N . LYS A 1 410 ? -9.906 10.638 -14.542 1.00 87.50 410 LYS A N 1
ATOM 3285 C CA . LYS A 1 410 ? -10.476 10.225 -13.261 1.00 87.50 410 LYS A CA 1
ATOM 3286 C C . LYS A 1 410 ? -9.401 10.323 -12.181 1.00 87.50 410 LYS A C 1
ATOM 3288 O O . LYS A 1 410 ? -8.400 9.612 -12.223 1.00 87.50 410 LYS A O 1
ATOM 3293 N N . LEU A 1 411 ? -9.652 11.150 -11.174 1.00 87.50 411 LEU A N 1
ATOM 3294 C CA . LEU A 1 411 ? -8.813 11.305 -9.992 1.00 87.50 411 LEU A CA 1
ATOM 3295 C C . LEU A 1 411 ? -9.373 10.478 -8.836 1.00 87.50 411 LEU A C 1
ATOM 3297 O O . LEU A 1 411 ? -10.568 10.544 -8.543 1.00 87.50 411 LEU A O 1
ATOM 3301 N N . THR A 1 412 ? -8.519 9.714 -8.157 1.00 87.56 412 THR A N 1
ATOM 3302 C CA . THR A 1 412 ? -8.901 8.943 -6.959 1.00 87.56 412 THR A CA 1
ATOM 3303 C C . THR A 1 412 ? -7.991 9.299 -5.796 1.00 87.56 412 THR A C 1
ATOM 3305 O O . THR A 1 412 ? -6.773 9.263 -5.934 1.00 87.56 412 THR A O 1
ATOM 3308 N N . LYS A 1 413 ? -8.586 9.663 -4.659 1.00 87.88 413 LYS A N 1
ATOM 3309 C CA . LYS A 1 413 ? -7.887 10.164 -3.475 1.00 87.88 413 LYS A CA 1
ATOM 3310 C C . LYS A 1 413 ? -7.404 9.030 -2.572 1.00 87.88 413 LYS A C 1
ATOM 3312 O O . LYS A 1 413 ? -8.199 8.207 -2.135 1.00 87.88 413 LYS A O 1
ATOM 3317 N N . TYR A 1 414 ? -6.140 9.064 -2.174 1.00 87.62 414 TYR A N 1
ATOM 3318 C CA . TYR A 1 414 ? -5.559 8.144 -1.195 1.00 87.62 414 TYR A CA 1
ATOM 3319 C C . TYR A 1 414 ? -4.988 8.941 -0.037 1.00 87.62 414 TYR A C 1
ATOM 3321 O O . TYR A 1 414 ? -4.163 9.833 -0.229 1.00 87.62 414 TYR A O 1
ATOM 3329 N N . LYS A 1 415 ? -5.452 8.662 1.182 1.00 87.56 415 LYS A N 1
ATOM 3330 C CA . LYS A 1 415 ? -4.927 9.327 2.379 1.00 87.56 415 LYS A CA 1
ATOM 3331 C C . LYS A 1 415 ? -3.530 8.788 2.655 1.00 87.56 415 LYS A C 1
ATOM 3333 O O . LYS A 1 415 ? -3.362 7.583 2.724 1.00 87.56 415 LYS A O 1
ATOM 3338 N N . ALA A 1 416 ? -2.559 9.652 2.934 1.00 89.12 416 ALA A N 1
ATOM 3339 C CA . ALA A 1 416 ? -1.196 9.205 3.228 1.00 89.12 416 ALA A CA 1
ATOM 3340 C C . ALA A 1 416 ? -1.102 8.275 4.457 1.00 89.12 416 ALA A C 1
ATOM 3342 O O . ALA A 1 416 ? -0.139 7.534 4.615 1.00 89.12 416 ALA A O 1
ATOM 3343 N N . SER A 1 417 ? -2.118 8.288 5.327 1.00 81.56 417 SER A N 1
ATOM 3344 C CA . SER A 1 417 ? -2.223 7.378 6.468 1.00 81.56 417 SER A CA 1
ATOM 3345 C C . SER A 1 417 ? -2.403 5.905 6.085 1.00 81.56 417 SER A C 1
ATOM 3347 O O . SER A 1 417 ? -2.174 5.058 6.943 1.00 81.56 417 SER A O 1
ATOM 3349 N N . THR A 1 418 ? -2.812 5.597 4.846 1.00 80.38 418 THR A N 1
ATOM 3350 C CA . THR A 1 418 ? -2.960 4.212 4.365 1.00 80.38 418 THR A CA 1
ATOM 3351 C C . THR A 1 418 ? -1.632 3.583 3.943 1.00 80.38 418 THR A C 1
ATOM 3353 O O . THR A 1 418 ? -1.575 2.369 3.769 1.00 80.38 418 THR A O 1
ATOM 3356 N N . PHE A 1 419 ? -0.573 4.382 3.774 1.00 85.12 419 PHE A N 1
ATOM 3357 C CA . PHE A 1 419 ? 0.760 3.886 3.436 1.00 85.12 419 PHE A CA 1
ATOM 3358 C C . PHE A 1 419 ? 1.495 3.378 4.679 1.00 85.12 419 PHE A C 1
ATOM 3360 O O . PHE A 1 419 ? 1.334 3.899 5.795 1.00 85.12 419 PHE A O 1
ATOM 3367 N N . ILE A 1 420 ? 2.301 2.337 4.485 1.00 81.56 420 ILE A N 1
ATOM 3368 C CA . ILE A 1 420 ? 3.102 1.734 5.551 1.00 81.56 420 ILE A CA 1
ATOM 3369 C C . ILE A 1 420 ? 4.305 2.632 5.845 1.00 81.56 420 ILE A C 1
ATOM 3371 O O . ILE A 1 420 ? 4.535 2.960 7.015 1.00 81.56 420 ILE A O 1
ATOM 3375 N N . ASN A 1 421 ? 4.975 3.105 4.793 1.00 83.44 421 ASN A N 1
ATOM 3376 C CA . ASN A 1 421 ? 6.111 4.006 4.802 1.00 83.44 421 ASN A CA 1
ATOM 3377 C C . ASN A 1 421 ? 5.732 5.345 5.469 1.00 83.44 421 ASN A C 1
ATOM 3379 O O . ASN A 1 421 ? 4.970 6.145 4.909 1.00 83.44 421 ASN A O 1
ATOM 3383 N N . PRO A 1 422 ? 6.252 5.623 6.681 1.00 83.69 422 PRO A N 1
ATOM 3384 C CA . PRO A 1 422 ? 5.925 6.837 7.417 1.00 83.69 422 PRO A CA 1
ATOM 3385 C C . PRO A 1 422 ? 6.513 8.099 6.776 1.00 83.69 422 PRO A C 1
ATOM 3387 O O . PRO A 1 422 ? 6.052 9.200 7.082 1.00 83.69 422 PRO A O 1
ATOM 3390 N N . GLU A 1 423 ? 7.502 7.976 5.892 1.00 88.19 423 GLU A N 1
ATOM 3391 C CA . GLU A 1 423 ? 8.119 9.121 5.219 1.00 88.19 423 GLU A CA 1
ATOM 3392 C C . GLU A 1 423 ? 7.180 9.781 4.208 1.00 88.19 423 GLU A C 1
ATOM 3394 O O . GLU A 1 423 ? 7.259 10.986 3.990 1.00 88.19 423 GLU A O 1
ATOM 3399 N N . LEU A 1 424 ? 6.227 9.019 3.665 1.00 90.44 424 LEU A N 1
ATOM 3400 C CA . LEU A 1 424 ? 5.225 9.512 2.718 1.00 90.44 424 LEU A CA 1
ATOM 3401 C C . LEU A 1 424 ? 4.093 10.300 3.391 1.00 90.44 424 LEU A C 1
ATOM 3403 O O . LEU A 1 424 ? 3.164 10.757 2.719 1.00 90.44 424 LEU A O 1
ATOM 3407 N N . GLN A 1 425 ? 4.130 10.437 4.719 1.00 90.06 425 GLN A N 1
ATOM 3408 C CA . GLN A 1 425 ? 3.122 11.152 5.491 1.00 90.06 425 GLN A CA 1
ATOM 3409 C C . GLN A 1 425 ? 3.409 12.654 5.536 1.00 90.06 425 GLN A C 1
ATOM 3411 O O . GLN A 1 425 ? 4.554 13.092 5.624 1.00 90.06 425 GLN A O 1
ATOM 3416 N N . GLY A 1 426 ? 2.342 13.458 5.570 1.00 91.31 426 GLY A N 1
ATOM 3417 C CA . GLY A 1 426 ? 2.442 14.917 5.473 1.00 91.31 426 GLY A CA 1
ATOM 3418 C C . GLY A 1 426 ? 3.357 15.558 6.514 1.00 91.31 426 GLY A C 1
ATOM 3419 O O . GLY A 1 426 ? 4.160 16.415 6.170 1.00 91.31 426 GLY A O 1
ATOM 3420 N N . LYS A 1 427 ? 3.303 15.108 7.774 1.00 91.88 427 LYS A N 1
ATOM 3421 C CA . LYS A 1 427 ? 4.182 15.629 8.837 1.00 91.88 427 LYS A CA 1
ATOM 3422 C C . LYS A 1 427 ? 5.663 15.343 8.575 1.00 91.88 427 LYS A C 1
ATOM 3424 O O . LYS A 1 427 ? 6.497 16.204 8.841 1.00 91.88 427 LYS A O 1
ATOM 3429 N N . SER A 1 428 ? 5.973 14.166 8.036 1.00 92.25 428 SER A N 1
ATOM 3430 C CA . SER A 1 428 ? 7.335 13.779 7.666 1.00 92.25 428 SER A CA 1
ATOM 3431 C C . SER A 1 428 ? 7.849 14.654 6.523 1.00 92.25 428 SER A C 1
ATOM 3433 O O . SER A 1 428 ? 8.944 15.199 6.628 1.00 92.25 428 SER A O 1
ATOM 3435 N N . LEU A 1 429 ? 7.035 14.884 5.485 1.00 93.25 429 LEU A N 1
ATOM 3436 C CA . LEU A 1 429 ? 7.411 15.753 4.364 1.00 93.25 429 LEU A CA 1
ATOM 3437 C C . LEU A 1 429 ? 7.543 17.228 4.758 1.00 93.25 429 LEU A C 1
ATOM 3439 O O . LEU A 1 429 ? 8.476 17.887 4.308 1.00 93.25 429 LEU A O 1
ATOM 3443 N N . ILE A 1 430 ? 6.665 17.739 5.630 1.00 94.44 430 ILE A N 1
ATOM 3444 C CA . ILE A 1 430 ? 6.791 19.097 6.187 1.00 94.44 430 ILE A CA 1
ATOM 3445 C C . ILE A 1 430 ? 8.146 19.256 6.875 1.00 94.44 430 ILE A C 1
ATOM 3447 O O . ILE A 1 430 ? 8.842 20.241 6.640 1.00 94.44 430 ILE A O 1
ATOM 3451 N N . SER A 1 431 ? 8.537 18.274 7.692 1.00 93.81 431 SER A N 1
ATOM 3452 C CA . SER A 1 431 ? 9.830 18.284 8.374 1.00 93.81 431 SER A CA 1
ATOM 3453 C C . SER A 1 431 ? 11.002 18.170 7.395 1.00 93.81 431 SER A C 1
ATOM 3455 O O . SER A 1 431 ? 11.976 18.908 7.529 1.00 93.81 431 SER A O 1
ATOM 3457 N N . LEU A 1 432 ? 10.917 17.263 6.418 1.00 94.06 432 LEU A N 1
ATOM 3458 C CA . LEU A 1 432 ? 11.969 17.014 5.429 1.00 94.06 432 LEU A CA 1
ATOM 3459 C C . LEU A 1 432 ? 12.262 18.263 4.585 1.00 94.06 432 LEU A C 1
ATOM 3461 O O . LEU A 1 432 ? 13.415 18.671 4.454 1.00 94.06 432 LEU A O 1
ATOM 3465 N N . PHE A 1 433 ? 11.212 18.901 4.068 1.00 95.69 433 PHE A N 1
ATOM 3466 C CA . PHE A 1 433 ? 11.315 20.076 3.203 1.00 95.69 433 PHE A CA 1
ATOM 3467 C C . PHE A 1 433 ? 11.228 21.412 3.954 1.00 95.69 433 PHE A C 1
ATOM 3469 O O . PHE A 1 433 ? 11.212 22.466 3.326 1.00 95.69 433 PHE A O 1
ATOM 3476 N N . GLY A 1 434 ? 11.169 21.403 5.289 1.00 92.06 434 GLY A N 1
ATOM 3477 C CA . GLY A 1 434 ? 11.096 22.624 6.099 1.00 92.06 434 GLY A CA 1
ATOM 3478 C C . GLY A 1 434 ? 9.949 23.561 5.701 1.00 92.06 434 GLY A C 1
ATOM 3479 O O . GLY A 1 434 ? 10.165 24.767 5.598 1.00 92.06 434 GLY A O 1
ATOM 3480 N N . LEU A 1 435 ? 8.761 23.009 5.430 1.00 94.12 435 LEU A N 1
ATOM 3481 C CA . LEU A 1 435 ? 7.613 23.777 4.936 1.00 94.12 435 LEU A CA 1
ATOM 3482 C C . LEU A 1 435 ? 6.972 24.585 6.070 1.00 94.12 435 LEU A C 1
ATOM 3484 O O . LEU A 1 435 ? 6.478 24.014 7.043 1.00 94.12 435 LEU A O 1
ATOM 3488 N N . ASP A 1 436 ? 6.952 25.907 5.925 1.00 92.25 436 ASP A N 1
ATOM 3489 C CA . ASP A 1 436 ? 6.179 26.805 6.783 1.00 92.25 436 ASP A CA 1
ATOM 3490 C C . ASP A 1 436 ? 4.723 26.940 6.291 1.00 92.25 436 ASP A C 1
ATOM 3492 O O . ASP A 1 436 ? 4.335 26.410 5.244 1.00 92.25 436 ASP A O 1
ATOM 3496 N N . GLU A 1 437 ? 3.877 27.609 7.082 1.00 92.06 437 GLU A N 1
ATOM 3497 C CA . GLU A 1 437 ? 2.458 27.785 6.742 1.00 92.06 437 GLU A CA 1
ATOM 3498 C C . GLU A 1 437 ? 2.282 28.520 5.405 1.00 92.06 437 GLU A C 1
ATOM 3500 O O . GLU A 1 437 ? 1.410 28.152 4.620 1.00 92.06 437 GLU A O 1
ATOM 3505 N N . GLU A 1 438 ? 3.147 29.491 5.104 1.00 92.00 438 GLU A N 1
ATOM 3506 C CA . GLU A 1 438 ? 3.132 30.231 3.841 1.00 92.00 438 GLU A CA 1
ATOM 3507 C C . GLU A 1 438 ? 3.405 29.312 2.642 1.00 92.00 438 GLU A C 1
ATOM 3509 O O . GLU A 1 438 ? 2.626 29.295 1.686 1.00 92.00 438 GLU A O 1
ATOM 3514 N N . ALA A 1 439 ? 4.446 28.475 2.704 1.00 91.94 439 ALA A N 1
ATOM 3515 C CA . ALA A 1 439 ? 4.749 27.507 1.652 1.00 91.94 439 ALA A CA 1
ATOM 3516 C C . ALA A 1 439 ? 3.598 26.511 1.421 1.00 91.94 439 ALA A C 1
ATOM 3518 O O . ALA A 1 439 ? 3.281 26.173 0.275 1.00 91.94 439 ALA A O 1
ATOM 3519 N N . ILE A 1 440 ? 2.940 26.062 2.496 1.00 92.38 440 ILE A N 1
ATOM 3520 C CA . ILE A 1 440 ? 1.783 25.159 2.407 1.00 92.38 440 ILE A CA 1
ATOM 3521 C C . ILE A 1 440 ? 0.579 25.870 1.776 1.00 92.38 440 ILE A C 1
ATOM 3523 O O . ILE A 1 440 ? -0.106 25.285 0.935 1.00 92.38 440 ILE A O 1
ATOM 3527 N N . MET A 1 441 ? 0.317 27.125 2.146 1.00 89.81 441 MET A N 1
ATOM 3528 C CA . MET A 1 441 ? -0.774 27.914 1.570 1.00 89.81 441 MET A CA 1
ATOM 3529 C C . MET A 1 441 ? -0.544 28.200 0.083 1.00 89.81 441 MET A C 1
ATOM 3531 O O . MET A 1 441 ? -1.473 28.046 -0.709 1.00 89.81 441 MET A O 1
ATOM 3535 N N . ASN A 1 442 ? 0.692 28.505 -0.319 1.00 90.38 442 ASN A N 1
ATOM 3536 C CA . ASN A 1 442 ? 1.059 28.657 -1.728 1.00 90.38 442 ASN A CA 1
ATOM 3537 C C . ASN A 1 442 ? 0.809 27.363 -2.516 1.00 90.38 442 ASN A C 1
ATOM 3539 O O . ASN A 1 442 ? 0.186 27.395 -3.574 1.00 90.38 442 ASN A O 1
ATOM 3543 N N . HIS A 1 443 ? 1.185 26.207 -1.962 1.00 91.06 443 HIS A N 1
ATOM 3544 C CA . HIS A 1 443 ? 0.866 24.917 -2.574 1.00 91.06 443 HIS A CA 1
ATOM 3545 C C . HIS A 1 443 ? -0.648 24.665 -2.691 1.00 91.06 443 HIS A C 1
ATOM 3547 O O . HIS A 1 443 ? -1.099 24.143 -3.708 1.00 91.06 443 HIS A O 1
ATOM 3553 N N . GLN A 1 444 ? -1.445 25.029 -1.683 1.00 87.75 444 GLN A N 1
ATOM 3554 C CA . GLN A 1 444 ? -2.905 24.894 -1.757 1.00 87.75 444 GLN A CA 1
ATOM 3555 C C . GLN A 1 444 ? -3.521 25.811 -2.824 1.00 87.75 444 GLN A C 1
ATOM 3557 O O . GLN A 1 444 ? -4.488 25.408 -3.467 1.00 87.75 444 GLN A O 1
ATOM 3562 N N . ASN A 1 445 ? -2.956 27.001 -3.046 1.00 86.31 445 ASN A N 1
ATOM 3563 C CA . ASN A 1 445 ? -3.387 27.898 -4.119 1.00 86.31 445 ASN A CA 1
ATOM 3564 C C . ASN A 1 445 ? -3.112 27.290 -5.502 1.00 86.31 445 ASN A C 1
ATOM 3566 O O . ASN A 1 445 ? -4.034 27.206 -6.307 1.00 86.31 445 ASN A O 1
ATOM 3570 N N . GLU A 1 446 ? -1.902 26.770 -5.737 1.00 84.88 446 GLU A N 1
ATOM 3571 C CA . GLU A 1 446 ? -1.564 26.032 -6.969 1.00 84.88 446 GLU A CA 1
ATOM 3572 C C . GLU A 1 446 ? -2.485 24.813 -7.169 1.00 84.88 446 GLU A C 1
ATOM 3574 O O . GLU A 1 446 ? -2.941 24.523 -8.273 1.00 84.88 446 GLU A O 1
ATOM 3579 N N . LEU A 1 447 ? -2.819 24.100 -6.086 1.00 83.25 447 LEU A N 1
ATOM 3580 C CA . LEU A 1 447 ? -3.715 22.947 -6.148 1.00 83.25 447 LEU A CA 1
ATOM 3581 C C . LEU A 1 447 ? -5.128 23.332 -6.609 1.00 83.25 447 LEU A C 1
ATOM 3583 O O . LEU A 1 447 ? -5.773 22.518 -7.267 1.00 83.25 447 LEU A O 1
ATOM 3587 N N . PHE A 1 448 ? -5.621 24.535 -6.290 1.00 78.88 448 PHE A N 1
ATOM 3588 C CA . PHE A 1 448 ? -6.952 24.978 -6.722 1.00 78.88 448 PHE A CA 1
ATOM 3589 C C . PHE A 1 448 ? -7.063 25.203 -8.227 1.00 78.88 448 PHE A C 1
ATOM 3591 O O . PHE A 1 448 ? -8.162 25.037 -8.760 1.00 78.88 448 PHE A O 1
ATOM 3598 N N . GLU A 1 449 ? -5.959 25.519 -8.904 1.00 74.81 449 GLU A N 1
ATOM 3599 C CA . GLU A 1 449 ? -5.924 25.640 -10.366 1.00 74.81 449 GLU A CA 1
ATOM 3600 C C . GLU A 1 449 ? -6.194 24.288 -11.041 1.00 74.81 449 GLU A C 1
ATOM 3602 O O . GLU A 1 449 ? -6.827 24.227 -12.092 1.00 74.81 449 GLU A O 1
ATOM 3607 N N . VAL A 1 450 ? -5.784 23.191 -10.393 1.00 70.75 450 VAL A N 1
ATOM 3608 C CA . VAL A 1 450 ? -5.929 21.818 -10.905 1.00 70.75 450 VAL A CA 1
ATOM 3609 C C . VAL A 1 450 ? -7.173 21.114 -10.340 1.00 70.75 450 VAL A C 1
ATOM 3611 O O . VAL A 1 450 ? -7.819 20.313 -11.018 1.00 70.75 450 VAL A O 1
ATOM 3614 N N . MET A 1 451 ? -7.533 21.392 -9.083 1.00 75.00 451 MET A N 1
ATOM 3615 C CA . MET A 1 451 ? -8.657 20.788 -8.363 1.00 75.00 451 MET A CA 1
ATOM 3616 C C . MET A 1 451 ? -9.361 21.801 -7.442 1.00 75.00 451 MET A C 1
ATOM 3618 O O . MET A 1 451 ? -8.981 21.963 -6.275 1.00 75.00 451 MET A O 1
ATOM 3622 N N . PRO A 1 452 ? -10.468 22.413 -7.900 1.00 69.50 452 PRO A N 1
ATOM 3623 C CA . PRO A 1 452 ? -11.300 23.280 -7.075 1.00 69.50 452 PRO A CA 1
ATOM 3624 C C . PRO A 1 452 ? -11.746 22.630 -5.757 1.00 69.50 452 PRO A C 1
ATOM 3626 O O . PRO A 1 452 ? -11.972 21.418 -5.660 1.00 69.50 452 PRO A O 1
ATOM 3629 N N . LYS A 1 453 ? -11.956 23.461 -4.728 1.00 66.38 453 LYS A N 1
ATOM 3630 C CA . LYS A 1 453 ? -12.288 23.037 -3.354 1.00 66.38 453 LYS A CA 1
ATOM 3631 C C . LYS A 1 453 ? -13.460 22.057 -3.267 1.00 66.38 453 LYS A C 1
ATOM 3633 O O . LYS A 1 453 ? -13.420 21.116 -2.479 1.00 66.38 453 LYS A O 1
ATOM 3638 N N . THR A 1 454 ? -14.491 22.261 -4.083 1.00 65.50 454 THR A N 1
ATOM 3639 C CA . THR A 1 454 ? -15.703 21.426 -4.132 1.00 65.50 454 THR A CA 1
ATOM 3640 C C . THR A 1 454 ? -15.428 19.991 -4.589 1.00 65.50 454 THR A C 1
ATOM 3642 O O . THR A 1 454 ? -16.164 19.075 -4.215 1.00 65.50 454 THR A O 1
ATOM 3645 N N . LEU A 1 455 ? -14.357 19.779 -5.357 1.00 68.62 455 LEU A N 1
ATOM 3646 C CA . LEU A 1 455 ? -13.933 18.475 -5.857 1.00 68.62 455 LEU A CA 1
ATOM 3647 C C . LEU A 1 455 ? -12.947 17.791 -4.900 1.00 68.62 455 LEU A C 1
ATOM 3649 O O . LEU A 1 455 ? -13.066 16.593 -4.659 1.00 68.62 455 LEU A O 1
ATOM 3653 N N . ASN A 1 456 ? -12.048 18.551 -4.269 1.00 68.19 456 ASN A N 1
ATOM 3654 C CA . ASN A 1 456 ? -10.978 18.039 -3.397 1.00 68.19 456 ASN A CA 1
ATOM 3655 C C . ASN A 1 456 ? -11.471 17.256 -2.146 1.00 68.19 456 ASN A C 1
ATOM 3657 O O . ASN A 1 456 ? -10.745 16.455 -1.541 1.00 68.19 456 ASN A O 1
ATOM 3661 N N . TYR A 1 457 ? -12.726 17.460 -1.728 1.00 69.62 457 TYR A N 1
ATOM 3662 C CA . TYR A 1 457 ? -13.331 16.700 -0.624 1.00 69.62 457 TYR A CA 1
ATOM 3663 C C . TYR A 1 457 ? -13.904 15.339 -1.040 1.00 69.62 457 TYR A C 1
ATOM 3665 O O . TYR A 1 457 ? -14.199 14.524 -0.165 1.00 69.62 457 TYR A O 1
ATOM 3673 N N . ARG A 1 458 ? -14.046 15.061 -2.341 1.00 76.06 458 ARG A N 1
ATOM 3674 C CA . ARG A 1 458 ? -14.604 13.798 -2.837 1.00 76.06 458 ARG A CA 1
ATOM 3675 C C . ARG A 1 458 ? -13.521 12.725 -2.946 1.00 76.06 458 ARG A C 1
ATOM 3677 O O . ARG A 1 458 ? -12.359 13.012 -3.209 1.00 76.06 458 ARG A O 1
ATOM 3684 N N . GLN A 1 459 ? -13.922 11.469 -2.757 1.00 81.06 459 GLN A N 1
ATOM 3685 C CA . GLN A 1 459 ? -13.025 10.315 -2.894 1.00 81.06 459 GLN A CA 1
ATOM 3686 C C . GLN A 1 459 ? -12.616 10.070 -4.355 1.00 81.06 459 GLN A C 1
ATOM 3688 O O . GLN A 1 459 ? -11.493 9.653 -4.635 1.00 81.06 459 GLN A O 1
ATOM 3693 N N . THR A 1 460 ? -13.527 10.344 -5.289 1.00 83.12 460 THR A N 1
ATOM 3694 C CA . THR A 1 460 ? -13.306 10.223 -6.730 1.00 83.12 460 THR A CA 1
ATOM 3695 C C . THR A 1 460 ? -13.870 11.447 -7.437 1.00 83.12 460 THR A C 1
ATOM 3697 O O . THR A 1 460 ? -14.973 11.898 -7.119 1.00 83.12 460 THR A O 1
ATOM 3700 N N . VAL A 1 461 ? -13.112 11.968 -8.397 1.00 81.06 461 VAL A N 1
ATOM 3701 C CA . VAL A 1 461 ? -13.437 13.162 -9.183 1.00 81.06 461 VAL A CA 1
ATOM 3702 C C . VAL A 1 461 ? -13.170 12.873 -10.657 1.00 81.06 461 VAL A C 1
ATOM 3704 O O . VAL A 1 461 ? -12.235 12.148 -10.982 1.00 81.06 461 VAL A O 1
ATOM 3707 N N . TYR A 1 462 ? -13.976 13.448 -11.544 1.00 82.94 462 TYR A N 1
ATOM 3708 C CA . TYR A 1 462 ? -13.724 13.460 -12.983 1.00 82.94 462 TYR A CA 1
ATOM 3709 C C . TYR A 1 462 ? -13.404 14.894 -13.393 1.00 82.94 462 TYR A C 1
ATOM 3711 O O . TYR A 1 462 ? -14.124 15.806 -12.988 1.00 82.94 462 TYR A O 1
ATOM 3719 N N . THR A 1 463 ? -12.310 15.087 -14.122 1.00 82.00 463 THR A N 1
ATOM 3720 C CA . THR A 1 463 ? -11.834 16.412 -14.538 1.00 82.00 463 THR A CA 1
ATOM 3721 C C . THR A 1 463 ? -11.067 16.317 -15.857 1.00 82.00 463 THR A C 1
ATOM 3723 O O . THR A 1 463 ? -10.858 15.217 -16.377 1.00 82.00 463 THR A O 1
ATOM 3726 N N . ASN A 1 464 ? -10.644 17.466 -16.380 1.00 81.69 464 ASN A N 1
ATOM 3727 C CA . ASN A 1 464 ? -9.727 17.556 -17.505 1.00 81.69 464 ASN A CA 1
ATOM 3728 C C . ASN A 1 464 ? -8.307 17.864 -17.022 1.00 81.69 464 ASN A C 1
ATOM 3730 O O . ASN A 1 464 ? -8.098 18.830 -16.293 1.00 81.69 464 ASN A O 1
ATOM 3734 N N . VAL A 1 465 ? -7.344 17.042 -17.432 1.00 81.56 465 VAL A N 1
ATOM 3735 C CA . VAL A 1 465 ? -5.901 17.260 -17.219 1.00 81.56 465 VAL A CA 1
ATOM 3736 C C . VAL A 1 465 ? -5.152 17.006 -18.522 1.00 81.56 465 VAL A C 1
ATOM 3738 O O . VAL A 1 465 ? -5.638 16.270 -19.382 1.00 81.56 465 VAL A O 1
ATOM 3741 N N . ASP A 1 466 ? -3.964 17.577 -18.679 1.00 82.06 466 ASP A N 1
ATOM 3742 C CA . ASP A 1 466 ? -3.113 17.247 -19.819 1.00 82.06 466 ASP A CA 1
ATOM 3743 C C . ASP A 1 466 ? -2.391 15.913 -19.581 1.00 82.06 466 ASP A C 1
ATOM 3745 O O . ASP A 1 466 ? -1.331 15.846 -18.960 1.00 82.06 466 ASP A O 1
ATOM 3749 N N . LEU A 1 467 ? -2.998 14.832 -20.070 1.00 82.00 467 LEU A N 1
ATOM 3750 C CA . LEU A 1 467 ? -2.460 13.476 -19.957 1.00 82.00 467 LEU A CA 1
ATOM 3751 C C . LEU A 1 467 ? -1.171 13.272 -20.769 1.00 82.00 467 LEU A C 1
ATOM 3753 O O . LEU A 1 467 ? -0.502 12.266 -20.571 1.00 82.00 467 LEU A O 1
ATOM 3757 N N . SER A 1 468 ? -0.795 14.196 -21.662 1.00 80.62 468 SER A N 1
ATOM 3758 C CA . SER A 1 468 ? 0.480 14.097 -22.388 1.00 80.62 468 SER A CA 1
ATOM 3759 C C . SER A 1 468 ? 1.696 14.408 -21.508 1.00 80.62 468 SER A C 1
ATOM 3761 O O . SER A 1 468 ? 2.807 13.995 -21.831 1.00 80.62 468 SER A O 1
ATOM 3763 N N . LEU A 1 469 ? 1.485 15.091 -20.377 1.00 80.62 469 LEU A N 1
ATOM 3764 C CA . LEU A 1 469 ? 2.540 15.514 -19.453 1.00 80.62 469 LEU A CA 1
ATOM 3765 C C . LEU A 1 469 ? 2.794 14.516 -18.315 1.00 80.62 469 LEU A C 1
ATOM 3767 O O . LEU A 1 469 ? 3.601 14.794 -17.429 1.00 80.62 469 LEU A O 1
ATOM 3771 N N . MET A 1 470 ? 2.087 13.384 -18.281 1.00 86.50 470 MET A N 1
ATOM 3772 C CA . MET A 1 470 ? 2.189 12.434 -17.175 1.00 86.50 470 MET A CA 1
ATOM 3773 C C . MET A 1 470 ? 1.954 10.985 -17.592 1.00 86.50 470 MET A C 1
ATOM 3775 O O . MET A 1 470 ? 1.125 10.679 -18.444 1.00 86.50 470 MET A O 1
ATOM 3779 N N . ASN A 1 471 ? 2.633 10.079 -16.899 1.00 86.38 471 ASN A N 1
ATOM 3780 C CA . ASN A 1 471 ? 2.283 8.670 -16.855 1.00 86.38 471 ASN A CA 1
ATOM 3781 C C . ASN A 1 471 ? 1.108 8.456 -15.895 1.00 86.38 471 ASN A C 1
ATOM 3783 O O . ASN A 1 471 ? 0.919 9.188 -14.929 1.00 86.38 471 ASN A O 1
ATOM 3787 N N . THR A 1 472 ? 0.353 7.381 -16.086 1.00 87.19 472 THR A N 1
ATOM 3788 C CA . THR A 1 472 ? -0.449 6.818 -14.993 1.00 87.19 472 THR A CA 1
ATOM 3789 C C . THR A 1 472 ? 0.472 6.132 -13.980 1.00 87.19 472 THR A C 1
ATOM 3791 O O . THR A 1 472 ? 1.500 5.563 -14.351 1.00 87.19 472 THR A O 1
ATOM 3794 N N . VAL A 1 473 ? 0.063 6.067 -12.709 1.00 88.75 473 VAL A N 1
ATOM 3795 C CA . VAL A 1 473 ? 0.836 5.367 -11.660 1.00 88.75 473 VAL A CA 1
ATOM 3796 C C . VAL A 1 473 ? 1.157 3.919 -12.038 1.00 88.75 473 VAL A C 1
ATOM 3798 O O . VAL A 1 473 ? 2.232 3.414 -11.738 1.00 88.75 473 VAL A O 1
ATOM 3801 N N . ALA A 1 474 ? 0.235 3.243 -12.727 1.00 84.19 474 ALA A N 1
ATOM 3802 C CA . ALA A 1 474 ? 0.442 1.871 -13.177 1.00 84.19 474 ALA A CA 1
ATOM 3803 C C . ALA A 1 474 ? 1.571 1.761 -14.216 1.00 84.19 474 ALA A C 1
ATOM 3805 O O . ALA A 1 474 ? 2.357 0.815 -14.159 1.00 84.19 474 ALA A O 1
ATOM 3806 N N . GLN A 1 475 ? 1.640 2.709 -15.156 1.00 84.38 475 GLN A N 1
ATOM 3807 C CA . GLN A 1 475 ? 2.717 2.782 -16.145 1.00 84.38 475 GLN A CA 1
ATOM 3808 C C . GLN A 1 475 ? 4.047 3.097 -15.464 1.00 84.38 475 GLN A C 1
ATOM 3810 O O . GLN A 1 475 ? 5.024 2.397 -15.710 1.00 84.38 475 GLN A O 1
ATOM 3815 N N . GLU A 1 476 ? 4.067 4.083 -14.566 1.00 87.44 476 GLU A N 1
ATOM 3816 C CA . GLU A 1 476 ? 5.276 4.473 -13.840 1.00 87.44 476 GLU A CA 1
ATOM 3817 C C . GLU A 1 476 ? 5.825 3.322 -12.986 1.00 87.44 476 GLU A C 1
ATOM 3819 O O . GLU A 1 476 ? 7.001 2.977 -13.082 1.00 87.44 476 GLU A O 1
ATOM 3824 N N . TRP A 1 477 ? 4.962 2.650 -12.222 1.00 89.00 477 TRP A N 1
ATOM 3825 C CA . TRP A 1 477 ? 5.346 1.479 -11.433 1.00 89.00 477 TRP A CA 1
ATOM 3826 C C . TRP A 1 477 ? 5.924 0.363 -12.311 1.00 89.00 477 TRP A C 1
ATOM 3828 O O . TRP A 1 477 ? 6.941 -0.241 -11.974 1.00 89.00 477 TRP A O 1
ATOM 3838 N N . TYR A 1 478 ? 5.304 0.098 -13.466 1.00 83.81 478 TYR A N 1
ATOM 3839 C CA . TYR A 1 478 ? 5.801 -0.909 -14.402 1.00 83.81 478 TYR A CA 1
ATOM 3840 C C . TYR A 1 478 ? 7.178 -0.537 -14.965 1.00 83.81 478 TYR A C 1
ATOM 3842 O O . TYR A 1 478 ? 8.051 -1.399 -15.044 1.00 83.81 478 TYR A O 1
ATOM 3850 N N . LEU A 1 479 ? 7.396 0.735 -15.314 1.00 81.81 479 LEU A N 1
ATOM 3851 C CA . LEU A 1 479 ? 8.699 1.230 -15.761 1.00 81.81 479 LEU A CA 1
ATOM 3852 C C . LEU A 1 479 ? 9.763 1.040 -14.675 1.00 81.81 479 LEU A C 1
ATOM 3854 O O . LEU A 1 479 ? 10.827 0.492 -14.958 1.00 81.81 479 LEU A O 1
ATOM 3858 N N . GLN A 1 480 ? 9.463 1.423 -13.433 1.00 83.81 480 GLN A N 1
ATOM 3859 C CA . GLN A 1 480 ? 10.376 1.259 -12.300 1.00 83.81 480 GLN A CA 1
ATOM 3860 C C . GLN A 1 480 ? 10.716 -0.212 -12.058 1.00 83.81 480 GLN A C 1
ATOM 3862 O O . GLN A 1 480 ? 11.892 -0.570 -11.981 1.00 83.81 480 GLN A O 1
ATOM 3867 N N . LYS A 1 481 ? 9.702 -1.086 -12.019 1.00 83.06 481 LYS A N 1
ATOM 3868 C CA . LYS A 1 481 ? 9.901 -2.522 -11.810 1.00 83.06 481 LYS A CA 1
ATOM 3869 C C . LYS A 1 481 ? 10.737 -3.148 -12.924 1.00 83.06 481 LYS A C 1
ATOM 3871 O O . LYS A 1 481 ? 11.639 -3.929 -12.648 1.00 83.06 481 LYS A O 1
ATOM 3876 N N . ARG A 1 482 ? 10.498 -2.741 -14.171 1.00 80.38 482 ARG A N 1
ATOM 3877 C CA . ARG A 1 482 ? 11.277 -3.175 -15.334 1.00 80.38 482 ARG A CA 1
ATOM 3878 C C . ARG A 1 482 ? 12.753 -2.785 -15.220 1.00 80.38 482 ARG A C 1
ATOM 3880 O O . ARG A 1 482 ? 13.609 -3.614 -15.510 1.00 80.38 482 ARG A O 1
ATOM 3887 N N . PHE A 1 483 ? 13.063 -1.564 -14.779 1.00 81.06 483 PHE A N 1
ATOM 3888 C CA . PHE A 1 483 ? 14.452 -1.151 -14.539 1.00 81.06 483 PHE A CA 1
ATOM 3889 C C . PHE A 1 483 ? 15.087 -1.901 -13.364 1.00 81.06 483 PHE A C 1
ATOM 3891 O O . PHE A 1 483 ? 16.246 -2.294 -13.457 1.00 81.06 483 PHE A O 1
ATOM 3898 N N . GLN A 1 484 ? 14.337 -2.154 -12.291 1.00 82.50 484 GLN A N 1
ATOM 3899 C CA . GLN A 1 484 ? 14.827 -2.951 -11.167 1.00 82.50 484 GLN A CA 1
ATOM 3900 C C . GLN A 1 484 ? 15.188 -4.376 -11.610 1.00 82.50 484 GLN A C 1
ATOM 3902 O O . GLN A 1 484 ? 16.304 -4.833 -11.373 1.00 82.50 484 GLN A O 1
ATOM 3907 N N . ASP A 1 485 ? 14.279 -5.042 -12.324 1.00 81.94 485 ASP A N 1
ATOM 3908 C CA . ASP A 1 485 ? 14.497 -6.393 -12.844 1.00 81.94 485 ASP A CA 1
ATOM 3909 C C . ASP A 1 485 ? 15.670 -6.425 -13.845 1.00 81.94 485 ASP A C 1
ATOM 3911 O O . ASP A 1 485 ? 16.448 -7.379 -13.868 1.00 81.94 485 ASP A O 1
ATOM 3915 N N . PHE A 1 486 ? 15.845 -5.358 -14.634 1.00 83.75 486 PHE A N 1
ATOM 3916 C CA . PHE A 1 486 ? 16.999 -5.168 -15.513 1.00 83.75 486 PHE A CA 1
ATOM 3917 C C . PHE A 1 486 ? 18.323 -5.119 -14.734 1.00 83.75 486 PHE A C 1
ATOM 3919 O O . PHE A 1 486 ? 19.250 -5.867 -15.058 1.00 83.75 486 PHE A O 1
ATOM 3926 N N . PHE A 1 487 ? 18.416 -4.280 -13.699 1.00 86.38 487 PHE A N 1
ATOM 3927 C CA . PHE A 1 487 ? 19.619 -4.171 -12.870 1.00 86.38 487 PHE A CA 1
ATOM 3928 C C . PHE A 1 487 ? 19.911 -5.474 -12.117 1.00 86.38 487 PHE A C 1
ATOM 3930 O O . PHE A 1 487 ? 21.066 -5.877 -11.992 1.00 86.38 487 PHE A O 1
ATOM 3937 N N . ASP A 1 488 ? 18.880 -6.185 -11.663 1.00 85.81 488 ASP A N 1
ATOM 3938 C CA . ASP A 1 488 ? 19.046 -7.474 -10.992 1.00 85.81 488 ASP A CA 1
ATOM 3939 C C . ASP A 1 488 ? 19.524 -8.572 -11.953 1.00 85.81 488 ASP A C 1
ATOM 3941 O O . ASP A 1 488 ? 20.439 -9.322 -11.610 1.00 85.81 488 ASP A O 1
ATOM 3945 N N . TYR A 1 489 ? 18.995 -8.625 -13.181 1.00 85.44 489 TYR A N 1
ATOM 3946 C CA . TYR A 1 489 ? 19.454 -9.558 -14.216 1.00 85.44 489 TYR A CA 1
ATOM 3947 C C . TYR A 1 489 ? 20.928 -9.341 -14.585 1.00 85.44 489 TYR A C 1
ATOM 3949 O O . TYR A 1 489 ? 21.697 -10.300 -14.673 1.00 85.44 489 TYR A O 1
ATOM 3957 N N . TRP A 1 490 ? 21.335 -8.082 -14.767 1.00 84.25 490 TRP A N 1
ATOM 3958 C CA . TRP A 1 490 ? 22.723 -7.726 -15.078 1.00 84.25 490 TRP A CA 1
ATOM 3959 C C . TRP A 1 490 ? 23.643 -7.723 -13.854 1.00 84.25 490 TRP A C 1
ATOM 3961 O O . TRP A 1 490 ? 24.848 -7.523 -14.008 1.00 84.25 490 TRP A O 1
ATOM 3971 N N . LYS A 1 491 ? 23.095 -7.964 -12.655 1.00 89.25 491 LYS A N 1
ATOM 3972 C CA . LYS A 1 491 ? 23.793 -7.843 -11.372 1.00 89.25 491 LYS A CA 1
ATOM 3973 C C . LYS A 1 491 ? 24.526 -6.511 -11.252 1.00 89.25 491 LYS A C 1
ATOM 3975 O O . LYS A 1 491 ? 25.701 -6.465 -10.896 1.00 89.25 491 LYS A O 1
ATOM 3980 N N . THR A 1 492 ? 23.842 -5.425 -11.574 1.00 89.44 492 THR A N 1
ATOM 3981 C CA . THR A 1 492 ? 24.408 -4.081 -11.577 1.00 89.44 492 THR A CA 1
ATOM 3982 C C . THR A 1 492 ? 23.761 -3.197 -10.532 1.00 89.44 492 THR A C 1
ATOM 3984 O O . THR A 1 492 ? 22.559 -3.258 -10.295 1.00 89.44 492 THR A O 1
ATOM 3987 N N . GLU A 1 493 ? 24.567 -2.374 -9.876 1.00 89.31 493 GLU A N 1
ATOM 3988 C CA . GLU A 1 493 ? 24.096 -1.315 -8.989 1.00 89.31 493 GLU A CA 1
ATOM 3989 C C . GLU A 1 493 ? 24.417 0.054 -9.586 1.00 89.31 493 GLU A C 1
ATOM 3991 O O . GLU A 1 493 ? 25.462 0.247 -10.208 1.00 89.31 493 GLU A O 1
ATOM 3996 N N . ALA A 1 494 ? 23.502 1.002 -9.402 1.00 87.75 494 ALA A N 1
ATOM 3997 C CA . ALA A 1 494 ? 23.668 2.387 -9.812 1.00 87.75 494 ALA A CA 1
ATOM 3998 C C . ALA A 1 494 ? 23.993 3.246 -8.584 1.00 87.75 494 ALA A C 1
ATOM 4000 O O . ALA A 1 494 ? 23.328 3.139 -7.554 1.00 87.75 494 ALA A O 1
ATOM 4001 N N . ARG A 1 495 ? 25.001 4.113 -8.689 1.00 85.12 495 ARG A N 1
ATOM 4002 C CA . ARG A 1 495 ? 25.379 5.072 -7.645 1.00 85.12 495 ARG A CA 1
ATOM 4003 C C . ARG A 1 495 ? 25.384 6.484 -8.208 1.00 85.12 495 ARG A C 1
ATOM 4005 O O . ARG A 1 495 ? 26.001 6.742 -9.240 1.00 85.12 495 ARG A O 1
ATOM 4012 N N . HIS A 1 496 ? 24.720 7.396 -7.510 1.00 80.88 496 HIS A N 1
ATOM 4013 C CA . HIS A 1 496 ? 24.732 8.816 -7.844 1.00 80.88 496 HIS A CA 1
ATOM 4014 C C . HIS A 1 496 ? 26.042 9.459 -7.375 1.00 80.88 496 HIS A C 1
ATOM 4016 O O . HIS A 1 496 ? 26.454 9.276 -6.231 1.00 80.88 496 HIS A O 1
ATOM 4022 N N . ASN A 1 497 ? 26.686 10.218 -8.259 1.00 80.88 497 ASN A N 1
ATOM 4023 C CA . ASN A 1 497 ? 27.908 10.965 -7.977 1.00 80.88 497 ASN A CA 1
ATOM 4024 C C . ASN A 1 497 ? 27.584 12.436 -7.670 1.00 80.88 497 ASN A C 1
ATOM 4026 O O . ASN A 1 497 ? 26.610 12.989 -8.186 1.00 80.88 497 ASN A O 1
ATOM 4030 N N . ASP A 1 498 ? 28.456 13.113 -6.916 1.00 75.94 498 ASP A N 1
ATOM 4031 C CA . ASP A 1 498 ? 28.263 14.521 -6.521 1.00 75.94 498 ASP A CA 1
ATOM 4032 C C . ASP A 1 498 ? 28.145 15.488 -7.723 1.00 75.94 498 ASP A C 1
ATOM 4034 O O . ASP A 1 498 ? 27.516 16.538 -7.629 1.00 75.94 498 ASP A O 1
ATOM 4038 N N . ASN A 1 499 ? 28.707 15.126 -8.883 1.00 75.00 499 ASN A N 1
ATOM 4039 C CA . ASN A 1 499 ? 28.658 15.917 -10.121 1.00 75.00 499 ASN A CA 1
ATOM 4040 C C . ASN A 1 499 ? 27.374 15.708 -10.959 1.00 75.00 499 ASN A C 1
ATOM 4042 O O . ASN A 1 499 ? 27.331 16.133 -12.119 1.00 75.00 499 ASN A O 1
ATOM 4046 N N . GLY A 1 500 ? 26.376 15.008 -10.410 1.00 70.75 500 GLY A N 1
ATOM 4047 C CA . GLY A 1 500 ? 25.100 14.709 -11.066 1.00 70.75 500 GLY A CA 1
ATOM 4048 C C . GLY A 1 500 ? 25.130 13.528 -12.042 1.00 70.75 500 GLY A C 1
ATOM 4049 O O . GLY A 1 500 ? 24.112 13.235 -12.660 1.00 70.75 500 GLY A O 1
ATOM 4050 N N . SER A 1 501 ? 26.267 12.842 -12.200 1.00 85.69 501 SER A N 1
ATOM 4051 C CA . SER A 1 501 ? 26.342 11.613 -13.002 1.00 85.69 501 SER A CA 1
ATOM 4052 C C . SER A 1 501 ? 25.928 10.373 -12.204 1.00 85.69 501 SER A C 1
ATOM 4054 O O . SER A 1 501 ? 25.965 10.370 -10.974 1.00 85.69 501 SER A O 1
ATOM 4056 N N . ILE A 1 502 ? 25.562 9.304 -12.905 1.00 88.50 502 ILE A N 1
ATOM 4057 C CA . ILE A 1 502 ? 25.251 7.989 -12.347 1.00 88.50 502 ILE A CA 1
ATOM 4058 C C . ILE A 1 502 ? 26.331 7.013 -12.804 1.00 88.50 502 ILE A C 1
ATOM 4060 O O . ILE A 1 502 ? 26.534 6.832 -14.002 1.00 88.50 502 ILE A O 1
ATOM 4064 N N . SER A 1 503 ? 27.019 6.376 -11.862 1.00 92.44 503 SER A N 1
ATOM 4065 C CA . SER A 1 503 ? 27.968 5.297 -12.143 1.00 92.44 503 SER A CA 1
ATOM 4066 C C . SER A 1 503 ? 27.323 3.936 -11.914 1.00 92.44 503 SER A C 1
ATOM 4068 O O . SER A 1 503 ? 26.661 3.721 -10.902 1.00 92.44 503 SER A O 1
ATOM 4070 N N . TYR A 1 504 ? 27.551 3.012 -12.838 1.00 93.25 504 TYR A N 1
ATOM 4071 C CA . TYR A 1 504 ? 27.065 1.640 -12.790 1.00 93.25 504 TYR A CA 1
ATOM 4072 C C . TYR A 1 504 ? 28.218 0.695 -12.453 1.00 93.25 504 TYR A C 1
ATOM 4074 O O . TYR A 1 504 ? 29.270 0.748 -13.096 1.00 93.25 504 TYR A O 1
ATOM 4082 N N . PHE A 1 505 ? 28.011 -0.181 -11.473 1.00 92.19 505 PHE A N 1
ATOM 4083 C CA . PHE A 1 505 ? 29.000 -1.148 -10.999 1.00 92.19 505 PHE A CA 1
ATOM 4084 C C . PHE A 1 505 ? 28.433 -2.560 -11.030 1.00 92.19 505 PHE A C 1
ATOM 4086 O O . PHE A 1 505 ? 27.228 -2.755 -10.887 1.00 92.19 505 PHE A O 1
ATOM 4093 N N . ASN A 1 506 ? 29.302 -3.553 -11.180 1.00 90.50 506 ASN A N 1
ATOM 4094 C CA . ASN A 1 506 ? 28.937 -4.943 -10.947 1.00 90.50 506 ASN A CA 1
ATOM 4095 C C . ASN A 1 506 ? 28.745 -5.178 -9.435 1.00 90.50 506 ASN A C 1
ATOM 4097 O O . ASN A 1 506 ? 29.645 -4.884 -8.653 1.00 90.50 506 ASN A O 1
ATOM 4101 N N . LYS A 1 507 ? 27.594 -5.722 -9.022 1.00 90.50 507 LYS A N 1
ATOM 4102 C CA . LYS A 1 507 ? 27.250 -5.993 -7.614 1.00 90.50 507 LYS A CA 1
ATOM 4103 C C . LYS A 1 507 ? 28.181 -7.015 -6.957 1.00 90.50 507 LYS A C 1
ATOM 4105 O O . LYS A 1 507 ? 28.463 -6.894 -5.771 1.00 90.50 507 LYS A O 1
ATOM 4110 N N . ASP A 1 508 ? 28.642 -8.014 -7.710 1.00 87.88 508 ASP A N 1
ATOM 4111 C CA . ASP A 1 508 ? 29.455 -9.112 -7.177 1.00 87.88 508 ASP A CA 1
ATOM 4112 C C . ASP A 1 508 ? 30.934 -8.704 -7.054 1.00 87.88 508 ASP A C 1
ATOM 4114 O O . ASP A 1 508 ? 31.594 -9.059 -6.078 1.00 87.88 508 ASP A O 1
ATOM 4118 N N . THR A 1 509 ? 31.468 -7.972 -8.041 1.00 87.94 509 THR A N 1
ATOM 4119 C CA . THR A 1 509 ? 32.906 -7.635 -8.110 1.00 87.94 509 THR A CA 1
ATOM 4120 C C . THR A 1 509 ? 33.235 -6.204 -7.687 1.00 87.94 509 THR A C 1
ATOM 4122 O O . THR A 1 509 ? 34.390 -5.908 -7.389 1.00 87.94 509 THR A O 1
ATOM 4125 N N . GLY A 1 510 ? 32.252 -5.300 -7.667 1.00 86.81 510 GLY A N 1
ATOM 4126 C CA . GLY A 1 510 ? 32.453 -3.866 -7.440 1.00 86.81 510 GLY A CA 1
ATOM 4127 C C . GLY A 1 510 ? 33.119 -3.129 -8.610 1.00 86.81 510 GLY A C 1
ATOM 4128 O O . GLY A 1 510 ? 33.424 -1.944 -8.494 1.00 86.81 510 GLY A O 1
ATOM 4129 N N . GLU A 1 511 ? 33.363 -3.801 -9.739 1.00 88.81 511 GLU A N 1
ATOM 4130 C CA . GLU A 1 511 ? 34.019 -3.202 -10.903 1.00 88.81 511 GLU A CA 1
ATOM 4131 C C . GLU A 1 511 ? 33.102 -2.192 -11.604 1.00 88.81 511 GLU A C 1
ATOM 4133 O O . GLU A 1 511 ? 31.917 -2.452 -11.826 1.00 88.81 511 GLU A O 1
ATOM 4138 N N . ALA A 1 512 ? 33.663 -1.042 -11.988 1.00 90.56 512 ALA A N 1
ATOM 4139 C CA . ALA A 1 512 ? 32.945 -0.026 -12.749 1.00 90.56 512 ALA A CA 1
ATOM 4140 C C . ALA A 1 512 ? 32.617 -0.532 -14.160 1.00 90.56 512 ALA A C 1
ATOM 4142 O O . ALA A 1 512 ? 33.456 -1.138 -14.823 1.00 90.56 512 ALA A O 1
ATOM 4143 N N . ILE A 1 513 ? 31.410 -0.250 -14.639 1.00 91.31 513 ILE A N 1
ATOM 4144 C CA . ILE A 1 513 ? 30.931 -0.670 -15.962 1.00 91.31 513 ILE A CA 1
ATOM 4145 C C . ILE A 1 513 ? 30.818 0.543 -16.877 1.00 91.31 513 ILE A C 1
ATOM 4147 O O . ILE A 1 513 ? 31.398 0.565 -17.963 1.00 91.31 513 ILE A O 1
ATOM 4151 N N . ALA A 1 514 ? 30.090 1.561 -16.426 1.00 92.81 514 ALA A N 1
ATOM 4152 C CA . ALA A 1 514 ? 29.911 2.807 -17.153 1.00 92.81 514 ALA A CA 1
ATOM 4153 C C . ALA A 1 514 ? 29.510 3.939 -16.203 1.00 92.81 514 ALA A C 1
ATOM 4155 O O . ALA A 1 514 ? 28.998 3.693 -15.113 1.00 92.81 514 ALA A O 1
ATOM 4156 N N . THR A 1 515 ? 29.679 5.176 -16.648 1.00 92.75 515 THR A N 1
ATOM 4157 C CA . THR A 1 515 ? 29.131 6.366 -15.996 1.00 92.75 515 THR A CA 1
ATOM 4158 C C . THR A 1 515 ? 28.320 7.152 -17.010 1.00 92.75 515 THR A C 1
ATOM 4160 O O . THR A 1 515 ? 28.777 7.374 -18.125 1.00 92.75 515 THR A O 1
ATOM 4163 N N . GLU A 1 516 ? 27.130 7.592 -16.630 1.00 91.88 516 GLU A N 1
ATOM 4164 C CA . GLU A 1 516 ? 26.241 8.404 -17.451 1.00 91.88 516 GLU A CA 1
ATOM 4165 C C . GLU A 1 516 ? 26.025 9.771 -16.806 1.00 91.88 516 GLU A C 1
ATOM 4167 O O . GLU A 1 516 ? 25.737 9.868 -15.616 1.00 91.88 516 GLU A O 1
ATOM 4172 N N . LYS A 1 517 ? 26.120 10.838 -17.594 1.00 90.06 517 LYS A N 1
ATOM 4173 C CA . LYS A 1 517 ? 25.781 12.194 -17.174 1.00 90.06 517 LYS A CA 1
ATOM 4174 C C . LYS A 1 517 ? 24.783 12.789 -18.153 1.00 90.06 517 LYS A C 1
ATOM 4176 O O . LYS A 1 517 ? 25.097 12.958 -19.328 1.00 90.06 517 LYS A O 1
ATOM 4181 N N . GLN A 1 518 ? 23.602 13.135 -17.661 1.00 84.12 518 GLN A N 1
ATOM 4182 C CA . GLN A 1 518 ? 22.613 13.846 -18.459 1.00 84.12 518 GLN A CA 1
ATOM 4183 C C . GLN A 1 518 ? 23.061 15.301 -18.678 1.00 84.12 518 GLN A C 1
ATOM 4185 O O . GLN A 1 518 ? 23.504 15.963 -17.738 1.00 84.12 518 GLN A O 1
ATOM 4190 N N . ILE A 1 519 ? 22.993 15.769 -19.926 1.00 84.88 519 ILE A N 1
ATOM 4191 C CA . ILE A 1 519 ? 23.317 17.148 -20.325 1.00 84.88 519 ILE A CA 1
ATOM 4192 C C . ILE A 1 519 ? 22.025 17.945 -20.527 1.00 84.88 519 ILE A C 1
ATOM 4194 O O . ILE A 1 519 ? 21.939 19.097 -20.108 1.00 84.88 519 ILE A O 1
ATOM 4198 N N . SER A 1 520 ? 21.018 17.327 -21.145 1.00 80.00 520 SER A N 1
ATOM 4199 C CA . SER A 1 520 ? 19.690 17.902 -21.373 1.00 80.00 520 SER A CA 1
ATOM 4200 C C . SER A 1 520 ? 18.615 16.808 -21.357 1.00 80.00 520 SER A C 1
ATOM 4202 O O . SER A 1 520 ? 18.918 15.626 -21.187 1.00 80.00 520 SER A O 1
ATOM 4204 N N . ASP A 1 521 ? 17.355 17.173 -21.592 1.00 67.81 521 ASP A N 1
ATOM 4205 C CA . ASP A 1 521 ? 16.248 16.211 -21.729 1.00 67.81 521 ASP A CA 1
ATOM 4206 C C . ASP A 1 521 ? 16.435 15.234 -22.901 1.00 67.81 521 ASP A C 1
ATOM 4208 O O . ASP A 1 521 ? 15.814 14.174 -22.935 1.00 67.81 521 ASP A O 1
ATOM 4212 N N . THR A 1 522 ? 17.300 15.576 -23.861 1.00 77.25 522 THR A N 1
ATOM 4213 C CA . THR A 1 522 ? 17.514 14.799 -25.094 1.00 77.25 522 THR A CA 1
ATOM 4214 C C . THR A 1 522 ? 18.955 14.334 -25.286 1.00 77.25 522 THR A C 1
ATOM 4216 O O . THR A 1 522 ? 19.232 13.587 -26.221 1.00 77.25 522 THR A O 1
ATOM 4219 N N . GLU A 1 523 ? 19.872 14.736 -24.402 1.00 87.00 523 GLU A N 1
ATOM 4220 C CA . GLU A 1 523 ? 21.302 14.484 -24.558 1.00 87.00 523 GLU A CA 1
ATOM 4221 C C . GLU A 1 523 ? 21.950 14.032 -23.247 1.00 87.00 523 GLU A C 1
ATOM 4223 O O . GLU A 1 523 ? 21.721 14.593 -22.172 1.00 87.00 523 GLU A O 1
ATOM 4228 N N . SER A 1 524 ? 22.820 13.030 -23.346 1.00 89.31 524 SER A N 1
ATOM 4229 C CA . SER A 1 524 ? 23.604 12.497 -22.234 1.00 89.31 524 SER A CA 1
ATOM 4230 C C . SER A 1 524 ? 24.982 12.063 -22.717 1.00 89.31 524 SER A C 1
ATOM 4232 O O . SER A 1 524 ? 25.105 11.484 -23.795 1.00 89.31 524 SER A O 1
ATOM 4234 N N . THR A 1 525 ? 26.007 12.255 -21.895 1.00 91.69 525 THR A N 1
ATOM 4235 C CA . THR A 1 525 ? 27.331 11.664 -22.113 1.00 91.69 525 THR A CA 1
ATOM 4236 C C . THR A 1 525 ? 27.450 10.355 -21.348 1.00 91.69 525 THR A C 1
ATOM 4238 O O . THR A 1 525 ? 27.069 10.283 -20.180 1.00 91.69 525 THR A O 1
ATOM 4241 N N . MET A 1 526 ? 28.035 9.336 -21.978 1.00 90.88 526 MET A N 1
ATOM 4242 C CA . MET A 1 526 ? 28.366 8.072 -21.322 1.00 90.88 526 MET A CA 1
ATOM 4243 C C . MET A 1 526 ? 29.850 7.754 -21.465 1.00 90.88 526 MET A C 1
ATOM 4245 O O . MET A 1 526 ? 30.407 7.811 -22.559 1.00 90.88 526 MET A O 1
ATOM 4249 N N . THR A 1 527 ? 30.466 7.377 -20.352 1.00 90.19 527 THR A N 1
ATOM 4250 C CA . THR A 1 527 ? 31.853 6.926 -20.268 1.00 90.19 527 THR A CA 1
ATOM 4251 C C . THR A 1 527 ? 31.858 5.435 -19.967 1.00 90.19 527 THR A C 1
ATOM 4253 O O . THR A 1 527 ? 31.276 5.007 -18.974 1.00 90.19 527 THR A O 1
ATOM 4256 N N . TYR A 1 528 ? 32.513 4.644 -20.811 1.00 89.62 528 TYR A N 1
ATOM 4257 C CA . TYR A 1 528 ? 32.529 3.183 -20.729 1.00 89.62 528 TYR A CA 1
ATOM 4258 C C . TYR A 1 528 ? 33.811 2.716 -20.043 1.00 89.62 528 TYR A C 1
ATOM 4260 O O . TYR A 1 528 ? 34.867 3.337 -20.198 1.00 89.62 528 TYR A O 1
ATOM 4268 N N . ASN A 1 529 ? 33.752 1.594 -19.325 1.00 87.31 529 ASN A N 1
ATOM 4269 C CA . ASN A 1 529 ? 34.965 0.942 -18.855 1.00 87.31 529 ASN A CA 1
ATOM 4270 C C . ASN A 1 529 ? 35.691 0.260 -20.026 1.00 87.31 529 ASN A C 1
ATOM 4272 O O . ASN A 1 529 ? 35.371 -0.862 -20.419 1.00 87.31 529 ASN A O 1
ATOM 4276 N N . ILE A 1 530 ? 36.717 0.935 -20.542 1.00 82.44 530 ILE A N 1
ATOM 4277 C CA . ILE A 1 530 ? 37.551 0.447 -21.646 1.00 82.44 530 ILE A CA 1
ATOM 4278 C C . ILE A 1 530 ? 38.389 -0.790 -21.292 1.00 82.44 530 ILE A C 1
ATOM 4280 O O . ILE A 1 530 ? 38.867 -1.465 -22.195 1.00 82.44 530 ILE A O 1
ATOM 4284 N N . ALA A 1 531 ? 38.581 -1.104 -20.004 1.00 83.88 531 ALA A N 1
ATOM 4285 C CA . ALA A 1 531 ? 39.277 -2.322 -19.588 1.00 83.88 531 ALA A CA 1
ATOM 4286 C C . ALA A 1 531 ? 38.394 -3.573 -19.737 1.00 83.88 531 ALA A C 1
ATOM 4288 O O . ALA A 1 531 ? 38.913 -4.685 -19.816 1.00 83.88 531 ALA A O 1
ATOM 4289 N N . ASN A 1 532 ? 37.068 -3.403 -19.796 1.00 84.50 532 ASN A N 1
ATOM 4290 C CA . ASN A 1 532 ? 36.116 -4.485 -20.040 1.00 84.50 532 ASN A CA 1
ATOM 4291 C C . ASN A 1 532 ? 35.009 -4.048 -21.025 1.00 84.50 532 ASN A C 1
ATOM 4293 O O . ASN A 1 532 ? 33.831 -3.944 -20.660 1.00 84.50 532 ASN A O 1
ATOM 4297 N N . PRO A 1 533 ? 35.378 -3.792 -22.293 1.00 84.75 533 PRO A N 1
ATOM 4298 C CA . PRO A 1 533 ? 34.506 -3.157 -23.279 1.00 84.75 533 PRO A CA 1
ATOM 4299 C C . PRO A 1 533 ? 33.335 -4.059 -23.681 1.00 84.75 533 PRO A C 1
ATOM 4301 O O . PRO A 1 533 ? 32.245 -3.569 -23.962 1.00 84.75 533 PRO A O 1
ATOM 4304 N N . LYS A 1 534 ? 33.508 -5.384 -23.613 1.00 85.00 534 LYS A N 1
ATOM 4305 C CA . LYS A 1 534 ? 32.429 -6.349 -23.846 1.00 85.00 534 LYS A CA 1
ATOM 4306 C C . LYS A 1 534 ? 31.334 -6.271 -22.777 1.00 85.00 534 LYS A C 1
ATOM 4308 O O . LYS A 1 534 ? 30.155 -6.237 -23.122 1.00 85.00 534 LYS A O 1
ATOM 4313 N N . ALA A 1 535 ? 31.703 -6.263 -21.492 1.00 83.44 535 ALA A N 1
ATOM 4314 C CA . ALA A 1 535 ? 30.722 -6.178 -20.408 1.00 83.44 535 ALA A CA 1
ATOM 4315 C C . ALA A 1 535 ? 30.012 -4.816 -20.403 1.00 83.44 535 ALA A C 1
ATOM 4317 O O . ALA A 1 535 ? 28.788 -4.763 -20.276 1.00 83.44 535 ALA A O 1
ATOM 4318 N N . ALA A 1 536 ? 30.767 -3.731 -20.614 1.00 87.19 536 ALA A N 1
ATOM 4319 C CA . ALA A 1 536 ? 30.213 -2.387 -20.744 1.00 87.19 536 ALA A CA 1
ATOM 4320 C C . ALA A 1 536 ? 29.271 -2.269 -21.955 1.00 87.19 536 ALA A C 1
ATOM 4322 O O . ALA A 1 536 ? 28.153 -1.782 -21.809 1.00 87.19 536 ALA A O 1
ATOM 4323 N N . GLY A 1 537 ? 29.676 -2.778 -23.122 1.00 86.69 537 GLY A N 1
ATOM 4324 C CA . GLY A 1 537 ? 28.867 -2.782 -24.341 1.00 86.69 537 GLY A CA 1
ATOM 4325 C C . GLY A 1 537 ? 27.542 -3.527 -24.173 1.00 86.69 537 GLY A C 1
ATOM 4326 O O . GLY A 1 537 ? 26.498 -2.978 -24.511 1.00 86.69 537 GLY A O 1
ATOM 4327 N N . GLY A 1 538 ? 27.557 -4.725 -23.577 1.00 87.38 538 GLY A N 1
ATOM 4328 C CA . GLY A 1 538 ? 26.339 -5.510 -23.332 1.00 87.38 538 GLY A CA 1
ATOM 4329 C C . GLY A 1 538 ? 25.359 -4.833 -22.374 1.00 87.38 538 GLY A C 1
ATOM 4330 O O . GLY A 1 538 ? 24.173 -4.709 -22.686 1.00 87.38 538 GLY A O 1
ATOM 4331 N N . PHE A 1 539 ? 25.853 -4.341 -21.234 1.00 89.38 539 PHE A N 1
ATOM 4332 C CA . PHE A 1 539 ? 25.014 -3.626 -20.273 1.00 89.38 539 PHE A CA 1
ATOM 4333 C C . PHE A 1 539 ? 24.420 -2.352 -20.886 1.00 89.38 539 PHE A C 1
ATOM 4335 O O . PHE A 1 539 ? 23.220 -2.100 -20.755 1.00 89.38 539 PHE A O 1
ATOM 4342 N N . ILE A 1 540 ? 25.235 -1.564 -21.594 1.00 90.44 540 ILE A N 1
ATOM 4343 C CA . ILE A 1 540 ? 24.780 -0.302 -22.176 1.00 90.44 540 ILE A CA 1
ATOM 4344 C C . ILE A 1 540 ? 23.826 -0.530 -23.345 1.00 90.44 540 ILE A C 1
ATOM 4346 O O . ILE A 1 540 ? 22.823 0.176 -23.415 1.00 90.44 540 ILE A O 1
ATOM 4350 N N . ALA A 1 541 ? 24.051 -1.534 -24.200 1.00 90.06 541 ALA A N 1
ATOM 4351 C CA . ALA A 1 541 ? 23.095 -1.917 -25.243 1.00 90.06 541 ALA A CA 1
ATOM 4352 C C . ALA A 1 541 ? 21.709 -2.138 -24.636 1.00 90.06 541 ALA A C 1
ATOM 4354 O O . ALA A 1 541 ? 20.714 -1.569 -25.083 1.00 90.06 541 ALA A O 1
ATOM 4355 N N . ALA A 1 542 ? 21.658 -2.920 -23.560 1.00 87.38 542 ALA A N 1
ATOM 4356 C CA . ALA A 1 542 ? 20.414 -3.253 -22.900 1.00 87.38 542 ALA A CA 1
ATOM 4357 C C . ALA A 1 542 ? 19.790 -2.041 -22.172 1.00 87.38 542 ALA A C 1
ATOM 4359 O O . ALA A 1 542 ? 18.584 -1.827 -22.294 1.00 87.38 542 ALA A O 1
ATOM 4360 N N . LEU A 1 543 ? 20.591 -1.176 -21.534 1.00 89.38 543 LEU A N 1
ATOM 4361 C CA . LEU A 1 543 ? 20.111 0.081 -20.942 1.00 89.38 543 LEU A CA 1
ATOM 4362 C C . LEU A 1 543 ? 19.520 1.035 -21.997 1.00 89.38 543 LEU A C 1
ATOM 4364 O O . LEU A 1 543 ? 18.458 1.621 -21.781 1.00 89.38 543 LEU A O 1
ATOM 4368 N N . GLN A 1 544 ? 20.183 1.186 -23.147 1.00 90.44 544 GLN A N 1
ATOM 4369 C CA . GLN A 1 544 ? 19.704 2.054 -24.225 1.00 90.44 544 GLN A CA 1
ATOM 4370 C C . GLN A 1 544 ? 18.452 1.499 -24.896 1.00 90.44 544 GLN A C 1
ATOM 4372 O O . GLN A 1 544 ? 17.554 2.273 -25.213 1.00 90.44 544 GLN A O 1
ATOM 4377 N N . MET A 1 545 ? 18.338 0.179 -25.066 1.00 88.00 545 MET A N 1
ATOM 4378 C CA . MET A 1 545 ? 17.106 -0.439 -25.564 1.00 88.00 545 MET A CA 1
ATOM 4379 C C . MET A 1 545 ? 15.920 -0.159 -24.633 1.00 88.00 545 MET A C 1
ATOM 4381 O O . MET A 1 545 ? 14.834 0.168 -25.111 1.00 88.00 545 MET A O 1
ATOM 4385 N N . GLU A 1 546 ? 16.125 -0.203 -23.312 1.00 85.06 546 GLU A N 1
ATOM 4386 C CA . GLU A 1 546 ? 15.081 0.135 -22.339 1.00 85.06 546 GLU A CA 1
ATOM 4387 C C . GLU A 1 546 ? 14.626 1.598 -22.428 1.00 85.06 546 GLU A C 1
ATOM 4389 O O . GLU A 1 546 ? 13.428 1.879 -22.297 1.00 85.06 546 GLU A O 1
ATOM 4394 N N . LYS A 1 547 ? 15.548 2.521 -22.726 1.00 84.50 547 LYS A N 1
ATOM 4395 C CA . LYS A 1 547 ? 15.230 3.929 -23.019 1.00 84.50 547 LYS A CA 1
ATOM 4396 C C . LYS A 1 547 ? 14.530 4.088 -24.368 1.00 84.50 547 LYS A C 1
ATOM 4398 O O . LYS A 1 547 ? 13.530 4.794 -24.466 1.00 84.50 547 LYS A O 1
ATOM 4403 N N . ALA A 1 548 ? 14.984 3.367 -25.391 1.00 87.75 548 ALA A N 1
ATOM 4404 C CA . ALA A 1 548 ? 14.436 3.427 -26.742 1.00 87.75 548 ALA A CA 1
ATOM 4405 C C . ALA A 1 548 ? 12.967 2.972 -26.827 1.00 87.75 548 ALA A C 1
ATOM 4407 O O . ALA A 1 548 ? 12.241 3.364 -27.744 1.00 87.75 548 ALA A O 1
ATOM 4408 N N . ARG A 1 549 ? 12.482 2.200 -25.846 1.00 83.81 549 ARG A N 1
ATOM 4409 C CA . ARG A 1 549 ? 11.055 1.860 -25.715 1.00 83.81 549 ARG A CA 1
ATOM 4410 C C . ARG A 1 549 ? 10.150 3.083 -25.550 1.00 83.81 549 ARG A C 1
ATOM 4412 O O . ARG A 1 549 ? 8.997 3.011 -25.962 1.00 83.81 549 ARG A O 1
ATOM 4419 N N . ALA A 1 550 ? 10.647 4.166 -24.949 1.00 78.25 550 ALA A N 1
ATOM 4420 C CA . ALA A 1 550 ? 9.884 5.400 -24.755 1.00 78.25 550 ALA A CA 1
ATOM 4421 C C . ALA A 1 550 ? 9.812 6.269 -26.023 1.00 78.25 550 ALA A C 1
ATOM 4423 O O . ALA A 1 550 ? 9.017 7.202 -26.083 1.00 78.25 550 ALA A O 1
ATOM 4424 N N . LEU A 1 551 ? 10.618 5.962 -27.045 1.00 82.38 551 LEU A N 1
ATOM 4425 C CA . LEU A 1 551 ? 10.632 6.706 -28.300 1.00 82.38 551 LEU A CA 1
ATOM 4426 C C . LEU A 1 551 ? 9.392 6.394 -29.144 1.00 82.38 551 LEU A C 1
ATOM 4428 O O . LEU A 1 551 ? 9.023 5.225 -29.325 1.00 82.38 551 LEU A O 1
ATOM 4432 N N . GLY A 1 552 ? 8.799 7.441 -29.716 1.00 78.69 552 GLY A N 1
ATOM 4433 C CA . GLY A 1 552 ? 7.706 7.354 -30.679 1.00 78.69 552 GLY A CA 1
ATOM 4434 C C . GLY A 1 552 ? 8.110 6.692 -32.001 1.00 78.69 552 GLY A C 1
ATOM 4435 O O . GLY A 1 552 ? 9.257 6.294 -32.220 1.00 78.69 552 GLY A O 1
ATOM 4436 N N . GLU A 1 553 ? 7.146 6.547 -32.907 1.00 79.62 553 GLU A N 1
ATOM 4437 C CA . GLU A 1 553 ? 7.395 5.994 -34.240 1.00 79.62 553 GLU A CA 1
ATOM 4438 C C . GLU A 1 553 ? 8.344 6.910 -35.037 1.00 79.62 553 GLU A C 1
ATOM 4440 O O . GLU A 1 553 ? 8.151 8.123 -35.091 1.00 79.62 553 GLU A O 1
ATOM 4445 N N . GLY A 1 554 ? 9.400 6.339 -35.627 1.00 82.81 554 GLY A N 1
ATOM 4446 C CA . GLY A 1 554 ? 10.402 7.084 -36.403 1.00 82.81 554 GLY A CA 1
ATOM 4447 C C . GLY A 1 554 ? 11.449 7.853 -35.585 1.00 82.81 554 GLY A C 1
ATOM 4448 O O . GLY A 1 554 ? 12.326 8.476 -36.180 1.00 82.81 554 GLY A O 1
ATOM 4449 N N . GLN A 1 555 ? 11.397 7.804 -34.252 1.00 87.50 555 GLN A N 1
ATOM 4450 C CA . GLN A 1 555 ? 12.423 8.391 -33.388 1.00 87.50 555 GLN A CA 1
ATOM 4451 C C . GLN A 1 555 ? 13.558 7.394 -33.114 1.00 87.50 555 GLN A C 1
ATOM 4453 O O . GLN A 1 555 ? 13.317 6.201 -32.913 1.00 87.50 555 GLN A O 1
ATOM 4458 N N . PHE A 1 556 ? 14.793 7.901 -33.084 1.00 89.69 556 PHE A N 1
ATOM 4459 C CA . PHE A 1 556 ? 16.010 7.114 -32.881 1.00 89.69 556 PHE A CA 1
ATOM 4460 C C . PHE A 1 556 ? 16.869 7.717 -31.769 1.00 89.69 556 PHE A C 1
ATOM 4462 O O . PHE A 1 556 ? 16.951 8.936 -31.636 1.00 89.69 556 PHE A O 1
ATOM 4469 N N . LEU A 1 557 ? 17.534 6.853 -31.007 1.00 91.94 557 LEU A N 1
ATOM 4470 C CA . LEU A 1 557 ? 18.605 7.210 -30.087 1.00 91.94 557 LEU A CA 1
ATOM 4471 C C . LEU A 1 557 ? 19.938 6.993 -30.803 1.00 91.94 557 LEU A C 1
ATOM 4473 O O . LEU A 1 557 ? 20.301 5.856 -31.102 1.00 91.94 557 LEU A O 1
ATOM 4477 N N . THR A 1 558 ? 20.647 8.077 -31.098 1.00 93.38 558 THR A N 1
ATOM 4478 C CA . THR A 1 558 ? 21.935 8.024 -31.801 1.00 93.38 558 THR A CA 1
ATOM 4479 C C . THR A 1 558 ? 23.080 8.176 -30.806 1.00 93.38 558 THR A C 1
ATOM 4481 O O . THR A 1 558 ? 23.083 9.094 -29.992 1.00 93.38 558 THR A O 1
ATOM 4484 N N . ILE A 1 559 ? 24.058 7.278 -30.880 1.00 93.62 559 ILE A N 1
ATOM 4485 C CA . ILE A 1 559 ? 25.236 7.225 -30.016 1.00 93.62 559 ILE A CA 1
ATOM 4486 C C . ILE A 1 559 ? 26.453 7.536 -30.877 1.00 93.62 559 ILE A C 1
ATOM 4488 O O . ILE A 1 559 ? 26.777 6.777 -31.792 1.00 93.62 559 ILE A O 1
ATOM 4492 N N . THR A 1 560 ? 27.126 8.639 -30.563 1.00 92.88 560 THR A N 1
ATOM 4493 C CA . THR A 1 560 ? 28.314 9.118 -31.276 1.00 92.88 560 THR A CA 1
ATOM 4494 C C . THR A 1 560 ? 29.502 9.276 -30.328 1.00 92.88 560 THR A C 1
ATOM 4496 O O . THR A 1 560 ? 29.311 9.599 -29.152 1.00 92.88 560 THR A O 1
ATOM 4499 N N . PRO A 1 561 ? 30.745 9.076 -30.800 1.00 92.06 561 PRO A N 1
ATOM 4500 C CA . PRO A 1 561 ? 31.929 9.384 -30.013 1.00 92.06 561 PRO A CA 1
ATOM 4501 C C . PRO A 1 561 ? 32.119 10.906 -29.865 1.00 92.06 561 PRO A C 1
ATOM 4503 O O . PRO A 1 561 ? 31.649 11.665 -30.714 1.00 92.06 561 PRO A O 1
ATOM 4506 N N . PRO A 1 562 ? 32.856 11.367 -28.838 1.00 88.38 562 PRO A N 1
ATOM 4507 C CA . PRO A 1 562 ? 33.330 12.747 -28.783 1.00 88.38 562 PRO A CA 1
ATOM 4508 C C . PRO A 1 562 ? 34.289 13.059 -29.943 1.00 88.38 562 PRO A C 1
ATOM 4510 O O . PRO A 1 562 ? 34.964 12.164 -30.466 1.00 88.38 562 PRO A O 1
ATOM 4513 N N . GLU A 1 563 ? 34.378 14.338 -30.319 1.00 86.06 563 GLU A N 1
ATOM 4514 C CA . GLU A 1 563 ? 35.286 14.804 -31.372 1.00 86.06 563 GLU A CA 1
ATOM 4515 C C . GLU A 1 563 ? 36.744 14.396 -31.094 1.00 86.06 563 GLU A C 1
ATOM 4517 O O . GLU A 1 563 ? 37.226 14.445 -29.962 1.00 86.06 563 GLU A O 1
ATOM 4522 N N . GLY A 1 564 ? 37.457 13.968 -32.141 1.00 82.81 564 GLY A N 1
ATOM 4523 C CA . GLY A 1 564 ? 38.871 13.581 -32.061 1.00 82.81 564 GLY A CA 1
ATOM 4524 C C . GLY A 1 564 ? 39.153 12.199 -31.454 1.00 82.81 564 GLY A C 1
ATOM 4525 O O . GLY A 1 564 ? 40.318 11.810 -31.358 1.00 82.81 564 GLY A O 1
ATOM 4526 N N . ARG A 1 565 ? 38.129 11.428 -31.063 1.00 85.69 565 ARG A N 1
ATOM 4527 C CA . ARG A 1 565 ? 38.307 10.055 -30.562 1.00 85.69 565 ARG A CA 1
ATOM 4528 C C . ARG A 1 565 ? 38.825 9.118 -31.660 1.00 85.69 565 ARG A C 1
ATOM 4530 O O . ARG A 1 565 ? 38.322 9.134 -32.777 1.00 85.69 565 ARG A O 1
ATOM 4537 N N . THR A 1 566 ? 39.795 8.268 -31.314 1.00 83.50 566 THR A N 1
ATOM 4538 C CA . THR A 1 566 ? 40.446 7.324 -32.248 1.00 83.50 566 THR A CA 1
ATOM 4539 C C . THR A 1 566 ? 40.263 5.845 -31.889 1.00 83.50 566 THR A C 1
ATOM 4541 O O . THR A 1 566 ? 40.462 4.988 -32.743 1.00 83.50 566 THR A O 1
ATOM 4544 N N . ASN A 1 567 ? 39.879 5.524 -30.647 1.00 85.94 567 ASN A N 1
ATOM 4545 C CA . ASN A 1 567 ? 39.579 4.158 -30.203 1.00 85.94 567 ASN A CA 1
ATOM 4546 C C . ASN A 1 567 ? 38.067 3.983 -30.000 1.00 85.94 567 ASN A C 1
ATOM 4548 O O . ASN A 1 567 ? 37.482 4.688 -29.174 1.00 85.94 567 ASN A O 1
ATOM 4552 N N . PHE A 1 568 ? 37.471 3.027 -30.715 1.00 90.00 568 PHE A N 1
ATOM 4553 C CA . PHE A 1 568 ? 36.028 2.767 -30.753 1.00 90.00 568 PHE A CA 1
ATOM 4554 C C . PHE A 1 568 ? 35.635 1.379 -30.218 1.00 90.00 568 PHE A C 1
ATOM 4556 O O . PHE A 1 568 ? 34.550 0.899 -30.521 1.00 90.00 568 PHE A O 1
ATOM 4563 N N . ASP A 1 569 ? 36.499 0.699 -29.459 1.00 87.75 569 ASP A N 1
ATOM 4564 C CA . ASP A 1 569 ? 36.277 -0.698 -29.049 1.00 87.75 569 ASP A CA 1
ATOM 4565 C C . ASP A 1 569 ? 34.981 -0.927 -28.242 1.00 87.75 569 ASP A C 1
ATOM 4567 O O . ASP A 1 569 ? 34.245 -1.888 -28.467 1.00 87.75 569 ASP A O 1
ATOM 4571 N N . ASP A 1 570 ? 34.636 0.016 -27.367 1.00 86.75 570 ASP A N 1
ATOM 4572 C CA . ASP A 1 570 ? 33.356 0.063 -26.652 1.00 86.75 570 ASP A CA 1
ATOM 4573 C C . ASP A 1 570 ? 32.154 0.186 -27.605 1.00 86.75 570 ASP A C 1
ATOM 4575 O O . ASP A 1 570 ? 31.175 -0.550 -27.465 1.00 86.75 570 ASP A O 1
ATOM 4579 N N . LEU A 1 571 ? 32.240 1.073 -28.602 1.00 91.81 571 LEU A N 1
ATOM 4580 C CA . LEU A 1 571 ? 31.199 1.271 -29.613 1.00 91.81 571 LEU A CA 1
ATOM 4581 C C . LEU A 1 571 ? 31.058 0.059 -30.540 1.00 91.81 571 LEU A C 1
ATOM 4583 O O . LEU A 1 571 ? 29.943 -0.259 -30.953 1.00 91.81 571 LEU A O 1
ATOM 4587 N N . ARG A 1 572 ? 32.152 -0.655 -30.831 1.00 93.31 572 ARG A N 1
ATOM 4588 C CA . ARG A 1 572 ? 32.109 -1.909 -31.596 1.00 93.31 572 ARG A CA 1
ATOM 4589 C C . ARG A 1 572 ? 31.349 -2.983 -30.843 1.00 93.31 572 ARG A C 1
ATOM 4591 O O . ARG A 1 572 ? 30.423 -3.573 -31.390 1.00 93.31 572 ARG A O 1
ATOM 4598 N N . HIS A 1 573 ? 31.700 -3.212 -29.578 1.00 92.25 573 HIS A N 1
ATOM 4599 C CA . HIS A 1 573 ? 30.999 -4.182 -28.740 1.00 92.25 573 HIS A CA 1
ATOM 4600 C C . HIS A 1 573 ? 29.518 -3.827 -28.567 1.00 92.25 573 HIS A C 1
ATOM 4602 O O . HIS A 1 573 ? 28.669 -4.711 -28.658 1.00 92.25 573 HIS A O 1
ATOM 4608 N N . LEU A 1 574 ? 29.200 -2.543 -28.398 1.00 92.19 574 LEU A N 1
ATOM 4609 C CA . LEU A 1 574 ? 27.826 -2.048 -28.375 1.00 92.19 574 LEU A CA 1
ATOM 4610 C C . LEU A 1 574 ? 27.076 -2.339 -29.686 1.00 92.19 574 LEU A C 1
ATOM 4612 O O . LEU A 1 574 ? 25.965 -2.865 -29.644 1.00 92.19 574 LEU A O 1
ATOM 4616 N N . GLN A 1 575 ? 27.682 -2.042 -30.842 1.00 92.69 575 GLN A N 1
ATOM 4617 C CA . GLN A 1 575 ? 27.100 -2.327 -32.157 1.00 92.69 575 GLN A CA 1
ATOM 4618 C C . GLN A 1 575 ? 26.823 -3.826 -32.328 1.00 92.69 575 GLN A C 1
ATOM 4620 O O . GLN A 1 575 ? 25.732 -4.191 -32.759 1.00 92.69 575 GLN A O 1
ATOM 4625 N N . VAL A 1 576 ? 27.767 -4.694 -31.947 1.00 92.75 576 VAL A N 1
ATOM 4626 C CA . VAL A 1 576 ? 27.566 -6.149 -31.999 1.00 92.75 576 VAL A CA 1
ATOM 4627 C C . VAL A 1 576 ? 26.387 -6.572 -31.116 1.00 92.75 576 VAL A C 1
ATOM 4629 O O . VAL A 1 576 ? 25.514 -7.302 -31.574 1.00 92.75 576 VAL A O 1
ATOM 4632 N N . GLU A 1 577 ? 26.294 -6.106 -29.871 1.00 91.62 577 GLU A N 1
ATOM 4633 C CA . GLU A 1 577 ? 25.184 -6.495 -28.985 1.00 91.62 577 GLU A CA 1
ATOM 4634 C C . GLU A 1 577 ? 23.815 -6.002 -29.493 1.00 91.62 577 GLU A C 1
ATOM 4636 O O . GLU A 1 577 ? 22.821 -6.719 -29.370 1.00 91.62 577 GLU A O 1
ATOM 4641 N N . LEU A 1 578 ? 23.753 -4.829 -30.134 1.00 90.25 578 LEU A N 1
ATOM 4642 C CA . LEU A 1 578 ? 22.526 -4.324 -30.763 1.00 90.25 578 LEU A CA 1
ATOM 4643 C C . LEU A 1 578 ? 22.116 -5.150 -31.993 1.00 90.25 578 LEU A C 1
ATOM 4645 O O . LEU A 1 578 ? 20.946 -5.520 -32.101 1.00 90.25 578 LEU A O 1
ATOM 4649 N N . MET A 1 579 ? 23.064 -5.495 -32.873 1.00 89.19 579 MET A N 1
ATOM 4650 C CA . MET A 1 579 ? 22.802 -6.293 -34.084 1.00 89.19 579 MET A CA 1
ATOM 4651 C C . MET A 1 579 ? 22.249 -7.686 -33.761 1.00 89.19 579 MET A C 1
ATOM 4653 O O . MET A 1 579 ? 21.347 -8.176 -34.437 1.00 89.19 579 MET A O 1
ATOM 4657 N N . PHE A 1 580 ? 22.780 -8.333 -32.720 1.00 88.75 580 PHE A N 1
ATOM 4658 C CA . PHE A 1 580 ? 22.365 -9.678 -32.303 1.00 88.75 580 PHE A CA 1
ATOM 4659 C C . PHE A 1 580 ? 21.191 -9.679 -31.307 1.00 88.75 580 PHE A C 1
ATOM 4661 O O . PHE A 1 580 ? 20.792 -10.740 -30.821 1.00 88.75 580 PHE A O 1
ATOM 4668 N N . SER A 1 581 ? 20.620 -8.513 -30.992 1.00 85.50 581 SER A N 1
ATOM 4669 C CA . SER A 1 581 ? 19.455 -8.423 -30.116 1.00 85.50 581 SER A CA 1
ATOM 4670 C C . SER A 1 581 ? 18.186 -8.913 -30.818 1.00 85.50 581 SER A C 1
ATOM 4672 O O . SER A 1 581 ? 17.932 -8.621 -31.984 1.00 85.50 581 SER A O 1
ATOM 4674 N N . THR A 1 582 ? 17.347 -9.632 -30.072 1.00 80.75 582 THR A N 1
ATOM 4675 C CA . THR A 1 582 ? 16.004 -10.050 -30.521 1.00 80.75 582 THR A CA 1
ATOM 4676 C C . THR A 1 582 ? 14.920 -9.039 -30.136 1.00 80.75 582 THR A C 1
ATOM 4678 O O . THR A 1 582 ? 13.755 -9.206 -30.502 1.00 80.75 582 THR A O 1
ATOM 4681 N N . ASP A 1 583 ? 15.280 -7.985 -29.396 1.00 82.25 583 ASP A N 1
ATOM 4682 C CA . ASP A 1 583 ? 14.355 -6.922 -29.020 1.00 82.25 583 ASP A CA 1
ATOM 4683 C C . ASP A 1 583 ? 14.134 -5.970 -30.197 1.00 82.25 583 ASP A C 1
ATOM 4685 O O . ASP A 1 583 ? 15.076 -5.372 -30.705 1.00 82.25 583 ASP A O 1
ATOM 4689 N N . ALA A 1 584 ? 12.879 -5.761 -30.599 1.00 81.25 584 ALA A N 1
ATOM 4690 C CA . ALA A 1 584 ? 12.540 -4.870 -31.709 1.00 81.25 584 ALA A CA 1
ATOM 4691 C C . ALA A 1 584 ? 13.019 -3.415 -31.515 1.00 81.25 584 ALA A C 1
ATOM 4693 O O . ALA A 1 584 ? 13.175 -2.692 -32.502 1.00 81.25 584 ALA A O 1
ATOM 4694 N N . ASN A 1 585 ? 13.250 -2.980 -30.269 1.00 85.88 585 ASN A N 1
ATOM 4695 C CA . ASN A 1 585 ? 13.752 -1.643 -29.952 1.00 85.88 585 ASN A CA 1
ATOM 4696 C C . ASN A 1 585 ? 15.252 -1.480 -30.224 1.00 85.88 585 ASN A C 1
ATOM 4698 O O . ASN A 1 585 ? 15.713 -0.341 -30.236 1.00 85.88 585 ASN A O 1
ATOM 4702 N N . SER A 1 586 ? 16.007 -2.552 -30.496 1.00 86.25 586 SER A N 1
ATOM 4703 C CA . SER A 1 586 ? 17.407 -2.429 -30.930 1.00 86.25 586 SER A CA 1
ATOM 4704 C C . SER A 1 586 ? 17.531 -1.568 -32.190 1.00 86.25 586 SER A C 1
ATOM 4706 O O . SER A 1 586 ? 18.388 -0.696 -32.248 1.00 86.25 586 SER A O 1
ATOM 4708 N N . ASN A 1 587 ? 16.585 -1.693 -33.128 1.00 84.56 587 ASN A N 1
ATOM 4709 C CA . ASN A 1 587 ? 16.525 -0.902 -34.366 1.00 84.56 587 ASN A CA 1
ATOM 4710 C C . ASN A 1 587 ? 16.313 0.606 -34.137 1.00 84.56 587 ASN A C 1
ATOM 4712 O O . ASN A 1 587 ? 16.489 1.411 -35.053 1.00 84.56 587 ASN A O 1
ATOM 4716 N N . LYS A 1 588 ? 15.881 1.002 -32.933 1.00 90.31 588 LYS A N 1
ATOM 4717 C CA . LYS A 1 588 ? 15.736 2.409 -32.544 1.00 90.31 588 LYS A CA 1
ATOM 4718 C C . LYS A 1 588 ? 17.034 2.994 -31.986 1.00 90.31 588 LYS A C 1
ATOM 4720 O O . LYS A 1 588 ? 17.081 4.197 -31.757 1.00 90.31 588 LYS A O 1
ATOM 4725 N N . VAL A 1 589 ? 18.070 2.186 -31.770 1.00 92.81 589 VAL A N 1
ATOM 4726 C CA . VAL A 1 589 ? 19.376 2.623 -31.270 1.00 92.81 589 VAL A CA 1
ATOM 4727 C C . VAL A 1 589 ? 20.387 2.552 -32.410 1.00 92.81 589 VAL A C 1
ATOM 4729 O O . VAL A 1 589 ? 20.573 1.501 -33.015 1.00 92.81 589 VAL A O 1
ATOM 4732 N N . ARG A 1 590 ? 21.046 3.669 -32.720 1.00 92.31 590 ARG A N 1
ATOM 4733 C CA . ARG A 1 590 ? 22.038 3.768 -33.799 1.00 92.31 590 ARG A CA 1
ATOM 4734 C C . ARG A 1 590 ? 23.396 4.130 -33.231 1.00 92.31 590 ARG A C 1
ATOM 4736 O O . ARG A 1 590 ? 23.506 5.101 -32.492 1.00 92.31 590 ARG A O 1
ATOM 4743 N N . VAL A 1 591 ? 24.426 3.379 -33.598 1.00 93.00 591 VAL A N 1
ATOM 4744 C CA . VAL A 1 591 ? 25.815 3.682 -33.232 1.00 93.00 591 VAL A CA 1
ATOM 4745 C C . VAL A 1 591 ? 26.522 4.239 -34.458 1.00 93.00 591 VAL A C 1
ATOM 4747 O O . VAL A 1 591 ? 26.619 3.546 -35.468 1.00 93.00 591 VAL A O 1
ATOM 4750 N N . GLU A 1 592 ? 27.025 5.464 -34.380 1.00 92.94 592 GLU A N 1
ATOM 4751 C CA . GLU A 1 592 ? 27.684 6.149 -35.495 1.00 92.94 592 GLU A CA 1
ATOM 4752 C C . GLU A 1 592 ? 29.079 6.614 -35.070 1.00 92.94 592 GLU A C 1
ATOM 4754 O O . GLU A 1 592 ? 29.232 7.278 -34.047 1.00 92.94 592 GLU A O 1
ATOM 4759 N N . TYR A 1 593 ? 30.112 6.271 -35.843 1.00 93.00 593 TYR A N 1
ATOM 4760 C CA . TYR A 1 593 ? 31.483 6.741 -35.622 1.00 93.00 593 TYR A CA 1
ATOM 4761 C C . TYR A 1 593 ? 32.276 6.802 -36.943 1.00 93.00 593 TYR A C 1
ATOM 4763 O O . TYR A 1 593 ? 31.917 6.117 -37.908 1.00 93.00 593 TYR A O 1
ATOM 4771 N N . PRO A 1 594 ? 33.341 7.629 -37.026 1.00 90.75 594 PRO A N 1
ATOM 4772 C CA . PRO A 1 594 ? 34.134 7.775 -38.246 1.00 90.75 594 PRO A CA 1
ATOM 4773 C C . PRO A 1 594 ? 34.677 6.436 -38.755 1.00 90.75 594 PRO A C 1
ATOM 4775 O O . PRO A 1 594 ? 35.225 5.657 -37.980 1.00 90.75 594 PRO A O 1
ATOM 4778 N N . ASN A 1 595 ? 34.567 6.193 -40.065 1.00 88.19 595 ASN A N 1
ATOM 4779 C CA . ASN A 1 595 ? 35.046 4.973 -40.725 1.00 88.19 595 ASN A CA 1
ATOM 4780 C C . ASN A 1 595 ? 34.442 3.660 -40.181 1.00 88.19 595 ASN A C 1
ATOM 4782 O O . ASN A 1 595 ? 35.083 2.620 -40.281 1.00 88.19 595 ASN A O 1
ATOM 4786 N N . LYS A 1 596 ? 33.205 3.682 -39.657 1.00 89.25 596 LYS A N 1
ATOM 4787 C CA . LYS A 1 596 ? 32.489 2.472 -39.209 1.00 89.25 596 LYS A CA 1
ATOM 4788 C C . LYS A 1 596 ? 32.335 1.411 -40.306 1.00 89.25 596 LYS A C 1
ATOM 4790 O O . LYS A 1 596 ? 32.521 0.234 -40.030 1.00 89.25 596 LYS A O 1
ATOM 4795 N N . ALA A 1 597 ? 31.969 1.817 -41.525 1.00 84.50 597 ALA A N 1
ATOM 4796 C CA . ALA A 1 597 ? 31.712 0.883 -42.625 1.00 84.50 597 ALA A CA 1
ATOM 4797 C C . ALA A 1 597 ? 32.945 0.034 -43.014 1.00 84.50 597 ALA A C 1
ATOM 4799 O O . ALA A 1 597 ? 32.778 -1.167 -43.149 1.00 84.50 597 ALA A O 1
ATOM 4800 N N . PRO A 1 598 ? 34.164 0.596 -43.149 1.00 87.94 598 PRO A N 1
ATOM 4801 C CA . PRO A 1 598 ? 35.377 -0.192 -43.408 1.00 87.94 598 PRO A CA 1
ATOM 4802 C C . PRO A 1 598 ? 36.112 -0.684 -42.136 1.00 87.94 598 PRO A C 1
ATOM 4804 O O . PRO A 1 598 ? 37.324 -0.894 -42.177 1.00 87.94 598 PRO A O 1
ATOM 4807 N N . ASP A 1 599 ? 35.453 -0.799 -40.977 1.00 91.25 599 ASP A N 1
ATOM 4808 C CA . ASP A 1 599 ? 36.117 -1.166 -39.714 1.00 91.25 599 ASP A CA 1
ATOM 4809 C C . ASP A 1 599 ? 36.354 -2.685 -39.596 1.00 91.25 599 ASP A C 1
ATOM 4811 O O . ASP A 1 599 ? 35.528 -3.421 -39.054 1.00 91.25 599 ASP A O 1
ATOM 4815 N N . GLU A 1 600 ? 37.530 -3.150 -40.032 1.00 92.38 600 GLU A N 1
ATOM 4816 C CA . GLU A 1 600 ? 37.928 -4.572 -39.999 1.00 92.38 600 GLU A CA 1
ATOM 4817 C C . GLU A 1 600 ? 37.814 -5.216 -38.600 1.00 92.38 600 GLU A C 1
ATOM 4819 O O . GLU A 1 600 ? 37.559 -6.417 -38.464 1.00 92.38 600 GLU A O 1
ATOM 4824 N N . GLN A 1 601 ? 38.008 -4.443 -37.522 1.00 92.69 601 GLN A N 1
ATOM 4825 C CA . GLN A 1 601 ? 37.886 -4.975 -36.160 1.00 92.69 601 GLN A CA 1
ATOM 4826 C C . GLN A 1 601 ? 36.425 -5.230 -35.790 1.00 92.69 601 GLN A C 1
ATOM 4828 O O . GLN A 1 601 ? 36.133 -6.229 -35.128 1.00 92.69 601 GLN A O 1
ATOM 4833 N N . LEU A 1 602 ? 35.513 -4.353 -36.220 1.00 93.12 602 LEU A N 1
ATOM 4834 C CA . LEU A 1 602 ? 34.078 -4.561 -36.053 1.00 93.12 602 LEU A CA 1
ATOM 4835 C C . LEU A 1 602 ? 33.620 -5.787 -36.850 1.00 93.12 602 LEU A C 1
ATOM 4837 O O . LEU A 1 602 ? 32.959 -6.652 -36.278 1.00 93.12 602 LEU A O 1
ATOM 4841 N N . GLU A 1 603 ? 34.018 -5.898 -38.119 1.00 92.06 603 GLU A N 1
ATOM 4842 C CA . GLU A 1 603 ? 33.690 -7.051 -38.971 1.00 92.06 603 GLU A CA 1
ATOM 4843 C C . GLU A 1 603 ? 34.128 -8.366 -38.318 1.00 92.06 603 GLU A C 1
ATOM 4845 O O . GLU A 1 603 ? 33.328 -9.290 -38.161 1.00 92.06 603 GLU A O 1
ATOM 4850 N N . LYS A 1 604 ? 35.366 -8.422 -37.812 1.00 93.81 604 LYS A N 1
ATOM 4851 C CA . LYS A 1 604 ? 35.886 -9.598 -37.104 1.00 93.81 604 LYS A CA 1
ATOM 4852 C C . LYS A 1 604 ? 35.070 -9.948 -35.856 1.00 93.81 604 LYS A C 1
ATOM 4854 O O . LYS A 1 604 ? 34.867 -11.128 -35.564 1.00 93.81 604 LYS A O 1
ATOM 4859 N N . LEU A 1 605 ? 34.619 -8.954 -35.089 1.00 93.62 605 LEU A N 1
ATOM 4860 C CA . LEU A 1 605 ? 33.775 -9.183 -33.911 1.00 93.62 605 LEU A CA 1
ATOM 4861 C C . LEU A 1 605 ? 32.382 -9.692 -34.301 1.00 93.62 605 LEU A C 1
ATOM 4863 O O . LEU A 1 605 ? 31.872 -10.606 -33.644 1.00 93.62 605 LEU A O 1
ATOM 4867 N N . ILE A 1 606 ? 31.789 -9.142 -35.366 1.00 93.44 606 ILE A N 1
ATOM 4868 C CA . ILE A 1 606 ? 30.504 -9.597 -35.910 1.00 93.44 606 ILE A CA 1
ATOM 4869 C C . ILE A 1 606 ? 30.624 -11.048 -36.368 1.00 93.44 606 ILE A C 1
ATOM 4871 O O . ILE A 1 606 ? 29.815 -11.873 -35.951 1.00 93.44 606 ILE A O 1
ATOM 4875 N N . GLU A 1 607 ? 31.656 -11.393 -37.139 1.00 92.56 607 GLU A N 1
ATOM 4876 C CA . GLU A 1 607 ? 31.890 -12.759 -37.615 1.00 92.56 607 GLU A CA 1
ATOM 4877 C C . GLU A 1 607 ? 32.059 -13.755 -36.467 1.00 92.56 607 GLU A C 1
ATOM 4879 O O . GLU A 1 607 ? 31.380 -14.781 -36.427 1.00 92.56 607 GLU A O 1
ATOM 4884 N N . GLN A 1 608 ? 32.903 -13.432 -35.482 1.00 93.44 608 GLN A N 1
ATOM 4885 C CA . GLN A 1 608 ? 33.110 -14.292 -34.315 1.00 93.44 608 GLN A CA 1
ATOM 4886 C C . GLN A 1 608 ? 31.829 -14.503 -33.505 1.00 93.44 608 GLN A C 1
ATOM 4888 O O . GLN A 1 608 ? 31.620 -15.577 -32.928 1.00 93.44 608 GLN A O 1
ATOM 4893 N N . ARG A 1 609 ? 30.987 -13.468 -33.394 1.00 92.06 609 ARG A N 1
ATOM 4894 C CA . ARG A 1 609 ? 29.699 -13.562 -32.703 1.00 92.06 609 ARG A CA 1
ATOM 4895 C C . ARG A 1 609 ? 28.698 -14.371 -33.521 1.00 92.06 609 ARG A C 1
ATOM 4897 O O . ARG A 1 609 ? 28.016 -15.217 -32.941 1.00 92.06 609 ARG A O 1
ATOM 4904 N N . LEU A 1 610 ? 28.670 -14.153 -34.834 1.00 92.88 610 LEU A N 1
ATOM 4905 C CA . LEU A 1 610 ? 27.824 -14.864 -35.781 1.00 92.88 610 LEU A CA 1
ATOM 4906 C C . LEU A 1 610 ? 28.107 -16.361 -35.740 1.00 92.88 610 LEU A C 1
ATOM 4908 O O . LEU A 1 610 ? 27.180 -17.135 -35.537 1.00 92.88 610 LEU A O 1
ATOM 4912 N N . ASP A 1 611 ? 29.373 -16.768 -35.833 1.00 92.25 611 ASP A N 1
ATOM 4913 C CA . ASP A 1 611 ? 29.763 -18.181 -35.805 1.00 92.25 611 ASP A CA 1
ATOM 4914 C C . ASP A 1 611 ? 29.299 -18.876 -34.525 1.00 92.25 611 ASP A C 1
ATOM 4916 O O . ASP A 1 611 ? 28.691 -19.946 -34.570 1.00 92.25 611 ASP A O 1
ATOM 4920 N N . LYS A 1 612 ? 29.480 -18.222 -33.374 1.00 91.69 612 LYS A N 1
ATOM 4921 C CA . LYS A 1 612 ? 29.020 -18.753 -32.084 1.00 91.69 612 LYS A CA 1
ATOM 4922 C C . LYS A 1 612 ? 27.501 -18.891 -32.004 1.00 91.69 612 LYS A C 1
ATOM 4924 O O . LYS A 1 612 ? 27.015 -19.881 -31.456 1.00 91.69 612 LYS A O 1
ATOM 4929 N N . GLU A 1 613 ? 26.742 -17.913 -32.498 1.00 90.12 613 GLU A N 1
ATOM 4930 C CA . GLU A 1 613 ? 25.277 -18.003 -32.505 1.00 90.12 613 GLU A CA 1
ATOM 4931 C C . GLU A 1 613 ? 24.788 -19.048 -33.519 1.00 90.12 613 GLU A C 1
ATOM 4933 O O . GLU A 1 613 ? 23.915 -19.842 -33.178 1.00 90.12 613 GLU A O 1
ATOM 4938 N N . LEU A 1 614 ? 25.398 -19.154 -34.703 1.00 90.69 614 LEU A N 1
ATOM 4939 C CA . LEU A 1 614 ? 25.076 -20.194 -35.687 1.00 90.69 614 LEU A CA 1
ATOM 4940 C C . LEU A 1 614 ? 25.345 -21.608 -35.142 1.00 90.69 614 LEU A C 1
ATOM 4942 O O . LEU A 1 614 ? 24.494 -22.489 -35.294 1.00 90.69 614 LEU A O 1
ATOM 4946 N N . GLU A 1 615 ? 26.463 -21.826 -34.440 1.00 90.81 615 GLU A N 1
ATOM 4947 C CA . GLU A 1 615 ? 26.747 -23.087 -33.738 1.00 90.81 615 GLU A CA 1
ATOM 4948 C C . GLU A 1 615 ? 25.717 -23.386 -32.639 1.00 90.81 615 GLU A C 1
ATOM 4950 O O . GLU A 1 615 ? 25.266 -24.523 -32.463 1.00 90.81 615 GLU A O 1
ATOM 4955 N N . ARG A 1 616 ? 25.336 -22.367 -31.862 1.00 90.06 616 ARG A N 1
ATOM 4956 C CA . ARG A 1 616 ? 24.321 -22.497 -30.812 1.00 90.06 616 ARG A CA 1
ATOM 4957 C C . ARG A 1 616 ? 22.953 -22.834 -31.403 1.00 90.06 616 ARG A C 1
ATOM 4959 O O . ARG A 1 616 ? 22.255 -23.691 -30.858 1.00 90.06 616 ARG A O 1
ATOM 4966 N N . PHE A 1 617 ? 22.569 -22.185 -32.498 1.00 89.25 617 PHE A N 1
ATOM 4967 C CA . PHE A 1 617 ? 21.317 -22.454 -33.197 1.00 89.25 617 PHE A CA 1
ATOM 4968 C C . PHE A 1 617 ? 21.301 -23.858 -33.776 1.00 89.25 617 PHE A C 1
ATOM 4970 O O . PHE A 1 617 ? 20.296 -24.542 -33.612 1.00 89.25 617 PHE A O 1
ATOM 4977 N N . ASP A 1 618 ? 22.412 -24.331 -34.340 1.00 88.12 618 ASP A N 1
ATOM 4978 C CA . ASP A 1 618 ? 22.523 -25.709 -34.813 1.00 88.12 618 ASP A CA 1
ATOM 4979 C C . ASP A 1 618 ? 22.293 -26.719 -33.680 1.00 88.12 618 ASP A C 1
ATOM 4981 O O . ASP A 1 618 ? 21.424 -27.589 -33.776 1.00 88.12 618 ASP A O 1
ATOM 4985 N N . LYS A 1 619 ? 22.949 -26.526 -32.529 1.00 89.19 619 LYS A N 1
ATOM 4986 C CA . LYS A 1 619 ? 22.713 -27.350 -31.330 1.00 89.19 619 LYS A CA 1
ATOM 4987 C C . LYS A 1 619 ? 21.252 -27.309 -30.870 1.00 89.19 619 LYS A C 1
ATOM 4989 O O . LYS A 1 619 ? 20.692 -28.346 -30.504 1.00 89.19 619 LYS A O 1
ATOM 4994 N N . ASN A 1 620 ? 20.615 -26.137 -30.889 1.00 88.81 620 ASN A N 1
ATOM 4995 C CA . ASN A 1 620 ? 19.203 -25.993 -30.529 1.00 88.81 620 ASN A CA 1
ATOM 4996 C C . ASN A 1 620 ? 18.292 -26.720 -31.521 1.00 88.81 620 ASN A C 1
ATOM 4998 O O . ASN A 1 620 ? 17.416 -27.475 -31.099 1.00 88.81 620 ASN A O 1
ATOM 5002 N N . VAL A 1 621 ? 18.504 -26.541 -32.824 1.00 88.00 621 VAL A N 1
ATOM 5003 C CA . VAL A 1 621 ? 17.739 -27.217 -33.874 1.00 88.00 621 VAL A CA 1
ATOM 5004 C C . VAL A 1 621 ? 17.878 -28.729 -33.729 1.00 88.00 621 VAL A C 1
ATOM 5006 O O . VAL A 1 621 ? 16.864 -29.422 -33.644 1.00 88.00 621 VAL A O 1
ATOM 5009 N N . GLN A 1 622 ? 19.096 -29.252 -33.575 1.00 87.00 622 GLN A N 1
ATOM 5010 C CA . GLN A 1 622 ? 19.338 -30.678 -33.342 1.00 87.00 622 GLN A CA 1
ATOM 5011 C C . GLN A 1 622 ? 18.654 -31.193 -32.069 1.00 87.00 622 GLN A C 1
ATOM 5013 O O . GLN A 1 622 ? 18.107 -32.293 -32.063 1.00 87.00 622 GLN A O 1
ATOM 5018 N N . LYS A 1 623 ? 18.653 -30.416 -30.981 1.00 87.88 623 LYS A N 1
ATOM 5019 C CA . LYS A 1 623 ? 17.984 -30.789 -29.726 1.00 87.88 623 LYS A CA 1
ATOM 5020 C C . LYS A 1 623 ? 16.462 -30.819 -29.874 1.00 87.88 623 LYS A C 1
ATOM 5022 O O . LYS A 1 623 ? 15.822 -31.754 -29.399 1.00 87.88 623 LYS A O 1
ATOM 5027 N N . PHE A 1 624 ? 15.880 -29.799 -30.502 1.00 86.19 624 PHE A N 1
ATOM 5028 C CA . PHE A 1 624 ? 14.433 -29.584 -30.527 1.00 86.19 624 PHE A CA 1
ATOM 5029 C C . PHE A 1 624 ? 13.710 -30.249 -31.702 1.00 86.19 624 PHE A C 1
ATOM 5031 O O . PHE A 1 624 ? 12.478 -30.305 -31.663 1.00 86.19 624 PHE A O 1
ATOM 5038 N N . SER A 1 625 ? 14.434 -30.745 -32.708 1.00 86.06 625 SER A N 1
ATOM 5039 C CA . SER A 1 625 ? 13.876 -31.482 -33.854 1.00 86.06 625 SER A CA 1
ATOM 5040 C C . SER A 1 625 ? 13.811 -33.002 -33.655 1.00 86.06 625 SER A C 1
ATOM 5042 O O . SER A 1 625 ? 13.120 -33.675 -34.415 1.00 86.06 625 SER A O 1
ATOM 5044 N N . LYS A 1 626 ? 14.458 -33.562 -32.622 1.00 84.31 626 LYS A N 1
ATOM 5045 C CA . LYS A 1 626 ? 14.384 -35.004 -32.318 1.00 84.31 626 LYS A CA 1
ATOM 5046 C C . LYS A 1 626 ? 12.949 -35.457 -32.043 1.00 84.31 626 LYS A C 1
ATOM 5048 O O . LYS A 1 626 ? 12.235 -34.814 -31.274 1.00 84.31 626 LYS A O 1
ATOM 5053 N N . ASN A 1 627 ? 12.576 -36.607 -32.607 1.00 81.06 627 ASN A N 1
ATOM 5054 C CA . ASN A 1 627 ? 11.284 -37.281 -32.410 1.00 81.06 627 ASN A CA 1
ATOM 5055 C C . ASN A 1 627 ? 10.061 -36.410 -32.743 1.00 81.06 627 ASN A C 1
ATOM 5057 O O . ASN A 1 627 ? 9.009 -36.540 -32.116 1.00 81.06 627 ASN A O 1
ATOM 5061 N N . LYS A 1 628 ? 10.192 -35.501 -33.712 1.00 85.69 628 LYS A N 1
ATOM 5062 C CA . LYS A 1 628 ? 9.088 -34.671 -34.194 1.00 85.69 628 LYS A CA 1
ATOM 5063 C C . LYS A 1 628 ? 8.871 -34.897 -35.680 1.00 85.69 628 LYS A C 1
ATOM 5065 O O . LYS A 1 628 ? 9.787 -35.261 -36.399 1.00 85.69 628 LYS A O 1
ATOM 5070 N N . THR A 1 629 ? 7.653 -34.625 -36.128 1.00 84.50 629 THR A N 1
ATOM 5071 C CA . THR A 1 629 ? 7.279 -34.582 -37.551 1.00 84.50 629 THR A CA 1
ATOM 5072 C C . THR A 1 629 ? 7.144 -33.147 -38.064 1.00 84.50 629 THR A C 1
ATOM 5074 O O . THR A 1 629 ? 7.138 -32.911 -39.269 1.00 84.50 629 THR A O 1
ATOM 5077 N N . LYS A 1 630 ? 7.072 -32.171 -37.147 1.00 88.81 630 LYS A N 1
ATOM 5078 C CA . LYS A 1 630 ? 6.929 -30.742 -37.438 1.00 88.81 630 LYS A CA 1
ATOM 5079 C C . LYS A 1 630 ? 7.963 -29.931 -36.666 1.00 88.81 630 LYS A C 1
ATOM 5081 O O . LYS A 1 630 ? 8.177 -30.185 -35.476 1.00 88.81 630 LYS A O 1
ATOM 5086 N N . PHE A 1 631 ? 8.544 -28.925 -37.308 1.00 89.88 631 PHE A N 1
ATOM 5087 C CA . PHE A 1 631 ? 9.466 -27.991 -36.671 1.00 89.88 631 PHE A CA 1
ATOM 5088 C C . PHE A 1 631 ? 9.111 -26.544 -37.007 1.00 89.88 631 PHE A C 1
ATOM 5090 O O . PHE A 1 631 ? 8.849 -26.206 -38.159 1.00 89.88 631 PHE A O 1
ATOM 5097 N N . THR A 1 632 ? 9.140 -25.679 -35.994 1.00 89.25 632 THR A N 1
ATOM 5098 C CA . THR A 1 632 ? 8.968 -24.237 -36.174 1.00 89.25 632 THR A CA 1
ATOM 5099 C C . THR A 1 632 ? 10.267 -23.545 -35.798 1.00 89.25 632 THR A C 1
ATOM 5101 O O . THR A 1 632 ? 10.664 -23.579 -34.633 1.00 89.25 632 THR A O 1
ATOM 5104 N N . PHE A 1 633 ? 10.905 -22.892 -36.764 1.00 88.06 633 PHE A N 1
ATOM 5105 C CA . PHE A 1 633 ? 12.009 -21.982 -36.503 1.00 88.06 633 PHE A CA 1
ATOM 5106 C C . PHE A 1 633 ? 11.494 -20.785 -35.698 1.00 88.06 633 PHE A C 1
ATOM 5108 O O . PHE A 1 633 ? 10.500 -20.149 -36.056 1.00 88.06 633 PHE A O 1
ATOM 5115 N N . THR A 1 634 ? 12.171 -20.502 -34.590 1.00 86.69 634 THR A N 1
ATOM 5116 C CA . THR A 1 634 ? 11.876 -19.391 -33.675 1.00 86.69 634 THR A CA 1
ATOM 5117 C C . THR A 1 634 ? 13.127 -18.541 -33.474 1.00 86.69 634 THR A C 1
ATOM 5119 O O . THR A 1 634 ? 14.179 -18.842 -34.040 1.00 86.69 634 THR A O 1
ATOM 5122 N N . GLU A 1 635 ? 13.063 -17.524 -32.615 1.00 82.75 635 GLU A N 1
ATOM 5123 C CA . GLU A 1 635 ? 14.253 -16.751 -32.242 1.00 82.75 635 GLU A CA 1
ATOM 5124 C C . GLU A 1 635 ? 15.380 -17.615 -31.666 1.00 82.75 635 GLU A C 1
ATOM 5126 O O . GLU A 1 635 ? 16.547 -17.405 -31.984 1.00 82.75 635 GLU A O 1
ATOM 5131 N N . ALA A 1 636 ? 15.041 -18.674 -30.923 1.00 81.50 636 ALA A N 1
ATOM 5132 C CA . ALA A 1 636 ? 16.013 -19.634 -30.393 1.00 81.50 636 ALA A CA 1
ATOM 5133 C C . ALA A 1 636 ? 16.708 -20.486 -31.477 1.00 81.50 636 ALA A C 1
ATOM 5135 O O . ALA A 1 636 ? 17.664 -21.206 -31.178 1.00 81.50 636 ALA A O 1
ATOM 5136 N N . SER A 1 637 ? 16.213 -20.427 -32.715 1.00 84.56 637 SER A N 1
ATOM 5137 C CA . SER A 1 637 ? 16.745 -21.110 -33.898 1.00 84.56 637 SER A CA 1
ATOM 5138 C C . SER A 1 637 ? 17.257 -20.121 -34.954 1.00 84.56 637 SER A C 1
ATOM 5140 O O . SER A 1 637 ? 17.459 -20.523 -36.093 1.00 84.56 637 SER A O 1
ATOM 5142 N N . GLY A 1 638 ? 17.442 -18.842 -34.598 1.00 80.94 638 GLY A N 1
ATOM 5143 C CA . GLY A 1 638 ? 18.108 -17.851 -35.449 1.00 80.94 638 GLY A CA 1
ATOM 5144 C C . GLY A 1 638 ? 17.234 -17.119 -36.467 1.00 80.94 638 GLY A C 1
ATOM 5145 O O . GLY A 1 638 ? 17.771 -16.531 -37.401 1.00 80.94 638 GLY A O 1
ATOM 5146 N N . VAL A 1 639 ? 15.902 -17.116 -36.317 1.00 83.50 639 VAL A N 1
ATOM 5147 C CA . VAL A 1 639 ? 15.009 -16.452 -37.294 1.00 83.50 639 VAL A CA 1
ATOM 5148 C C . VAL A 1 639 ? 15.252 -14.943 -37.418 1.00 83.50 639 VAL A C 1
ATOM 5150 O O . VAL A 1 639 ? 15.169 -14.432 -38.536 1.00 83.50 639 VAL A O 1
ATOM 5153 N N . HIS A 1 640 ? 15.588 -14.229 -36.334 1.00 81.81 640 HIS A N 1
ATOM 5154 C CA . HIS A 1 640 ? 15.942 -12.801 -36.399 1.00 81.81 640 HIS A CA 1
ATOM 5155 C C . HIS A 1 640 ? 17.101 -12.506 -37.356 1.00 81.81 640 HIS A C 1
ATOM 5157 O O . HIS A 1 640 ? 17.052 -11.489 -38.045 1.00 81.81 640 HIS A O 1
ATOM 5163 N N . LEU A 1 641 ? 18.106 -13.386 -37.459 1.00 85.81 641 LEU A N 1
ATOM 5164 C CA . LEU A 1 641 ? 19.275 -13.147 -38.314 1.00 85.81 641 LEU A CA 1
ATOM 5165 C C . LEU A 1 641 ? 18.912 -13.099 -39.804 1.00 85.81 641 LEU A C 1
ATOM 5167 O O . LEU A 1 641 ? 19.474 -12.317 -40.561 1.00 85.81 641 LEU A O 1
ATOM 5171 N N . ILE A 1 642 ? 17.929 -13.897 -40.230 1.00 80.06 642 ILE A N 1
ATOM 5172 C CA . ILE A 1 642 ? 17.515 -14.000 -41.639 1.00 80.06 642 ILE A CA 1
ATOM 5173 C C . ILE A 1 642 ? 16.928 -12.678 -42.155 1.00 80.06 642 ILE A C 1
ATOM 5175 O O . ILE A 1 642 ? 17.028 -12.372 -43.339 1.00 80.06 642 ILE A O 1
ATOM 5179 N N . ARG A 1 643 ? 16.275 -11.896 -41.289 1.00 71.94 643 ARG A N 1
ATOM 5180 C CA . ARG A 1 643 ? 15.508 -10.703 -41.688 1.00 71.94 643 ARG A CA 1
ATOM 5181 C C . ARG A 1 643 ? 16.095 -9.389 -41.194 1.00 71.94 643 ARG A C 1
ATOM 5183 O O . ARG A 1 643 ? 15.545 -8.342 -41.527 1.00 71.94 643 ARG A O 1
ATOM 5190 N N . ASN A 1 644 ? 17.154 -9.433 -40.396 1.00 77.50 644 ASN A N 1
ATOM 5191 C CA . ASN A 1 644 ? 17.770 -8.223 -39.892 1.00 77.50 644 ASN A CA 1
ATOM 5192 C C . ASN A 1 644 ? 18.634 -7.583 -41.011 1.00 77.50 644 ASN A C 1
ATOM 5194 O O . ASN A 1 644 ? 19.563 -8.233 -41.502 1.00 77.50 644 ASN A O 1
ATOM 5198 N N . PRO A 1 645 ? 18.313 -6.344 -41.446 1.00 77.94 645 PRO A N 1
ATOM 5199 C CA . PRO A 1 645 ? 19.044 -5.651 -42.508 1.00 77.94 645 PRO A CA 1
ATOM 5200 C C . PRO A 1 645 ? 20.516 -5.400 -42.164 1.00 77.94 645 PRO A C 1
ATOM 5202 O O . PRO A 1 645 ? 21.327 -5.307 -43.080 1.00 77.94 645 PRO A O 1
ATOM 5205 N N . ASP A 1 646 ? 20.880 -5.377 -40.881 1.00 79.94 646 ASP A N 1
ATOM 5206 C CA . ASP A 1 646 ? 22.269 -5.216 -40.443 1.00 79.94 646 ASP A CA 1
ATOM 5207 C C . ASP A 1 646 ? 23.153 -6.417 -40.825 1.00 79.94 646 ASP A C 1
ATOM 5209 O O . ASP A 1 646 ? 24.374 -6.309 -40.838 1.00 79.94 646 ASP A O 1
ATOM 5213 N N . PHE A 1 647 ? 22.560 -7.567 -41.169 1.00 85.69 647 PHE A N 1
ATOM 5214 C CA . PHE A 1 647 ? 23.290 -8.751 -41.631 1.00 85.69 647 PHE A CA 1
ATOM 5215 C C . PHE A 1 647 ? 23.349 -8.876 -43.153 1.00 85.69 647 PHE A C 1
ATOM 5217 O O . PHE A 1 647 ? 23.601 -9.976 -43.641 1.00 85.69 647 PHE A O 1
ATOM 5224 N N . ILE A 1 648 ? 23.099 -7.805 -43.917 1.00 83.88 648 ILE A N 1
ATOM 5225 C CA . ILE A 1 648 ? 23.067 -7.864 -45.388 1.00 83.88 648 ILE A CA 1
ATOM 5226 C C . ILE A 1 648 ? 24.334 -8.505 -45.978 1.00 83.88 648 ILE A C 1
ATOM 5228 O O . ILE A 1 648 ? 24.219 -9.396 -46.817 1.00 83.88 648 ILE A O 1
ATOM 5232 N N . ASP A 1 649 ? 25.508 -8.159 -45.445 1.00 84.94 649 ASP A N 1
ATOM 5233 C CA . ASP A 1 649 ? 26.808 -8.671 -45.902 1.00 84.94 649 ASP A CA 1
ATOM 5234 C C . ASP A 1 649 ? 27.086 -10.119 -45.453 1.00 84.94 649 ASP A C 1
ATOM 5236 O O . ASP A 1 649 ? 27.960 -10.795 -45.990 1.00 84.94 649 ASP A O 1
ATOM 5240 N N . TYR A 1 650 ? 26.301 -10.638 -44.503 1.00 88.62 650 TYR A N 1
ATOM 5241 C CA . TYR A 1 650 ? 26.424 -11.994 -43.957 1.00 88.62 650 TYR A CA 1
ATOM 5242 C C . TYR A 1 650 ? 25.259 -12.915 -44.354 1.00 88.62 650 TYR A C 1
ATOM 5244 O O . TYR A 1 650 ? 25.201 -14.068 -43.907 1.00 88.62 650 TYR A O 1
ATOM 5252 N N . GLN A 1 651 ? 24.327 -12.434 -45.187 1.00 86.75 651 GLN A N 1
ATOM 5253 C CA . GLN A 1 651 ? 23.114 -13.168 -45.559 1.00 86.75 651 GLN A CA 1
ATOM 5254 C C . GLN A 1 651 ? 23.421 -14.526 -46.186 1.00 86.75 651 GLN A C 1
ATOM 5256 O O . GLN A 1 651 ? 22.788 -15.510 -45.810 1.00 86.75 651 GLN A O 1
ATOM 5261 N N . ASP A 1 652 ? 24.415 -14.611 -47.071 1.00 87.75 652 ASP A N 1
ATOM 5262 C CA . ASP A 1 652 ? 24.779 -15.867 -47.737 1.00 87.75 652 ASP A CA 1
ATOM 5263 C C . ASP A 1 652 ? 25.206 -16.943 -46.727 1.00 87.75 652 ASP A C 1
ATOM 5265 O O . ASP A 1 652 ? 24.762 -18.090 -46.800 1.00 87.75 652 ASP A O 1
ATOM 5269 N N . LYS A 1 653 ? 26.008 -16.559 -45.726 1.00 89.06 653 LYS A N 1
ATOM 5270 C CA . LYS A 1 653 ? 26.486 -17.452 -44.660 1.00 89.06 653 LYS A CA 1
ATOM 5271 C C . LYS A 1 653 ? 25.343 -17.913 -43.751 1.00 89.06 653 LYS A C 1
ATOM 5273 O O . LYS A 1 653 ? 25.245 -19.096 -43.427 1.00 89.06 653 LYS A O 1
ATOM 5278 N N . ILE A 1 654 ? 24.456 -16.994 -43.363 1.00 89.81 654 ILE A N 1
ATOM 5279 C CA . ILE A 1 654 ? 23.277 -17.298 -42.535 1.00 89.81 654 ILE A CA 1
ATOM 5280 C C . ILE A 1 654 ? 22.320 -18.232 -43.287 1.00 89.81 654 ILE A C 1
ATOM 5282 O O . ILE A 1 654 ? 21.853 -19.226 -42.727 1.00 89.81 654 ILE A O 1
ATOM 5286 N N . GLN A 1 655 ? 22.038 -17.936 -44.557 1.00 89.25 655 GLN A N 1
ATOM 5287 C CA . GLN A 1 655 ? 21.140 -18.731 -45.390 1.00 89.25 655 GLN A CA 1
ATOM 5288 C C . GLN A 1 655 ? 21.699 -20.128 -45.658 1.00 89.25 655 GLN A C 1
ATOM 5290 O O . GLN A 1 655 ? 20.945 -21.093 -45.545 1.00 89.25 655 GLN A O 1
ATOM 5295 N N . ASP A 1 656 ? 22.996 -20.270 -45.953 1.00 89.31 656 ASP A N 1
ATOM 5296 C CA . ASP A 1 656 ? 23.628 -21.586 -46.119 1.00 89.31 656 ASP A CA 1
ATOM 5297 C C . ASP A 1 656 ? 23.450 -22.449 -44.861 1.00 89.31 656 ASP A C 1
ATOM 5299 O O . ASP A 1 656 ? 22.987 -23.588 -44.953 1.00 89.31 656 ASP A O 1
ATOM 5303 N N . GLN A 1 657 ? 23.699 -21.887 -43.673 1.00 89.12 657 GLN A N 1
ATOM 5304 C CA . GLN A 1 657 ? 23.538 -22.607 -42.408 1.00 89.12 657 GLN A CA 1
ATOM 5305 C C . GLN A 1 657 ? 22.084 -23.038 -42.155 1.00 89.12 657 GLN A C 1
ATOM 5307 O O . GLN A 1 657 ? 21.832 -24.191 -41.799 1.00 89.12 657 GLN A O 1
ATOM 5312 N N . VAL A 1 658 ? 21.110 -22.145 -42.357 1.00 89.56 658 VAL A N 1
ATOM 5313 C CA . VAL A 1 658 ? 19.682 -22.467 -42.173 1.00 89.56 658 VAL A CA 1
ATOM 5314 C C . VAL A 1 658 ? 19.223 -23.520 -43.187 1.00 89.56 658 VAL A C 1
ATOM 5316 O O . VAL A 1 658 ? 18.514 -24.462 -42.827 1.00 89.56 658 VAL A O 1
ATOM 5319 N N . ASN A 1 659 ? 19.671 -23.421 -44.440 1.00 91.44 659 ASN A N 1
ATOM 5320 C CA . ASN A 1 659 ? 19.366 -24.400 -45.481 1.00 91.44 659 ASN A CA 1
ATOM 5321 C C . ASN A 1 659 ? 19.953 -25.783 -45.150 1.00 91.44 659 ASN A C 1
ATOM 5323 O O . ASN A 1 659 ? 19.259 -26.792 -45.299 1.00 91.44 659 ASN A O 1
ATOM 5327 N N . ARG A 1 660 ? 21.184 -25.851 -44.623 1.00 90.00 660 ARG A N 1
ATOM 5328 C CA . ARG A 1 660 ? 21.776 -27.103 -44.118 1.00 90.00 660 ARG A CA 1
ATOM 5329 C C . ARG A 1 660 ? 20.968 -27.690 -42.966 1.00 90.00 660 ARG A C 1
ATOM 5331 O O . ARG A 1 660 ? 20.675 -28.881 -42.988 1.00 90.00 660 ARG A O 1
ATOM 5338 N N . GLN A 1 661 ? 20.552 -26.866 -42.004 1.00 90.44 661 GLN A N 1
ATOM 5339 C CA . GLN A 1 661 ? 19.722 -27.301 -40.875 1.00 90.44 661 GLN A CA 1
ATOM 5340 C C . GLN A 1 661 ? 18.377 -27.876 -41.330 1.00 90.44 661 GLN A C 1
ATOM 5342 O O . GLN A 1 661 ? 17.937 -28.899 -40.807 1.00 90.44 661 GLN A O 1
ATOM 5347 N N . ILE A 1 662 ? 17.729 -27.250 -42.316 1.00 91.12 662 ILE A N 1
ATOM 5348 C CA . ILE A 1 662 ? 16.487 -27.750 -42.922 1.00 91.12 662 ILE A CA 1
ATOM 5349 C C . ILE A 1 662 ? 16.701 -29.146 -43.514 1.00 91.12 662 ILE A C 1
ATOM 5351 O O . ILE A 1 662 ? 15.961 -30.075 -43.187 1.00 91.12 662 ILE A O 1
ATOM 5355 N N . VAL A 1 663 ? 17.730 -29.308 -44.348 1.00 90.62 663 VAL A N 1
ATOM 5356 C CA . VAL A 1 663 ? 18.051 -30.591 -44.987 1.00 90.62 663 VAL A CA 1
ATOM 5357 C C . VAL A 1 663 ? 18.396 -31.661 -43.948 1.00 90.62 663 VAL A C 1
ATOM 5359 O O . VAL A 1 663 ? 17.906 -32.791 -44.031 1.00 90.62 663 VAL A O 1
ATOM 5362 N N . ASP A 1 664 ? 19.179 -31.315 -42.930 1.00 89.31 664 ASP A N 1
ATOM 5363 C CA . ASP A 1 664 ? 19.535 -32.223 -41.841 1.00 89.31 664 ASP A CA 1
ATOM 5364 C C . ASP A 1 664 ? 18.310 -32.662 -41.032 1.00 89.31 664 ASP A C 1
ATOM 5366 O O . ASP A 1 664 ? 18.158 -33.847 -40.735 1.00 89.31 664 ASP A O 1
ATOM 5370 N N . MET A 1 665 ? 17.394 -31.747 -40.712 1.00 91.25 665 MET A N 1
ATOM 5371 C CA . MET A 1 665 ? 16.153 -32.082 -40.011 1.00 91.25 665 MET A CA 1
ATOM 5372 C C . MET A 1 665 ? 15.267 -33.041 -40.809 1.00 91.25 665 MET A C 1
ATOM 5374 O O . MET A 1 665 ? 14.718 -33.984 -40.236 1.00 91.25 665 MET A O 1
ATOM 5378 N N . ILE A 1 666 ? 15.137 -32.828 -42.120 1.00 90.19 666 ILE A N 1
ATOM 5379 C CA . ILE A 1 666 ? 14.353 -33.712 -42.992 1.00 90.19 666 ILE A CA 1
ATOM 5380 C C . ILE A 1 666 ? 14.994 -35.104 -43.033 1.00 90.19 666 ILE A C 1
ATOM 5382 O O . ILE A 1 666 ? 14.322 -36.115 -42.842 1.00 90.19 666 ILE A O 1
ATOM 5386 N N . THR A 1 667 ? 16.309 -35.166 -43.240 1.00 88.75 667 THR A N 1
ATOM 5387 C CA . THR A 1 667 ? 16.991 -36.422 -43.584 1.00 88.75 667 THR A CA 1
ATOM 5388 C C . THR A 1 667 ? 17.491 -37.235 -42.397 1.00 88.75 667 THR A C 1
ATOM 5390 O O . THR A 1 667 ? 17.643 -38.451 -42.523 1.00 88.75 667 THR A O 1
ATOM 5393 N N . LYS A 1 668 ? 17.757 -36.598 -41.252 1.00 86.12 668 LYS A N 1
ATOM 5394 C CA . LYS A 1 668 ? 18.186 -37.271 -40.014 1.00 86.12 668 LYS A CA 1
ATOM 5395 C C . LYS A 1 668 ? 17.027 -37.483 -39.043 1.00 86.12 668 LYS A C 1
ATOM 5397 O O . LYS A 1 668 ? 16.997 -38.509 -38.372 1.00 86.12 668 LYS A O 1
ATOM 5402 N N . ASN A 1 669 ? 16.081 -36.542 -38.982 1.00 85.50 669 ASN A N 1
ATOM 5403 C CA . ASN A 1 669 ? 15.020 -36.537 -37.967 1.00 85.50 669 ASN A CA 1
ATOM 5404 C C . ASN A 1 669 ? 13.612 -36.784 -38.534 1.00 85.50 669 ASN A C 1
ATOM 5406 O O . ASN A 1 669 ? 12.670 -36.884 -37.754 1.00 85.50 669 ASN A O 1
ATOM 5410 N N . GLY A 1 670 ? 13.458 -36.911 -39.859 1.00 86.12 670 GLY A N 1
ATOM 5411 C CA . GLY A 1 670 ? 12.174 -37.229 -40.493 1.00 86.12 670 GLY A CA 1
ATOM 5412 C C . GLY A 1 670 ? 11.142 -36.101 -40.411 1.00 86.12 670 GLY A C 1
ATOM 5413 O O . GLY A 1 670 ? 9.941 -36.368 -40.400 1.00 86.12 670 GLY A O 1
ATOM 5414 N N . ILE A 1 671 ? 11.590 -34.845 -40.318 1.00 90.06 671 ILE A N 1
ATOM 5415 C CA . ILE A 1 671 ? 10.699 -33.680 -40.293 1.00 90.06 671 ILE A CA 1
ATOM 5416 C C . ILE A 1 671 ? 10.059 -33.495 -41.670 1.00 90.06 671 ILE A C 1
ATOM 5418 O O . ILE A 1 671 ? 10.764 -33.397 -42.670 1.00 90.06 671 ILE A O 1
ATOM 5422 N N . THR A 1 672 ? 8.729 -33.399 -41.711 1.00 86.19 672 THR A N 1
ATOM 5423 C CA . THR A 1 672 ? 7.962 -33.222 -42.956 1.00 86.19 672 THR A CA 1
ATOM 5424 C C . THR A 1 672 ? 7.279 -31.859 -43.055 1.00 86.19 672 THR A C 1
ATOM 5426 O O . THR A 1 672 ? 6.960 -31.409 -44.147 1.00 86.19 672 THR A O 1
ATOM 5429 N N . GLU A 1 673 ? 7.078 -31.159 -41.935 1.00 86.69 673 GLU A N 1
ATOM 5430 C CA . GLU A 1 673 ? 6.483 -29.816 -41.915 1.00 86.69 673 GLU A CA 1
ATOM 5431 C C . GLU A 1 673 ? 7.430 -28.807 -41.260 1.00 86.69 673 GLU A C 1
ATOM 5433 O O . GLU A 1 673 ? 7.842 -28.986 -40.109 1.00 86.69 673 GLU A O 1
ATOM 5438 N N . ILE A 1 674 ? 7.745 -27.725 -41.976 1.00 87.31 674 ILE A N 1
ATOM 5439 C CA . ILE A 1 674 ? 8.656 -26.671 -41.520 1.00 87.31 674 ILE A CA 1
ATOM 5440 C C . ILE A 1 674 ? 7.924 -25.335 -41.542 1.00 87.31 674 ILE A C 1
ATOM 5442 O O . ILE A 1 674 ? 7.327 -24.959 -42.544 1.00 87.31 674 ILE A O 1
ATOM 5446 N N . LYS A 1 675 ? 7.974 -24.612 -40.424 1.00 86.69 675 LYS A N 1
ATOM 5447 C CA . LYS A 1 675 ? 7.346 -23.296 -40.259 1.00 86.69 675 LYS A CA 1
ATOM 5448 C C . LYS A 1 675 ? 8.321 -22.288 -39.671 1.00 86.69 675 LYS A C 1
ATOM 5450 O O . LYS A 1 675 ? 9.303 -22.659 -39.035 1.00 86.69 675 LYS A O 1
ATOM 5455 N N . PHE A 1 676 ? 8.001 -21.007 -39.819 1.00 86.00 676 PHE A N 1
ATOM 5456 C CA . PHE A 1 676 ? 8.736 -19.894 -39.219 1.00 86.00 676 PHE A CA 1
ATOM 5457 C C . PHE A 1 676 ? 7.793 -19.085 -38.324 1.00 86.00 676 PHE A C 1
ATOM 5459 O O . PHE A 1 676 ? 6.683 -18.745 -38.736 1.00 86.00 676 PHE A O 1
ATOM 5466 N N . SER A 1 677 ? 8.216 -18.755 -37.100 1.00 81.69 677 SER A N 1
ATOM 5467 C CA . SER A 1 677 ? 7.412 -17.989 -36.127 1.00 81.69 677 SER A CA 1
ATOM 5468 C C . SER A 1 677 ? 6.950 -16.629 -36.661 1.00 81.69 677 SER A C 1
ATOM 5470 O O . SER A 1 677 ? 5.884 -16.139 -36.296 1.00 81.69 677 SER A O 1
ATOM 5472 N N . THR A 1 678 ? 7.725 -16.046 -37.572 1.00 69.19 678 THR A N 1
ATOM 5473 C CA . THR A 1 678 ? 7.456 -14.769 -38.241 1.00 69.19 678 THR A CA 1
ATOM 5474 C C . THR A 1 678 ? 6.475 -14.877 -39.414 1.00 69.19 678 THR A C 1
ATOM 5476 O O . THR A 1 678 ? 6.231 -13.872 -40.087 1.00 69.19 678 THR A O 1
ATOM 5479 N N . LYS A 1 679 ? 5.909 -16.070 -39.662 1.00 69.44 679 LYS A N 1
ATOM 5480 C CA . LYS A 1 679 ? 5.047 -16.384 -40.817 1.00 69.44 679 LYS A CA 1
ATOM 5481 C C . LYS A 1 679 ? 5.749 -16.120 -42.154 1.00 69.44 679 LYS A C 1
ATOM 5483 O O . LYS A 1 679 ? 5.176 -15.545 -43.078 1.00 69.44 679 LYS A O 1
ATOM 5488 N N . ASP A 1 680 ? 7.036 -16.467 -42.235 1.00 74.25 680 ASP A N 1
ATOM 5489 C CA . ASP A 1 680 ? 7.778 -16.503 -43.500 1.00 74.25 680 ASP A CA 1
ATOM 5490 C C . ASP A 1 680 ? 7.436 -17.761 -44.300 1.00 74.25 680 ASP A C 1
ATOM 5492 O O . ASP A 1 680 ? 8.260 -18.659 -44.469 1.00 74.25 680 ASP A O 1
ATOM 5496 N N . ASP A 1 681 ? 6.199 -17.833 -44.780 1.00 68.25 681 ASP A N 1
ATOM 5497 C CA . ASP A 1 681 ? 5.687 -19.042 -45.434 1.00 68.25 681 ASP A CA 1
ATOM 5498 C C . ASP A 1 681 ? 6.415 -19.324 -46.772 1.00 68.25 681 ASP A C 1
ATOM 5500 O O . ASP A 1 681 ? 6.452 -20.453 -47.247 1.00 68.25 681 ASP A O 1
ATOM 5504 N N . ARG A 1 682 ? 7.120 -18.321 -47.324 1.00 78.94 682 ARG A N 1
ATOM 5505 C CA . ARG A 1 682 ? 7.849 -18.396 -48.603 1.00 78.94 682 ARG A CA 1
ATOM 5506 C C . ARG A 1 682 ? 9.362 -18.573 -48.467 1.00 78.94 682 ARG A C 1
ATOM 5508 O O . ARG A 1 682 ? 10.080 -18.424 -49.456 1.00 78.94 682 ARG A O 1
ATOM 5515 N N . TYR A 1 683 ? 9.899 -18.839 -47.274 1.00 86.69 683 TYR A N 1
ATOM 5516 C CA . TYR A 1 683 ? 11.348 -19.038 -47.123 1.00 86.69 683 TYR A CA 1
ATOM 5517 C C . TYR A 1 683 ? 11.847 -20.240 -47.943 1.00 86.69 683 TYR A C 1
ATOM 5519 O O . TYR A 1 683 ? 12.824 -20.110 -48.679 1.00 86.69 683 TYR A O 1
ATOM 5527 N N . ILE A 1 684 ? 11.146 -21.378 -47.859 1.00 86.44 684 ILE A N 1
ATOM 5528 C CA . ILE A 1 684 ? 11.496 -22.616 -48.577 1.00 86.44 684 ILE A CA 1
ATOM 5529 C C . ILE A 1 684 ? 11.407 -22.414 -50.095 1.00 86.44 684 ILE A C 1
ATOM 5531 O O . ILE A 1 684 ? 12.318 -22.810 -50.813 1.00 86.44 684 ILE A O 1
ATOM 5535 N N . GLU A 1 685 ? 10.362 -21.732 -50.575 1.00 83.31 685 GLU A N 1
ATOM 5536 C CA . GLU A 1 685 ? 10.188 -21.403 -51.997 1.00 83.31 685 GLU A CA 1
ATOM 5537 C C . GLU A 1 685 ? 11.332 -20.516 -52.515 1.00 83.31 685 GLU A C 1
ATOM 5539 O O . GLU A 1 685 ? 11.958 -20.822 -53.529 1.00 83.31 685 GLU A O 1
ATOM 5544 N N . ARG A 1 686 ? 11.667 -19.439 -51.789 1.00 87.75 686 ARG A N 1
ATOM 5545 C CA . ARG A 1 686 ? 12.756 -18.527 -52.181 1.00 87.75 686 ARG A CA 1
ATOM 5546 C C . ARG A 1 686 ? 14.120 -19.217 -52.219 1.00 87.75 686 ARG A C 1
ATOM 5548 O O . ARG A 1 686 ? 14.957 -18.844 -53.037 1.00 87.75 686 ARG A O 1
ATOM 5555 N N . ASN A 1 687 ? 14.329 -20.221 -51.368 1.00 88.50 687 ASN A N 1
ATOM 5556 C CA . ASN A 1 687 ? 15.592 -20.946 -51.236 1.00 88.50 687 ASN A CA 1
ATOM 5557 C C . ASN A 1 687 ? 15.603 -22.310 -51.949 1.00 88.50 687 ASN A C 1
ATOM 5559 O O . ASN A 1 687 ? 16.565 -23.061 -51.795 1.00 88.50 687 ASN A O 1
ATOM 5563 N N . GLU A 1 688 ? 14.592 -22.633 -52.766 1.00 88.12 688 GLU A N 1
ATOM 5564 C CA . GLU A 1 688 ? 14.436 -23.946 -53.413 1.00 88.12 688 GLU A CA 1
ATOM 5565 C C . GLU A 1 688 ? 15.716 -24.393 -54.133 1.00 88.12 688 GLU A C 1
ATOM 5567 O O . GLU A 1 688 ? 16.224 -25.488 -53.901 1.00 88.12 688 GLU A O 1
ATOM 5572 N N . LYS A 1 689 ? 16.300 -23.523 -54.965 1.00 87.75 689 LYS A N 1
ATOM 5573 C CA . LYS A 1 689 ? 17.523 -23.849 -55.719 1.00 87.75 689 LYS A CA 1
ATOM 5574 C C . LYS A 1 689 ? 18.705 -24.193 -54.807 1.00 87.75 689 LYS A C 1
ATOM 5576 O O . LYS A 1 689 ? 19.481 -25.085 -55.147 1.00 87.75 689 LYS A O 1
ATOM 5581 N N . ALA A 1 690 ? 18.843 -23.500 -53.676 1.00 89.44 690 ALA A N 1
ATOM 5582 C CA . ALA A 1 690 ? 19.912 -23.736 -52.709 1.00 89.44 690 ALA A CA 1
ATOM 5583 C C . ALA A 1 690 ? 19.681 -25.043 -51.935 1.00 89.44 690 ALA A C 1
ATOM 5585 O O . ALA A 1 690 ? 20.588 -25.869 -51.844 1.00 89.44 690 ALA A O 1
ATOM 5586 N N . LEU A 1 691 ? 18.449 -25.291 -51.483 1.00 90.50 691 LEU A N 1
ATOM 5587 C CA . LEU A 1 691 ? 18.061 -26.538 -50.816 1.00 90.50 691 LEU A CA 1
ATOM 5588 C C . LEU A 1 691 ? 18.264 -27.758 -51.726 1.00 90.50 691 LEU A C 1
ATOM 5590 O O . LEU A 1 691 ? 18.838 -28.762 -51.305 1.00 90.50 691 LEU A O 1
ATOM 5594 N N . LEU A 1 692 ? 17.871 -27.656 -52.999 1.00 88.19 692 LEU A N 1
ATOM 5595 C CA . LEU A 1 692 ? 18.085 -28.708 -53.994 1.00 88.19 692 LEU A CA 1
ATOM 5596 C C . LEU A 1 692 ? 19.567 -28.936 -54.292 1.00 88.19 692 LEU A C 1
ATOM 5598 O O . LEU A 1 692 ? 19.963 -30.072 -54.546 1.00 88.19 692 LEU A O 1
ATOM 5602 N N . LYS A 1 693 ? 20.392 -27.882 -54.273 1.00 91.06 693 LYS A N 1
ATOM 5603 C CA . LYS A 1 693 ? 21.844 -28.011 -54.442 1.00 91.06 693 LYS A CA 1
ATOM 5604 C C . LYS A 1 693 ? 22.447 -28.848 -53.313 1.00 91.06 693 LYS A C 1
ATOM 5606 O O . LYS A 1 693 ? 23.175 -29.783 -53.616 1.00 91.06 693 LYS A O 1
ATOM 5611 N N . ILE A 1 694 ? 22.079 -28.575 -52.059 1.00 90.69 694 ILE A N 1
ATOM 5612 C CA . ILE A 1 694 ? 22.528 -29.354 -50.892 1.00 90.69 694 ILE A CA 1
ATOM 5613 C C . ILE A 1 694 ? 22.000 -30.799 -50.974 1.00 90.69 694 ILE A C 1
ATOM 5615 O O . ILE A 1 694 ? 22.738 -31.751 -50.743 1.00 90.69 694 ILE A O 1
ATOM 5619 N N . ALA A 1 695 ? 20.739 -30.992 -51.374 1.00 88.94 695 ALA A N 1
ATOM 5620 C CA . ALA A 1 695 ? 20.131 -32.320 -51.476 1.00 88.94 695 ALA A CA 1
ATOM 5621 C C . ALA A 1 695 ? 20.766 -33.228 -52.548 1.00 88.94 695 ALA A C 1
ATOM 5623 O O . ALA A 1 695 ? 20.687 -34.450 -52.431 1.00 88.94 695 ALA A O 1
ATOM 5624 N N . ARG A 1 696 ? 21.398 -32.667 -53.591 1.00 87.69 696 ARG A N 1
ATOM 5625 C CA . ARG A 1 696 ? 22.096 -33.447 -54.637 1.00 87.69 696 ARG A CA 1
ATOM 5626 C C . ARG A 1 696 ? 23.305 -34.216 -54.114 1.00 87.69 696 ARG A C 1
ATOM 5628 O O . ARG A 1 696 ? 23.701 -35.188 -54.745 1.00 87.69 696 ARG A O 1
ATOM 5635 N N . GLU A 1 697 ? 23.877 -33.782 -52.998 1.00 87.69 697 GLU A N 1
ATOM 5636 C CA . GLU A 1 697 ? 25.036 -34.418 -52.365 1.00 87.69 697 GLU A CA 1
ATOM 5637 C C . GLU A 1 697 ? 24.627 -35.597 -51.458 1.00 87.69 697 GLU A C 1
ATOM 5639 O O . GLU A 1 697 ? 25.481 -36.265 -50.878 1.00 87.69 697 GLU A O 1
ATOM 5644 N N . LEU A 1 698 ? 23.323 -35.876 -51.337 1.00 88.88 698 LEU A N 1
ATOM 5645 C CA . LEU A 1 698 ? 22.773 -36.922 -50.477 1.00 88.88 698 LEU A CA 1
ATOM 5646 C C . LEU A 1 698 ? 22.451 -38.211 -51.253 1.00 88.88 698 LEU A C 1
ATOM 5648 O O . LEU A 1 698 ? 22.165 -38.158 -52.451 1.00 88.88 698 LEU A O 1
ATOM 5652 N N . PRO A 1 699 ? 22.415 -39.370 -50.565 1.00 89.00 699 PRO A N 1
ATOM 5653 C CA . PRO A 1 699 ? 21.863 -40.611 -51.108 1.00 89.00 699 PRO A CA 1
ATOM 5654 C C . PRO A 1 699 ? 20.441 -40.433 -51.668 1.00 89.00 699 PRO A C 1
ATOM 5656 O O . PRO A 1 699 ? 19.662 -39.624 -51.157 1.00 89.00 699 PRO A O 1
ATOM 5659 N N . GLU A 1 700 ? 20.100 -41.185 -52.720 1.00 86.25 700 GLU A N 1
ATOM 5660 C CA . GLU A 1 700 ? 18.867 -40.974 -53.497 1.00 86.25 700 GLU A CA 1
ATOM 5661 C C . GLU A 1 700 ? 17.592 -41.086 -52.640 1.00 86.25 700 GLU A C 1
ATOM 5663 O O . GLU A 1 700 ? 16.681 -40.281 -52.798 1.00 86.25 700 GLU A O 1
ATOM 5668 N N . ASP A 1 701 ? 17.548 -41.993 -51.661 1.00 85.75 701 ASP A N 1
ATOM 5669 C CA . ASP A 1 701 ? 16.440 -42.132 -50.707 1.00 85.75 701 ASP A CA 1
ATOM 5670 C C . ASP A 1 701 ? 16.217 -40.858 -49.870 1.00 85.75 701 ASP A C 1
ATOM 5672 O O . ASP A 1 701 ? 15.088 -40.384 -49.726 1.00 85.75 701 ASP A O 1
ATOM 5676 N N . LYS A 1 702 ? 17.295 -40.242 -49.375 1.00 88.06 702 LYS A N 1
ATOM 5677 C CA . LYS A 1 702 ? 17.248 -38.991 -48.598 1.00 88.06 702 LYS A CA 1
ATOM 5678 C C . LYS A 1 702 ? 16.937 -37.776 -49.462 1.00 88.06 702 LYS A C 1
ATOM 5680 O O . LYS A 1 702 ? 16.207 -36.884 -49.031 1.00 88.06 702 LYS A O 1
ATOM 5685 N N . LYS A 1 703 ? 17.453 -37.744 -50.688 1.00 89.00 703 LYS A N 1
ATOM 5686 C CA . LYS A 1 703 ? 17.156 -36.698 -51.671 1.00 89.00 703 LYS A CA 1
ATOM 5687 C C . LYS A 1 703 ? 15.664 -36.659 -52.018 1.00 89.00 703 LYS A C 1
ATOM 5689 O O . LYS A 1 703 ? 15.089 -35.573 -52.072 1.00 89.00 703 LYS A O 1
ATOM 5694 N N . GLN A 1 704 ? 15.023 -37.820 -52.175 1.00 86.81 704 GLN A N 1
ATOM 5695 C CA . GLN A 1 704 ? 13.576 -37.910 -52.410 1.00 86.81 704 GLN A CA 1
ATOM 5696 C C . GLN A 1 704 ? 12.750 -37.385 -51.221 1.00 86.81 704 GLN A C 1
ATOM 5698 O O . GLN A 1 704 ? 11.726 -36.737 -51.433 1.00 86.81 704 GLN A O 1
ATOM 5703 N N . LEU A 1 705 ? 13.210 -37.575 -49.975 1.00 87.75 705 LEU A N 1
ATOM 5704 C CA . LEU A 1 705 ? 12.557 -36.986 -48.795 1.00 87.75 705 LEU A CA 1
ATOM 5705 C C . LEU A 1 705 ? 12.583 -35.452 -48.827 1.00 87.75 705 LEU A C 1
ATOM 5707 O O . LEU A 1 705 ? 11.561 -34.818 -48.574 1.00 87.75 705 LEU A O 1
ATOM 5711 N N . VAL A 1 706 ? 13.727 -34.850 -49.171 1.00 88.38 706 VAL A N 1
ATOM 5712 C CA . VAL A 1 706 ? 13.855 -33.385 -49.268 1.00 88.38 706 VAL A CA 1
ATOM 5713 C C . VAL A 1 706 ? 12.986 -32.826 -50.395 1.00 88.38 706 VAL A C 1
ATOM 5715 O O . VAL A 1 706 ? 12.280 -31.843 -50.179 1.00 88.38 706 VAL A O 1
ATOM 5718 N N . LEU A 1 707 ? 12.981 -33.474 -51.565 1.00 88.19 707 LEU A N 1
ATOM 5719 C CA . LEU A 1 707 ? 12.127 -33.098 -52.699 1.00 88.19 707 LEU A CA 1
ATOM 5720 C C . LEU A 1 707 ? 10.645 -33.096 -52.317 1.00 88.19 707 LEU A C 1
ATOM 5722 O O . LEU A 1 707 ? 9.953 -32.105 -52.544 1.00 88.19 707 LEU A O 1
ATOM 5726 N N . LYS A 1 708 ? 10.187 -34.167 -51.661 1.00 86.88 708 LYS A N 1
ATOM 5727 C CA . LYS A 1 708 ? 8.803 -34.299 -51.209 1.00 86.88 708 LYS A CA 1
ATOM 5728 C C . LYS A 1 708 ? 8.399 -33.174 -50.253 1.00 86.88 708 LYS A C 1
ATOM 5730 O O . LYS A 1 708 ? 7.342 -32.580 -50.429 1.00 86.88 708 LYS A O 1
ATOM 5735 N N . VAL A 1 709 ? 9.247 -32.832 -49.281 1.00 85.75 709 VAL A N 1
ATOM 5736 C CA . VAL A 1 709 ? 8.962 -31.742 -48.328 1.00 85.75 709 VAL A CA 1
ATOM 5737 C C . VAL A 1 709 ? 8.934 -30.374 -49.020 1.00 85.75 709 VAL A C 1
ATOM 5739 O O . VAL A 1 709 ? 8.075 -29.550 -48.700 1.00 85.75 709 VAL A O 1
ATOM 5742 N N . ILE A 1 710 ? 9.820 -30.118 -49.988 1.00 86.31 710 ILE A N 1
ATOM 5743 C CA . ILE A 1 710 ? 9.794 -28.882 -50.793 1.00 86.31 710 ILE A CA 1
ATOM 5744 C C . ILE A 1 710 ? 8.483 -28.789 -51.597 1.00 86.31 710 ILE A C 1
ATOM 5746 O O . ILE A 1 710 ? 7.829 -27.744 -51.588 1.00 86.31 710 ILE A O 1
ATOM 5750 N N . GLU A 1 711 ? 8.058 -29.878 -52.243 1.00 83.12 711 GLU A N 1
ATOM 5751 C CA . GLU A 1 711 ? 6.806 -29.937 -53.012 1.00 83.12 711 GLU A CA 1
ATOM 5752 C C . GLU A 1 711 ? 5.554 -29.788 -52.132 1.00 83.12 711 GLU A C 1
ATOM 5754 O O . GLU A 1 711 ? 4.632 -29.051 -52.487 1.00 83.12 711 GLU A O 1
ATOM 5759 N N . GLU A 1 712 ? 5.519 -30.423 -50.958 1.00 80.25 712 GLU A N 1
ATOM 5760 C CA . GLU A 1 712 ? 4.408 -30.317 -50.001 1.00 80.25 712 GLU A CA 1
ATOM 5761 C C . GLU A 1 712 ? 4.256 -28.890 -49.449 1.00 80.25 712 GLU A C 1
ATOM 5763 O O . GLU A 1 712 ? 3.135 -28.386 -49.322 1.00 80.25 712 GLU A O 1
ATOM 5768 N N . ASN A 1 713 ? 5.368 -28.190 -49.191 1.00 73.88 713 ASN A N 1
ATOM 5769 C CA . ASN A 1 713 ? 5.331 -26.776 -48.801 1.00 73.88 713 ASN A CA 1
ATOM 5770 C C . ASN A 1 713 ? 4.850 -25.870 -49.948 1.00 73.88 713 ASN A C 1
ATOM 5772 O O . ASN A 1 713 ? 4.176 -24.877 -49.692 1.00 73.88 713 ASN A O 1
ATOM 5776 N N . ARG A 1 714 ? 5.084 -26.248 -51.211 1.00 69.00 714 ARG A N 1
ATOM 5777 C CA . ARG A 1 714 ? 4.565 -25.538 -52.393 1.00 69.00 714 ARG A CA 1
ATOM 5778 C C . ARG A 1 714 ? 3.054 -25.731 -52.603 1.00 69.00 714 ARG A C 1
ATOM 5780 O O . ARG A 1 714 ? 2.391 -24.854 -53.158 1.00 69.00 714 ARG A O 1
ATOM 5787 N N . LEU A 1 715 ? 2.499 -26.880 -52.203 1.00 58.34 715 LEU A N 1
ATOM 5788 C CA . LEU A 1 715 ? 1.079 -27.224 -52.381 1.00 58.34 715 LEU A CA 1
ATOM 5789 C C . LEU A 1 715 ? 0.170 -26.642 -51.285 1.00 58.34 715 LEU A C 1
ATOM 5791 O O . LEU A 1 715 ? -0.949 -26.225 -51.592 1.00 58.34 715 LEU A O 1
ATOM 5795 N N . ASN A 1 716 ? 0.655 -26.545 -50.043 1.00 55.91 716 ASN A N 1
ATOM 5796 C CA . ASN A 1 716 ? -0.101 -25.972 -48.921 1.00 55.91 716 ASN A CA 1
ATOM 5797 C C . ASN A 1 716 ? -0.497 -24.491 -49.129 1.00 55.91 716 ASN A C 1
ATOM 5799 O O . ASN A 1 716 ? -1.522 -24.054 -48.601 1.00 55.91 716 ASN A O 1
ATOM 5803 N N . ASP A 1 717 ? 0.239 -23.738 -49.953 1.00 51.00 717 ASP A N 1
ATOM 5804 C CA . ASP A 1 717 ? -0.084 -22.341 -50.278 1.00 51.00 717 ASP A CA 1
ATOM 5805 C C . ASP A 1 717 ? -1.160 -22.182 -51.361 1.00 51.00 717 ASP A C 1
ATOM 5807 O O . ASP A 1 717 ? -1.971 -21.254 -51.301 1.00 51.00 717 ASP A O 1
ATOM 5811 N N . LYS A 1 718 ? -1.269 -23.126 -52.306 1.00 49.16 718 LYS A N 1
ATOM 5812 C CA . LYS A 1 718 ? -2.349 -23.088 -53.309 1.00 49.16 718 LYS A CA 1
ATOM 5813 C C . LYS A 1 718 ? -3.726 -23.315 -52.683 1.00 49.16 718 LYS A C 1
ATOM 5815 O O . LYS A 1 718 ? -4.707 -22.751 -53.156 1.00 49.16 718 LYS A O 1
ATOM 5820 N N . GLU A 1 719 ? -3.821 -24.094 -51.605 1.00 45.62 719 GLU A N 1
ATOM 5821 C CA . GLU A 1 719 ? -5.078 -24.265 -50.865 1.00 45.62 719 GLU A CA 1
ATOM 5822 C C . GLU A 1 719 ? -5.398 -23.103 -49.907 1.00 45.62 719 GLU A C 1
ATOM 5824 O O . GLU A 1 719 ? -6.577 -22.835 -49.642 1.00 45.62 719 GLU A O 1
ATOM 5829 N N . SER A 1 720 ? -4.386 -22.398 -49.388 1.00 44.84 720 SER A N 1
ATOM 5830 C CA . SER A 1 720 ? -4.576 -21.280 -48.452 1.00 44.84 720 SER A CA 1
ATOM 5831 C C . SER A 1 720 ? -5.079 -20.006 -49.155 1.00 44.84 720 SER A C 1
ATOM 5833 O O . SER A 1 720 ? -5.902 -19.279 -48.586 1.00 44.84 720 SER A O 1
ATOM 5835 N N . GLU A 1 721 ? -4.705 -19.789 -50.425 1.00 39.56 721 GLU A N 1
ATOM 5836 C CA . GLU A 1 721 ? -5.271 -18.731 -51.280 1.00 39.56 721 GLU A CA 1
ATOM 5837 C C . GLU A 1 721 ? -6.750 -18.973 -51.641 1.00 39.56 721 GLU A C 1
ATOM 5839 O O . GLU A 1 721 ? -7.514 -18.017 -51.798 1.00 39.56 721 GLU A O 1
ATOM 5844 N N . ILE A 1 722 ? -7.196 -20.233 -51.696 1.00 43.38 722 ILE A N 1
ATOM 5845 C CA . ILE A 1 722 ? -8.570 -20.606 -52.081 1.00 43.38 722 ILE A CA 1
ATOM 5846 C C . ILE A 1 722 ? -9.557 -20.500 -50.896 1.00 43.38 722 ILE A C 1
ATOM 5848 O O . ILE A 1 722 ? -10.749 -20.260 -51.094 1.00 43.38 722 ILE A O 1
ATOM 5852 N N . LYS A 1 723 ? -9.091 -20.610 -49.642 1.00 36.19 723 LYS A N 1
ATOM 5853 C CA . LYS A 1 723 ? -9.959 -20.719 -48.445 1.00 36.19 723 LYS A CA 1
ATOM 5854 C C . LYS A 1 723 ? -10.278 -19.398 -47.719 1.00 36.19 723 LYS A C 1
ATOM 5856 O O . LYS A 1 723 ? -10.943 -19.433 -46.685 1.00 36.19 723 LYS A O 1
ATOM 5861 N N . ASN A 1 724 ? -9.883 -18.223 -48.231 1.00 36.22 724 ASN A N 1
ATOM 5862 C CA . ASN A 1 724 ? -10.133 -16.936 -47.550 1.00 36.22 724 ASN A CA 1
ATOM 5863 C C . ASN A 1 724 ? -10.788 -15.847 -48.442 1.00 36.22 724 ASN A C 1
ATOM 5865 O O . ASN A 1 724 ? -10.139 -14.871 -48.833 1.00 36.22 724 ASN A O 1
ATOM 5869 N N . PRO A 1 725 ? -12.117 -15.903 -48.688 1.00 39.31 725 PRO A N 1
ATOM 5870 C CA . PRO A 1 725 ? -12.820 -14.921 -49.526 1.00 39.31 725 PRO A CA 1
ATOM 5871 C C . PRO A 1 725 ? -12.868 -13.497 -48.933 1.00 39.31 725 PRO A C 1
ATOM 5873 O O . PRO A 1 725 ? -13.259 -12.545 -49.611 1.00 39.31 725 PRO A O 1
ATOM 5876 N N . LYS A 1 726 ? -12.480 -13.305 -47.663 1.00 40.62 726 LYS A N 1
ATOM 5877 C CA . LYS A 1 726 ? -12.601 -12.012 -46.962 1.00 40.62 726 LYS A CA 1
ATOM 5878 C C . LYS A 1 726 ? -11.455 -11.022 -47.214 1.00 40.62 726 LYS A C 1
ATOM 5880 O O . LYS A 1 726 ? -11.641 -9.841 -46.935 1.00 40.62 726 LYS A O 1
ATOM 5885 N N . LYS A 1 727 ? -10.317 -11.427 -47.796 1.00 37.94 727 LYS A N 1
ATOM 5886 C CA . LYS A 1 727 ? -9.217 -10.490 -48.136 1.00 37.94 727 LYS A CA 1
ATOM 5887 C C . LYS A 1 727 ? -9.293 -9.893 -49.547 1.00 37.94 727 LYS A C 1
ATOM 5889 O O . LYS A 1 727 ? -8.632 -8.892 -49.813 1.00 37.94 727 LYS A O 1
ATOM 5894 N N . ILE A 1 728 ? -10.156 -10.412 -50.422 1.00 39.38 728 ILE A N 1
ATOM 5895 C CA . ILE A 1 728 ? -10.309 -9.903 -51.798 1.00 39.38 728 ILE A CA 1
ATOM 5896 C C . ILE A 1 728 ? -11.144 -8.604 -51.843 1.00 39.38 728 ILE A C 1
ATOM 5898 O O . ILE A 1 728 ? -10.931 -7.757 -52.710 1.00 39.38 728 ILE A O 1
ATOM 5902 N N . LYS A 1 729 ? -12.007 -8.340 -50.847 1.00 34.12 729 LYS A N 1
ATOM 5903 C CA . LYS A 1 729 ? -12.821 -7.105 -50.804 1.00 34.12 729 LYS A CA 1
ATOM 5904 C C . LYS A 1 729 ? -12.047 -5.817 -50.475 1.00 34.12 729 LYS A C 1
ATOM 5906 O O . LYS A 1 729 ? -12.531 -4.745 -50.830 1.00 34.12 729 LYS A O 1
ATOM 5911 N N . ASN A 1 730 ? -10.844 -5.891 -49.896 1.00 33.47 730 ASN A N 1
ATOM 5912 C CA . ASN A 1 730 ? -10.039 -4.694 -49.590 1.00 33.47 730 ASN A CA 1
ATOM 5913 C C . ASN A 1 730 ? -9.007 -4.330 -50.669 1.00 33.47 730 ASN A C 1
ATOM 5915 O O . ASN A 1 730 ? -8.478 -3.225 -50.637 1.00 33.47 730 ASN A O 1
ATOM 5919 N N . LYS A 1 731 ? -8.773 -5.189 -51.672 1.00 34.69 731 LYS A N 1
ATOM 5920 C CA . LYS A 1 731 ? -7.957 -4.833 -52.851 1.00 34.69 731 LYS A CA 1
ATOM 5921 C C . LYS A 1 731 ? -8.762 -4.154 -53.967 1.00 34.69 731 LYS A C 1
ATOM 5923 O O . LYS A 1 731 ? -8.178 -3.448 -54.780 1.00 34.69 731 LYS A O 1
ATOM 5928 N N . ILE A 1 732 ? -10.091 -4.304 -53.976 1.00 37.97 732 ILE A N 1
ATOM 5929 C CA . ILE A 1 732 ? -10.977 -3.724 -55.006 1.00 37.97 732 ILE A CA 1
ATOM 5930 C C . ILE A 1 732 ? -11.508 -2.328 -54.607 1.00 37.97 732 ILE A C 1
ATOM 5932 O O . ILE A 1 732 ? -11.892 -1.551 -55.471 1.00 37.97 732 ILE A O 1
ATOM 5936 N N . LYS A 1 733 ? -11.444 -1.936 -53.323 1.00 35.41 733 LYS A N 1
ATOM 5937 C CA . LYS A 1 733 ? -11.843 -0.584 -52.864 1.00 35.41 733 LYS A CA 1
ATOM 5938 C C . LYS A 1 733 ? -10.728 0.478 -52.877 1.00 35.41 733 LYS A C 1
ATOM 5940 O O . LYS A 1 733 ? -11.014 1.636 -52.605 1.00 35.41 733 LYS A O 1
ATOM 5945 N N . GLY A 1 734 ? -9.484 0.115 -53.208 1.00 32.44 734 GLY A N 1
ATOM 5946 C CA . GLY A 1 734 ? -8.330 1.034 -53.225 1.00 32.44 734 GLY A CA 1
ATOM 5947 C C . GLY A 1 734 ? -7.965 1.626 -54.594 1.00 32.44 734 GLY A C 1
ATOM 5948 O O . GLY A 1 734 ? -7.032 2.416 -54.682 1.00 32.44 734 GLY A O 1
ATOM 5949 N N . LYS A 1 735 ? -8.672 1.260 -55.671 1.00 36.78 735 LYS A N 1
ATOM 5950 C CA . LYS A 1 735 ? -8.484 1.835 -57.014 1.00 36.78 735 LYS A CA 1
ATOM 5951 C C . LYS A 1 735 ? -9.804 2.419 -57.503 1.00 36.78 735 LYS A C 1
ATOM 5953 O O . LYS A 1 735 ? -10.560 1.756 -58.199 1.00 36.78 735 LYS A O 1
ATOM 5958 N N . GLY A 1 736 ? -10.099 3.648 -57.095 1.00 36.88 736 GLY A N 1
ATOM 5959 C CA . GLY A 1 736 ? -11.295 4.342 -57.562 1.00 36.88 736 GLY A CA 1
ATOM 5960 C C . GLY A 1 736 ? -11.658 5.556 -56.727 1.00 36.88 736 GLY A C 1
ATOM 5961 O O . GLY A 1 736 ? -12.660 5.519 -56.023 1.00 36.88 736 GLY A O 1
ATOM 5962 N N . LYS A 1 737 ? -10.837 6.607 -56.808 1.00 30.86 737 LYS A N 1
ATOM 5963 C CA . LYS A 1 737 ? -11.270 8.010 -56.933 1.00 30.86 737 LYS A CA 1
ATOM 5964 C C . LYS A 1 737 ? -10.029 8.886 -57.074 1.00 30.86 737 LYS A C 1
ATOM 5966 O O . LYS A 1 737 ? -9.380 9.242 -56.097 1.00 30.86 737 LYS A O 1
ATOM 5971 N N . GLY A 1 738 ? -9.682 9.148 -58.330 1.00 28.22 738 GLY A N 1
ATOM 5972 C CA . GLY A 1 738 ? -8.832 10.269 -58.687 1.00 28.22 738 GLY A CA 1
ATOM 5973 C C . GLY A 1 738 ? -9.592 11.586 -58.525 1.00 28.22 738 GLY A C 1
ATOM 5974 O O . GLY A 1 738 ? -10.820 11.612 -58.599 1.00 28.22 738 GLY A O 1
ATOM 5975 N N . MET A 1 739 ? -8.813 12.635 -58.268 1.00 29.56 739 MET A N 1
ATOM 5976 C CA . MET A 1 739 ? -8.812 13.898 -59.011 1.00 29.56 739 MET A CA 1
ATOM 5977 C C . MET A 1 739 ? -10.157 14.368 -59.585 1.00 29.56 739 MET A C 1
ATOM 5979 O O . MET A 1 739 ? -10.645 13.792 -60.550 1.00 29.56 739 MET A O 1
ATOM 5983 N N . HIS A 1 740 ? -10.646 15.504 -59.087 1.00 26.45 740 HIS A N 1
ATOM 5984 C CA . HIS A 1 740 ? -11.086 16.614 -59.935 1.00 26.45 740 HIS A CA 1
ATOM 5985 C C . HIS A 1 740 ? -11.019 17.932 -59.146 1.00 26.45 740 HIS A C 1
ATOM 5987 O O . HIS A 1 740 ? -11.704 18.055 -58.138 1.00 26.45 740 HIS A O 1
ATOM 5993 N N . ILE A 1 741 ? -10.172 18.829 -59.677 1.00 38.91 741 ILE A N 1
ATOM 5994 C CA . ILE A 1 741 ? -10.120 20.307 -59.614 1.00 38.91 741 ILE A CA 1
ATOM 5995 C C . ILE A 1 741 ? -10.182 20.956 -58.230 1.00 38.91 741 ILE A C 1
ATOM 5997 O O . ILE A 1 741 ? -11.275 21.000 -57.629 1.00 38.91 741 ILE A O 1
#

Sequence (741 aa):
MADLGAYIEAFGEELSYDDLDKIVEEYCSDNHEYIIEKYVKHSKKSACLDDNNECHAATGDDGIHYLKGNKTYQQHEHKRIKDKVSSGVLEHKDNKCKIDKDLVKILNGLSSDEEKRSAIVTYMSADIIAMYMNETKKQRGIRGRKTKAIDIEMMSNQHIEGEENPHDHFMFSPFDPVSGMYINPMAFSYTKQKVHIAFEKKYSWCVDQGIAIGYWKKEGLFARREFLAECIANGQNWKEARKSYNDIKSNIQNEISSNKSTAEVIASLKEKGIHLTPNSFGKMKIELDDSKVELNTASFTGKDFEVAVKKFTERFEADRTLKSGQKVDKIEDVLTTIIEKTKVDLERDLKLATTPEQQKIAKLNAFKEFKIRCHNAGLIVNLNKQGNMAYHTVQDNNFKKNGVIENNAKLTKYKASTFINPELQGKSLISLFGLDEEAIMNHQNELFEVMPKTLNYRQTVYTNVDLSLMNTVAQEWYLQKRFQDFFDYWKTEARHNDNGSISYFNKDTGEAIATEKQISDTESTMTYNIANPKAAGGFIAALQMEKARALGEGQFLTITPPEGRTNFDDLRHLQVELMFSTDANSNKVRVEYPNKAPDEQLEKLIEQRLDKELERFDKNVQKFSKNKTKFTFTEASGVHLIRNPDFIDYQDKIQDQVNRQIVDMITKNGITEIKFSTKDDRYIERNEKALLKIARELPEDKKQLVLKVIEENRLNDKESEIKNPKKIKNKIKGKGKGMHI

pLDDT: mean 82.67, std 13.24, range [26.45, 97.25]

Foldseek 3Di:
DPDLVVVCVVCVVVDDPVRNVVVVVVVVVVVVVCCCVVQQPPDPCVVQADPVRAGPPCDDPNHWDWDKDKFWDAPQLLVLLLVCLVVCLCQDPVNPLPDDPVLNVCLVVDDDSVSNSVSVQLLLVLALLQLLLQLQCVQVVNDFDGQHSVQFDKDKDWDAPPDNITMIIIIGGCQRSGSSDRTDHPDNLVSSLVSVQVSCVSRVSRHDHDPSVPPLLVLQQVLLVVQLVVCVVVPDDNVRSVVVVVVLLVLLLVLLLDLDDLVVSQVSVVVVQWHWAADAQLWIWIGGNPDPRIHIQSNDDDDSSSLSSRLSSLQVVQQVVDDPLPRPSLVLVQLVVLVVVLLVQLVLQCVVQPDPVSNLVSLLVSVVSSQLSCVQLQWHWQAAPVQWIKIWGWDADPDDDVNDDPFGIKTAIDTQSSHSPCCSGSVNSCVRSVDDNVSNVVSVVVVCVVPNPVRVPDRMDTHHDDCVSHDGSSVSSVLVVVVVVLCVVLCWDWDADSVRKIWIARNVPRHTAKIWHAPDPQDIDMDGDPVCLLSNLLSVLVVVLSVLVPDDPPAAAEAEDPPPDDDCSNLLSNVLNLLLDPRPSSVRYHYDYPPPVVPPVSVVVNVVVVVVLLVQLLVVLVVVLAPDQEDEQEVSNPPSLCPRVVCVVVNVVVLLSVLVSLLCSCQVRVHQYYHYPVRPLCSLVVCVVVNLVVLVVDDPVSSVSSVNSSVVSVVVVVVVVVPDPPVVVVVVVPPDDDDDD

Secondary structure (DSSP, 8-state):
---HHHHHHHHGGGS-HHHHHHHHHHHHHHHHHHHIIIIITTSTTGGGB-TTS-BS--SSTT----EEEEEE--HHHHHHHHHHHHTTTTTSTT-TT---HHHHHHHTT--SHHHHHHHHHHHHHHHHHHHHHHHHHHHTT--SPPP-GGG--EEEEEE-SS-SS-EEEEEE-SEETTTTEE---SSHHHHHHHHHHHHHHHTTTTSPTTSTT-HHHHHHHHHHHHHHHHHHHTT--HHHHHHHHHHHHHHHHHHHTSSS-HHHHHHHHHHTTEEEEE-STT-EEEEETT-S--EEGGGS--HHHHHHHHHHHHHHHHHHHS-TTS-HHHHHHHHHHHHHHHHHHHHHHHHH--SHHHHHHHHHHHHHHHHHHHHHTTEEEEE-TTS-EEEEEEEE----BTTB-S-SEEEEEEEGGG-S-GGGSHHHHHHHTT--HHHHHHHHHHHHHHS-HHHHTSSEEEE---GGG---HHHHHHHHHHHHHHHHHTTEEEEE-TTS-EEEEETTT--EEEEEEE-SSS-EEEEE-TTSHHHHHHHHHHHHHHHHTT--TT--EEE-PPTT----HHHHHHHHHHHT--SGGGGGEEE--TT-TT-HHHHHHHHHHHHHHHHHHHHHHHHHHTT-SEEEE-GGGTHHHHH-GGGGGGHHHHHHHHHHHHHHHHHHH---EEEETT--TTHHHHTHHHHHHHHTTS-HHHHHHHHHHHHHHHHHHHHHHHS-TTSTHHHHSSS------

Radius of gyration: 41.56 Å; chains: 1; bounding box: 105×75×115 Å

Organism: NCBI:txid80854